Protein AF-A0A6N7ALH5-F1 (afdb_monomer)

Mean predicted aligned error: 14.41 Å

Radius of gyration: 81.54 Å; Cα contacts (8 Å, |Δi|>4): 225; chains: 1; bounding box: 169×78×232 Å

pLDDT: mean 89.37, std 6.45, range [47.28, 97.0]

Solvent-accessible surface area (backbone atoms only — not comparable to full-atom values): 19638 Å² total; per-residue (Å²): 136,71,70,43,63,66,58,52,52,52,50,50,54,50,51,52,52,52,52,51,49,53,49,50,51,53,52,51,55,54,53,53,53,49,51,50,47,52,49,52,39,51,52,37,49,44,45,53,62,52,48,49,53,51,43,56,52,33,52,51,48,42,56,49,26,54,49,48,31,51,48,28,34,48,50,28,30,74,57,38,46,43,94,94,50,64,56,29,69,58,51,25,51,49,33,52,50,51,32,56,55,40,49,57,49,38,35,54,50,25,54,78,63,65,36,58,71,53,25,54,32,48,52,50,38,61,69,48,45,60,63,48,52,55,45,38,53,51,24,23,49,27,30,50,70,72,33,59,70,65,15,52,59,39,46,57,54,44,52,53,50,50,49,53,44,52,46,43,60,57,73,49,43,56,68,60,55,48,47,54,44,38,52,52,38,48,52,52,35,51,53,44,49,56,48,47,53,55,47,48,55,52,50,52,53,51,49,52,52,48,51,50,50,51,51,51,50,52,52,51,49,51,51,50,47,42,62,73,44,52,48,54,50,52,51,54,53,53,48,52,54,41,43,74,72,68,45,81,79,68,80,77,69,62,55,89,43,79,31,65,68,12,52,52,32,47,53,52,49,53,52,52,54,50,52,53,50,51,56,50,50,54,52,53,51,54,52,51,50,53,50,51,52,52,50,52,52,50,53,52,50,54,51,50,53,52,49,52,53,51,52,51,52,52,52,50,53,52,52,51,53,51,52,52,49,50,54,51,51,52,52,52,50,52,53,52,53,52,51,52,52,52,52,52,52,51,48,53,52,51,52,52,51,51,50,49,52,50,52,50,51,52,51,52,50,50,49,53,52,49,53,54,50,54,62,57,78,75,108

Structure (mmCIF, N/CA/C/O backbone):
data_AF-A0A6N7ALH5-F1
#
_entry.id   AF-A0A6N7ALH5-F1
#
loop_
_atom_site.group_PDB
_atom_site.id
_atom_site.type_symbol
_atom_site.label_atom_id
_atom_site.label_alt_id
_atom_site.label_comp_id
_atom_site.label_asym_id
_atom_site.label_entity_id
_atom_site.label_seq_id
_atom_site.pdbx_PDB_ins_code
_atom_site.Cartn_x
_atom_site.Cartn_y
_atom_site.Cartn_z
_atom_site.occupancy
_atom_site.B_iso_or_equiv
_atom_site.auth_seq_id
_atom_site.auth_comp_id
_atom_site.auth_asym_id
_atom_site.auth_atom_id
_atom_site.pdbx_PDB_model_num
ATOM 1 N N . MET A 1 1 ? -29.499 11.383 14.199 1.00 50.06 1 MET A N 1
ATOM 2 C CA . MET A 1 1 ? -29.448 9.985 13.726 1.00 50.06 1 MET A CA 1
ATOM 3 C C . MET A 1 1 ? -28.247 9.335 14.398 1.00 50.06 1 MET A C 1
ATOM 5 O O . MET A 1 1 ? -27.124 9.699 14.079 1.00 50.06 1 MET A O 1
ATOM 9 N N . THR A 1 2 ? -28.446 8.520 15.431 1.00 69.69 2 THR A N 1
ATOM 10 C CA . THR A 1 2 ? -27.343 7.824 16.113 1.00 69.69 2 THR A CA 1
ATOM 11 C C . THR A 1 2 ? -26.943 6.617 15.275 1.00 69.69 2 THR A C 1
ATOM 13 O O . THR A 1 2 ? -27.783 5.783 14.948 1.00 69.69 2 THR A O 1
ATOM 16 N N . MET A 1 3 ? -25.678 6.560 14.867 1.00 80.06 3 MET A N 1
ATOM 17 C CA . MET A 1 3 ? -25.142 5.424 14.119 1.00 80.06 3 MET A CA 1
ATOM 18 C C . MET A 1 3 ? -25.056 4.193 15.019 1.00 80.06 3 MET A C 1
ATOM 20 O O . MET A 1 3 ? -24.694 4.311 16.188 1.00 80.06 3 MET A O 1
ATOM 24 N N . SER A 1 4 ? -25.364 3.021 14.463 1.00 89.31 4 SER A N 1
ATOM 25 C CA . SER A 1 4 ? -25.182 1.756 15.168 1.00 89.31 4 SER A CA 1
ATOM 26 C C . SER A 1 4 ? -23.695 1.461 15.377 1.00 89.31 4 SER A C 1
ATOM 28 O O . SER A 1 4 ? -22.842 1.869 14.581 1.00 89.31 4 SER A O 1
ATOM 30 N N . LEU A 1 5 ? -23.374 0.724 16.435 1.00 87.69 5 LEU A N 1
ATOM 31 C CA . LEU A 1 5 ? -22.019 0.302 16.773 1.00 87.69 5 LEU A CA 1
ATOM 32 C C . LEU A 1 5 ? -21.374 -0.461 15.612 1.00 87.69 5 LEU A C 1
ATOM 34 O O . LEU A 1 5 ? -20.218 -0.218 15.262 1.00 87.69 5 LEU A O 1
ATOM 38 N N . LYS A 1 6 ? -22.150 -1.345 14.972 1.00 87.94 6 LYS A N 1
ATOM 39 C CA . LYS A 1 6 ? -21.714 -2.086 13.782 1.00 87.94 6 LYS A CA 1
ATOM 40 C C . LYS A 1 6 ? -21.368 -1.143 12.634 1.00 87.94 6 LYS A C 1
ATOM 42 O O . LYS A 1 6 ? -20.294 -1.271 12.058 1.00 87.94 6 LYS A O 1
ATOM 47 N N . ALA A 1 7 ? -22.236 -0.172 12.339 1.00 89.50 7 ALA A N 1
ATOM 48 C CA . ALA A 1 7 ? -21.988 0.797 11.275 1.00 89.50 7 ALA A CA 1
ATOM 49 C C . ALA A 1 7 ? -20.737 1.642 11.559 1.00 89.50 7 ALA A C 1
ATOM 51 O O . ALA A 1 7 ? -19.960 1.907 10.646 1.00 89.50 7 ALA A O 1
ATOM 52 N N . LEU A 1 8 ? -20.507 2.025 12.819 1.00 88.88 8 LEU A N 1
ATOM 53 C CA . LEU A 1 8 ? -19.333 2.800 13.222 1.00 88.88 8 LEU A CA 1
ATOM 54 C C . LEU A 1 8 ? -18.030 2.018 13.017 1.00 88.88 8 LEU A C 1
ATOM 56 O O . LEU A 1 8 ? -17.085 2.552 12.441 1.00 88.88 8 LEU A O 1
ATOM 60 N N . ILE A 1 9 ? -17.992 0.750 13.433 1.00 89.44 9 ILE A N 1
ATOM 61 C CA . ILE A 1 9 ? -16.821 -0.118 13.245 1.00 89.44 9 ILE A CA 1
ATOM 62 C C . ILE A 1 9 ? -16.582 -0.383 11.755 1.00 89.44 9 ILE A C 1
ATOM 64 O O . ILE A 1 9 ? -15.457 -0.234 11.283 1.00 89.44 9 ILE A O 1
ATOM 68 N N . SER A 1 10 ? -17.625 -0.722 10.991 1.00 91.06 10 SER A N 1
ATOM 69 C CA . SER A 1 10 ? -17.504 -0.950 9.547 1.00 91.06 10 SER A CA 1
ATOM 70 C C . SER A 1 10 ? -17.005 0.292 8.807 1.00 91.06 10 SER A C 1
ATOM 72 O O . SER A 1 10 ? -16.141 0.174 7.942 1.00 91.06 10 SER A O 1
ATOM 74 N N . MET A 1 11 ? -17.487 1.484 9.171 1.00 91.38 11 MET A N 1
ATOM 75 C CA . MET A 1 11 ? -17.021 2.744 8.590 1.00 91.38 11 MET A CA 1
ATOM 76 C C . MET A 1 11 ? -15.562 3.036 8.960 1.00 91.38 11 MET A C 1
ATOM 78 O O . MET A 1 11 ? -14.790 3.434 8.094 1.00 91.38 11 MET A O 1
ATOM 82 N N . ALA A 1 12 ? -15.161 2.794 10.211 1.00 89.94 12 ALA A N 1
ATOM 83 C CA . ALA A 1 12 ? -13.780 2.963 10.660 1.00 89.94 12 ALA A CA 1
ATOM 84 C C . ALA A 1 12 ? -12.805 2.042 9.905 1.00 89.94 12 ALA A C 1
ATOM 86 O O . ALA A 1 12 ? -11.773 2.501 9.416 1.00 89.94 12 ALA A O 1
ATOM 87 N N . VAL A 1 13 ? -13.151 0.759 9.761 1.00 92.00 13 VAL A N 1
ATOM 88 C CA . VAL A 1 13 ? -12.356 -0.211 8.991 1.00 92.00 13 VAL A CA 1
ATOM 89 C C . VAL A 1 13 ? -12.322 0.168 7.511 1.00 92.00 13 VAL A C 1
ATOM 91 O O . VAL A 1 13 ? -11.250 0.180 6.911 1.00 92.00 13 VAL A O 1
ATOM 94 N N . GLY A 1 14 ? -13.467 0.533 6.926 1.00 92.75 14 GLY A N 1
ATOM 95 C CA . GLY A 1 14 ? -13.542 0.979 5.535 1.00 92.75 14 GLY A CA 1
ATOM 96 C C . GLY A 1 14 ? -12.670 2.206 5.269 1.00 92.75 14 GLY A C 1
ATOM 97 O O . GLY A 1 14 ? -11.918 2.226 4.299 1.00 92.75 14 GLY A O 1
ATOM 98 N N . PHE A 1 15 ? -12.699 3.194 6.166 1.00 90.88 15 PHE A N 1
ATOM 99 C CA . PHE A 1 15 ? -11.869 4.391 6.059 1.00 90.88 15 PHE A CA 1
ATOM 100 C C . PHE A 1 15 ? -10.373 4.065 6.138 1.00 90.88 15 PHE A C 1
ATOM 102 O O . PHE A 1 15 ? -9.598 4.562 5.324 1.00 90.88 15 PHE A O 1
ATOM 109 N N . LEU A 1 16 ? -9.969 3.182 7.060 1.00 92.12 16 LEU A N 1
ATOM 110 C CA . LEU A 1 16 ? -8.581 2.723 7.170 1.00 92.12 16 LEU A CA 1
ATOM 111 C C . LEU A 1 16 ? -8.107 1.993 5.910 1.00 92.12 16 LEU A C 1
ATOM 113 O O . LEU A 1 16 ? -6.999 2.250 5.444 1.00 92.12 16 LEU A O 1
ATOM 117 N N . LEU A 1 17 ? -8.937 1.118 5.339 1.00 93.50 17 LEU A N 1
ATOM 118 C CA . LEU A 1 17 ? -8.597 0.391 4.116 1.00 93.50 17 LEU A CA 1
ATOM 119 C C . LEU A 1 17 ? -8.472 1.325 2.911 1.00 93.50 17 LEU A C 1
ATOM 121 O O . LEU A 1 17 ? -7.516 1.201 2.150 1.00 93.50 17 LEU A O 1
ATOM 125 N N . ILE A 1 18 ? -9.393 2.280 2.754 1.00 92.75 18 ILE A N 1
ATOM 126 C CA . ILE A 1 18 ? -9.342 3.265 1.664 1.00 92.75 18 ILE A CA 1
ATOM 127 C C . ILE A 1 18 ? -8.098 4.149 1.799 1.00 92.75 18 ILE A C 1
ATOM 129 O O . ILE A 1 18 ? -7.390 4.353 0.815 1.00 92.75 18 ILE A O 1
ATOM 133 N N . ALA A 1 19 ? -7.797 4.637 3.006 1.00 89.81 19 ALA A N 1
ATOM 134 C CA . ALA A 1 19 ? -6.616 5.460 3.257 1.00 89.81 19 ALA A CA 1
ATOM 135 C C . ALA A 1 19 ? -5.312 4.690 2.993 1.00 89.81 19 ALA A C 1
ATOM 137 O O . ALA A 1 19 ? -4.417 5.205 2.319 1.00 89.81 19 ALA A O 1
ATOM 138 N N . ALA A 1 20 ? -5.224 3.439 3.461 1.00 90.06 20 ALA A N 1
ATOM 139 C CA . ALA A 1 20 ? -4.083 2.568 3.196 1.00 90.06 20 ALA A CA 1
ATOM 140 C C . ALA A 1 20 ? -3.914 2.313 1.692 1.00 90.06 20 ALA A C 1
ATOM 142 O O . ALA A 1 20 ? -2.825 2.499 1.157 1.00 90.06 20 ALA A O 1
ATOM 143 N N . PHE A 1 21 ? -4.999 1.963 0.997 1.00 93.69 21 PHE A N 1
ATOM 144 C CA . PHE A 1 21 ? -4.980 1.696 -0.438 1.00 93.69 21 PHE A CA 1
ATOM 145 C C . PHE A 1 21 ? -4.566 2.926 -1.254 1.00 93.69 21 PHE A C 1
ATOM 147 O O . PHE A 1 21 ? -3.715 2.813 -2.133 1.00 93.69 21 PHE A O 1
ATOM 154 N N . ALA A 1 22 ? -5.117 4.103 -0.945 1.00 89.69 22 ALA A N 1
ATOM 155 C CA . ALA A 1 22 ? -4.759 5.352 -1.614 1.00 89.69 22 ALA A CA 1
ATOM 156 C C . ALA A 1 22 ? -3.273 5.698 -1.416 1.00 89.69 22 ALA A C 1
ATOM 158 O O . ALA A 1 22 ? -2.594 6.050 -2.379 1.00 89.69 22 ALA A O 1
ATOM 159 N N . SER A 1 23 ? -2.756 5.528 -0.194 1.00 88.38 23 SER A N 1
ATOM 160 C CA . SER A 1 23 ? -1.335 5.721 0.123 1.00 88.38 23 SER A CA 1
ATOM 161 C C . SER A 1 23 ? -0.441 4.752 -0.659 1.00 88.38 23 SER A C 1
ATOM 163 O O . SER A 1 23 ? 0.518 5.168 -1.309 1.00 88.38 23 SER A O 1
ATOM 165 N N . THR A 1 24 ? -0.789 3.461 -0.690 1.00 90.31 24 THR A N 1
ATOM 166 C CA . THR A 1 24 ? -0.041 2.458 -1.461 1.00 90.31 24 THR A CA 1
ATOM 167 C C . THR A 1 24 ? -0.072 2.748 -2.960 1.00 90.31 24 THR A C 1
ATOM 169 O O . THR A 1 24 ? 0.976 2.709 -3.598 1.00 90.31 24 THR A O 1
ATOM 172 N N . MET A 1 25 ? -1.235 3.083 -3.527 1.00 91.31 25 MET A N 1
ATOM 173 C CA . MET A 1 25 ? -1.358 3.449 -4.944 1.00 91.31 25 MET A CA 1
ATOM 174 C C . MET A 1 25 ? -0.498 4.661 -5.297 1.00 91.31 25 MET A C 1
ATOM 176 O O . MET A 1 25 ? 0.188 4.652 -6.319 1.00 91.31 25 MET A O 1
ATOM 180 N N . PHE A 1 26 ? -0.489 5.675 -4.433 1.00 87.44 26 PHE A N 1
ATOM 181 C CA . PHE A 1 26 ? 0.342 6.858 -4.613 1.00 87.44 26 PHE A CA 1
ATOM 182 C C . PHE A 1 26 ? 1.840 6.510 -4.622 1.00 87.44 26 PHE A C 1
ATOM 184 O O . PHE A 1 26 ? 2.565 6.959 -5.510 1.00 87.44 26 PHE A O 1
ATOM 191 N N . ILE A 1 27 ? 2.308 5.670 -3.693 1.00 86.56 27 ILE A N 1
ATOM 192 C CA . ILE A 1 27 ? 3.710 5.220 -3.645 1.00 86.56 27 ILE A CA 1
ATOM 193 C C . ILE A 1 27 ? 4.064 4.400 -4.894 1.00 86.56 27 ILE A C 1
ATOM 195 O O . ILE A 1 27 ? 5.083 4.655 -5.531 1.00 86.56 27 ILE A O 1
ATOM 199 N N . VAL A 1 28 ? 3.216 3.443 -5.278 1.00 89.94 28 VAL A N 1
ATOM 200 C CA . VAL A 1 28 ? 3.460 2.569 -6.437 1.00 89.94 28 VAL A CA 1
ATOM 201 C C . VAL A 1 28 ? 3.535 3.367 -7.736 1.00 89.94 28 VAL A C 1
ATOM 203 O O . VAL A 1 28 ? 4.439 3.133 -8.534 1.00 89.94 28 VAL A O 1
ATOM 206 N N . HIS A 1 29 ? 2.626 4.322 -7.949 1.00 88.81 29 HIS A N 1
ATOM 207 C CA . HIS A 1 29 ? 2.629 5.175 -9.140 1.00 88.81 29 HIS A CA 1
ATOM 208 C C . HIS A 1 29 ? 3.959 5.926 -9.297 1.00 88.81 29 HIS A C 1
ATOM 210 O O . HIS A 1 29 ? 4.599 5.863 -10.345 1.00 88.81 29 HIS A O 1
ATOM 216 N N . ASN A 1 30 ? 4.404 6.548 -8.212 1.00 86.25 30 ASN A N 1
ATOM 217 C CA . ASN A 1 30 ? 5.647 7.299 -8.134 1.00 86.25 30 ASN A CA 1
ATOM 218 C C . ASN A 1 30 ? 6.903 6.440 -8.369 1.00 86.25 30 ASN A C 1
ATOM 220 O O . ASN A 1 30 ? 7.790 6.812 -9.136 1.00 86.25 30 ASN A O 1
ATOM 224 N N . VAL A 1 31 ? 6.973 5.265 -7.736 1.00 88.06 31 VAL A N 1
ATOM 225 C CA . VAL A 1 31 ? 8.080 4.314 -7.938 1.00 88.06 31 VAL A CA 1
ATOM 226 C C . VAL A 1 31 ? 8.121 3.828 -9.388 1.00 88.06 31 VAL A C 1
ATOM 228 O O . VAL A 1 31 ? 9.199 3.679 -9.963 1.00 88.06 31 VAL A O 1
ATOM 231 N N . ASN A 1 32 ? 6.958 3.615 -10.004 1.00 89.25 32 ASN A N 1
ATOM 232 C CA . ASN A 1 32 ? 6.871 3.170 -11.390 1.00 89.25 32 ASN A CA 1
ATOM 233 C C . ASN A 1 32 ? 7.379 4.238 -12.375 1.00 89.25 32 ASN A C 1
ATOM 235 O O . ASN A 1 32 ? 8.044 3.896 -13.350 1.00 89.25 32 ASN A O 1
ATOM 239 N N . GLU A 1 33 ? 7.116 5.525 -12.123 1.00 86.25 33 GLU A N 1
ATOM 240 C CA . GLU A 1 33 ? 7.706 6.609 -12.921 1.00 86.25 33 GLU A CA 1
ATOM 241 C C . GLU A 1 33 ? 9.232 6.644 -12.804 1.00 86.25 33 GLU A C 1
ATOM 243 O O . GLU A 1 33 ? 9.921 6.719 -13.823 1.00 86.25 33 GLU A O 1
ATOM 248 N N . GLN A 1 34 ? 9.777 6.520 -11.589 1.00 86.19 34 GLN A N 1
ATOM 249 C CA . GLN A 1 34 ? 11.228 6.477 -11.402 1.00 86.19 34 GLN A CA 1
ATOM 250 C C . GLN A 1 34 ? 11.877 5.287 -12.113 1.00 86.19 34 GLN A C 1
ATOM 252 O O . GLN A 1 34 ? 12.920 5.451 -12.746 1.00 86.19 34 GLN A O 1
ATOM 257 N N . GLN A 1 35 ? 11.260 4.102 -12.066 1.00 88.56 35 GLN A N 1
ATOM 258 C CA . GLN A 1 35 ? 11.789 2.937 -12.777 1.00 88.56 35 GLN A CA 1
ATOM 259 C C . GLN A 1 35 ? 11.850 3.147 -14.293 1.00 88.56 35 GLN A C 1
ATOM 261 O O . GLN A 1 35 ? 12.820 2.715 -14.915 1.00 88.56 35 GLN A O 1
ATOM 266 N N . ARG A 1 36 ? 10.866 3.838 -14.887 1.00 89.75 36 ARG A N 1
ATOM 267 C CA . ARG A 1 36 ? 10.897 4.177 -16.321 1.00 89.75 36 ARG A CA 1
ATOM 268 C C . ARG A 1 36 ? 12.084 5.073 -16.655 1.00 89.75 36 ARG A C 1
ATOM 270 O O . ARG A 1 36 ? 12.845 4.747 -17.554 1.00 89.75 36 ARG A O 1
ATOM 277 N N . ARG A 1 37 ? 12.318 6.124 -15.865 1.00 88.25 37 ARG A N 1
ATOM 278 C CA . ARG A 1 37 ? 13.456 7.037 -16.076 1.00 88.25 37 ARG A CA 1
ATOM 279 C C . ARG A 1 37 ? 14.805 6.340 -15.927 1.00 88.25 37 ARG A C 1
ATOM 281 O O . ARG A 1 37 ? 15.724 6.600 -16.695 1.00 88.25 37 ARG A O 1
ATOM 288 N N . ILE A 1 38 ? 14.928 5.435 -14.954 1.00 90.81 38 ILE A N 1
ATOM 289 C CA . ILE A 1 38 ? 16.136 4.617 -14.780 1.00 90.81 38 ILE A CA 1
ATOM 290 C C . ILE A 1 38 ? 16.349 3.707 -15.998 1.00 90.81 38 ILE A C 1
ATOM 292 O O . ILE A 1 38 ? 17.486 3.534 -16.441 1.00 90.81 38 ILE A O 1
ATOM 296 N N . ALA A 1 39 ? 15.278 3.137 -16.556 1.00 90.50 39 ALA A N 1
ATOM 297 C CA . ALA A 1 39 ? 15.364 2.349 -17.782 1.00 90.50 39 ALA A CA 1
ATOM 298 C C . ALA A 1 39 ? 15.836 3.206 -18.969 1.00 90.50 39 ALA A C 1
ATOM 300 O O . ALA A 1 39 ? 16.748 2.783 -19.677 1.00 90.50 39 ALA A O 1
ATOM 301 N N . ASP A 1 40 ? 15.310 4.425 -19.120 1.00 89.75 40 ASP A N 1
ATOM 302 C CA . ASP A 1 40 ? 15.727 5.363 -20.171 1.00 89.75 40 ASP A CA 1
ATOM 303 C C . ASP A 1 40 ? 17.215 5.732 -20.047 1.00 89.75 40 ASP A C 1
ATOM 305 O O . ASP A 1 40 ? 17.954 5.682 -21.031 1.00 89.75 40 ASP A O 1
ATOM 309 N N . VAL A 1 41 ? 17.693 6.018 -18.828 1.00 90.94 41 VAL A N 1
ATOM 310 C CA . VAL A 1 41 ? 19.122 6.251 -18.535 1.00 90.94 41 VAL A CA 1
ATOM 311 C C . VAL A 1 41 ? 19.971 5.040 -18.907 1.00 90.94 41 VAL A C 1
ATOM 313 O O . VAL A 1 41 ? 21.024 5.189 -19.524 1.00 90.94 41 VAL A O 1
ATOM 316 N N . LYS A 1 42 ? 19.524 3.828 -18.567 1.00 88.62 42 LYS A N 1
ATOM 317 C CA . LYS A 1 42 ? 20.250 2.596 -18.893 1.00 88.62 42 LYS A CA 1
ATOM 318 C C . LYS A 1 42 ? 20.353 2.387 -20.405 1.00 88.62 42 LYS A C 1
ATOM 320 O O . LYS A 1 42 ? 21.416 2.004 -20.890 1.00 88.62 42 LYS A O 1
ATOM 325 N N . THR A 1 43 ? 19.277 2.650 -21.144 1.00 87.62 43 THR A N 1
ATOM 326 C CA . THR A 1 43 ? 19.265 2.558 -22.608 1.00 87.62 43 THR A CA 1
ATOM 327 C C . THR A 1 43 ? 20.171 3.612 -23.241 1.00 87.62 43 THR A C 1
ATOM 329 O O . THR A 1 43 ? 21.001 3.257 -24.076 1.00 87.62 43 THR A O 1
ATOM 332 N N . ALA A 1 44 ? 20.093 4.873 -22.805 1.00 86.62 44 ALA A N 1
ATOM 333 C CA . ALA A 1 44 ? 20.974 5.940 -23.283 1.00 86.62 44 ALA A CA 1
ATOM 334 C C . ALA A 1 44 ? 22.454 5.647 -22.974 1.00 86.62 44 ALA A C 1
ATOM 336 O O . ALA A 1 44 ? 23.317 5.807 -23.833 1.00 86.62 44 ALA A O 1
ATOM 337 N N . SER A 1 45 ? 22.750 5.134 -21.778 1.00 88.75 45 SER A N 1
ATOM 338 C CA . SER A 1 45 ? 24.100 4.721 -21.381 1.00 88.75 45 SER A CA 1
ATOM 339 C C . SER A 1 45 ? 24.646 3.590 -22.262 1.00 88.75 45 SER A C 1
ATOM 341 O O . SER A 1 45 ? 25.801 3.650 -22.690 1.00 88.75 45 SER A O 1
ATOM 343 N N . HIS A 1 46 ? 23.824 2.584 -22.587 1.00 86.50 46 HIS A N 1
ATOM 344 C CA . HIS A 1 46 ? 24.221 1.506 -23.497 1.00 86.50 46 HIS A CA 1
ATOM 345 C C . HIS A 1 46 ? 24.504 2.027 -24.911 1.00 86.50 46 HIS A C 1
ATOM 347 O O . HIS A 1 46 ? 25.519 1.656 -25.510 1.00 86.50 46 HIS A O 1
ATOM 353 N N . ALA A 1 47 ? 23.642 2.922 -25.404 1.00 84.06 47 ALA A N 1
ATOM 354 C CA . ALA A 1 47 ? 23.792 3.560 -26.703 1.00 84.06 47 ALA A CA 1
ATOM 355 C C . ALA A 1 47 ? 25.123 4.330 -26.798 1.00 84.06 47 ALA A C 1
ATOM 357 O O . ALA A 1 47 ? 25.901 4.118 -27.725 1.00 84.06 47 ALA A O 1
ATOM 358 N N . VAL A 1 48 ? 25.434 5.153 -25.790 1.00 85.38 48 VAL A N 1
ATOM 359 C CA . VAL A 1 48 ? 26.673 5.946 -25.734 1.00 85.38 48 VAL A CA 1
ATOM 360 C C . VAL A 1 48 ? 27.921 5.073 -25.587 1.00 85.38 48 VAL A C 1
ATOM 362 O O . VAL A 1 48 ? 28.921 5.318 -26.257 1.00 85.38 48 VAL A O 1
ATOM 365 N N . GLY A 1 49 ? 27.892 4.073 -24.702 1.00 83.12 49 GLY A N 1
ATOM 366 C CA . GLY A 1 49 ? 29.086 3.301 -24.355 1.00 83.12 49 GLY A CA 1
ATOM 367 C C . GLY A 1 49 ? 29.403 2.169 -25.330 1.00 83.12 49 GLY A C 1
ATOM 368 O O . GLY A 1 49 ? 30.533 2.044 -25.799 1.00 83.12 49 GLY A O 1
ATOM 369 N N . SER A 1 50 ? 28.420 1.311 -25.613 1.00 88.06 50 SER A N 1
ATOM 370 C CA . SER A 1 50 ? 28.635 0.093 -26.399 1.00 88.06 50 SER A CA 1
ATOM 371 C C . SER A 1 50 ? 28.337 0.313 -27.875 1.00 88.06 50 SER A C 1
ATOM 373 O O . SER A 1 50 ? 29.168 -0.021 -28.723 1.00 88.06 50 SER A O 1
ATOM 375 N N . ASP A 1 51 ? 27.180 0.901 -28.185 1.00 89.88 51 ASP A N 1
ATOM 376 C CA . ASP A 1 51 ? 26.716 0.994 -29.567 1.00 89.88 51 ASP A CA 1
ATOM 377 C C . ASP A 1 51 ? 27.541 2.005 -30.375 1.00 89.88 51 ASP A C 1
ATOM 379 O O . ASP A 1 51 ? 27.988 1.683 -31.475 1.00 89.88 51 ASP A O 1
ATOM 383 N N . SER A 1 52 ? 27.846 3.182 -29.826 1.00 88.06 52 SER A N 1
ATOM 384 C CA . SER A 1 52 ? 28.707 4.160 -30.507 1.00 88.06 52 SER A CA 1
ATOM 385 C C . SER A 1 52 ? 30.095 3.597 -30.837 1.00 88.06 52 SER A C 1
ATOM 387 O O . SER A 1 52 ? 30.573 3.748 -31.962 1.00 88.06 52 SER A O 1
ATOM 389 N N . LEU A 1 53 ? 30.735 2.895 -29.892 1.00 88.69 53 LEU A N 1
ATOM 390 C CA . LEU A 1 53 ? 32.062 2.305 -30.103 1.00 88.69 53 LEU A CA 1
ATOM 391 C C . LEU A 1 53 ? 32.027 1.183 -31.149 1.00 88.69 53 LEU A C 1
ATOM 393 O O . LEU A 1 53 ? 32.883 1.140 -32.037 1.00 88.69 53 LEU A O 1
ATOM 397 N N . GLN A 1 54 ? 31.034 0.292 -31.066 1.00 92.62 54 GLN A N 1
ATOM 398 C CA . GLN A 1 54 ? 30.866 -0.782 -32.045 1.00 92.62 54 GLN A CA 1
ATOM 399 C C . GLN A 1 54 ? 30.586 -0.221 -33.440 1.00 92.62 54 GLN A C 1
ATOM 401 O O . GLN A 1 54 ? 31.159 -0.719 -34.403 1.00 92.62 54 GLN A O 1
ATOM 406 N N . LEU A 1 55 ? 29.800 0.853 -33.563 1.00 92.62 55 LEU A N 1
ATOM 407 C CA . LEU A 1 55 ? 29.521 1.472 -34.858 1.00 92.62 55 LEU A CA 1
ATOM 408 C C . LEU A 1 55 ? 30.788 2.026 -35.521 1.00 92.62 55 LEU A C 1
ATOM 410 O O . LEU A 1 55 ? 30.997 1.832 -36.717 1.00 92.62 55 LEU A O 1
ATOM 414 N N . VAL A 1 56 ? 31.667 2.678 -34.752 1.00 90.00 56 VAL A N 1
ATOM 415 C CA . VAL A 1 56 ? 32.957 3.168 -35.269 1.00 90.00 56 VAL A CA 1
ATOM 416 C C . VAL A 1 56 ? 33.807 2.009 -35.798 1.00 90.00 56 VAL A C 1
ATOM 418 O O . VAL A 1 56 ? 34.362 2.102 -36.895 1.00 90.00 56 VAL A O 1
ATOM 421 N N . GLN A 1 57 ? 33.879 0.903 -35.053 1.00 91.50 57 GLN A N 1
ATOM 422 C CA . GLN A 1 57 ? 34.611 -0.298 -35.469 1.00 91.50 57 GLN A CA 1
ATOM 423 C C . GLN A 1 57 ? 33.998 -0.948 -36.715 1.00 91.50 57 GLN A C 1
ATOM 425 O O . GLN A 1 57 ? 34.728 -1.339 -37.628 1.00 91.50 57 GLN A O 1
ATOM 430 N N . GLU A 1 58 ? 32.670 -1.039 -36.779 1.00 94.25 58 GLU A N 1
ATOM 431 C CA . GLU A 1 58 ? 31.932 -1.581 -37.921 1.00 94.25 58 GLU A CA 1
ATOM 432 C C . GLU A 1 58 ? 32.199 -0.746 -39.182 1.00 94.25 58 GLU A C 1
ATOM 434 O O . GLU A 1 58 ? 32.526 -1.304 -40.224 1.00 94.25 58 GLU A O 1
ATOM 439 N N . ILE A 1 59 ? 32.170 0.586 -39.091 1.00 92.00 59 ILE A N 1
ATOM 440 C CA . ILE A 1 59 ? 32.463 1.480 -40.225 1.00 92.00 59 ILE A CA 1
ATOM 441 C C . ILE A 1 59 ? 33.913 1.361 -40.677 1.00 92.00 59 ILE A C 1
ATOM 443 O O . ILE A 1 59 ? 34.178 1.328 -41.879 1.00 92.00 59 ILE A O 1
ATOM 447 N N . HIS A 1 60 ? 34.856 1.282 -39.737 1.00 91.00 60 HIS A N 1
ATOM 448 C CA . HIS A 1 60 ? 36.256 1.048 -40.075 1.00 91.00 60 HIS A CA 1
ATOM 449 C C . HIS A 1 60 ? 36.431 -0.291 -40.807 1.00 91.00 60 HIS A C 1
ATOM 451 O O . HIS A 1 60 ? 37.109 -0.354 -41.829 1.00 91.00 60 HIS A O 1
ATOM 457 N N . THR A 1 61 ? 35.769 -1.344 -40.323 1.00 94.94 61 THR A N 1
ATOM 458 C CA . THR A 1 61 ? 35.790 -2.680 -40.937 1.00 94.94 61 THR A CA 1
ATOM 459 C C . THR A 1 61 ? 35.157 -2.666 -42.327 1.00 94.94 61 THR A C 1
ATOM 461 O O . THR A 1 61 ? 35.731 -3.213 -43.256 1.00 94.94 61 THR A O 1
ATOM 464 N N . ILE A 1 62 ? 34.041 -1.958 -42.516 1.00 94.62 62 ILE A N 1
ATOM 465 C CA . ILE A 1 62 ? 33.398 -1.782 -43.827 1.00 94.62 62 ILE A CA 1
ATOM 466 C C . ILE A 1 62 ? 34.359 -1.130 -44.824 1.00 94.62 62 ILE A C 1
ATOM 468 O O . ILE A 1 62 ? 34.524 -1.627 -45.936 1.00 94.62 62 ILE A O 1
ATOM 472 N N . LYS A 1 63 ? 35.017 -0.030 -44.430 1.00 91.38 63 LYS A N 1
ATOM 473 C CA . LYS A 1 63 ? 36.000 0.652 -45.288 1.00 91.38 63 LYS A CA 1
ATOM 474 C C . LYS A 1 63 ? 37.167 -0.272 -45.635 1.00 91.38 63 LYS A C 1
ATOM 476 O O . LYS A 1 63 ? 37.585 -0.313 -46.791 1.00 91.38 63 LYS A O 1
ATOM 481 N N . TYR A 1 64 ? 37.655 -1.021 -44.648 1.00 93.75 64 TYR A N 1
ATOM 482 C CA . TYR A 1 64 ? 38.720 -1.998 -44.825 1.00 93.75 64 TYR A CA 1
ATOM 483 C C . TYR A 1 64 ? 38.314 -3.113 -45.799 1.00 93.75 64 TYR A C 1
ATOM 485 O O . TYR A 1 64 ? 39.009 -3.333 -46.785 1.00 93.75 64 TYR A O 1
ATOM 493 N N . ASP A 1 65 ? 37.164 -3.756 -45.601 1.00 95.12 65 ASP A N 1
ATOM 494 C CA . ASP A 1 65 ? 36.717 -4.871 -46.440 1.00 95.12 65 ASP A CA 1
ATOM 495 C C . ASP A 1 65 ? 36.437 -4.432 -47.885 1.00 95.12 65 ASP A C 1
ATOM 497 O O . ASP A 1 65 ? 36.780 -5.158 -48.819 1.00 95.12 65 ASP A O 1
ATOM 501 N N . VAL A 1 66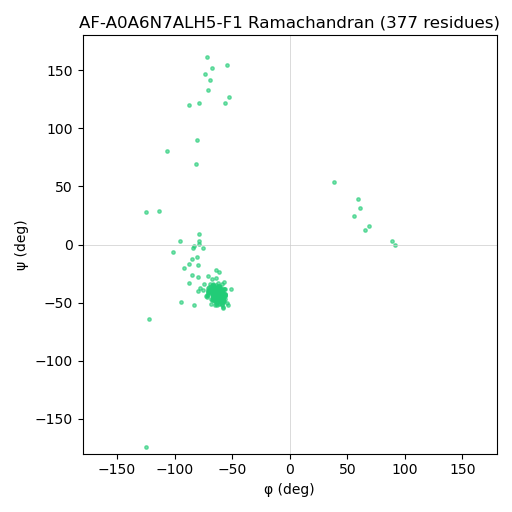 ? 35.877 -3.232 -48.103 1.00 93.81 66 VAL A N 1
ATOM 502 C CA . VAL A 1 66 ? 35.711 -2.660 -49.455 1.00 93.81 66 VAL A CA 1
ATOM 503 C C . VAL A 1 66 ? 37.066 -2.515 -50.153 1.00 93.81 66 VAL A C 1
ATOM 505 O O . VAL A 1 66 ? 37.202 -2.926 -51.309 1.00 93.81 66 VAL A O 1
ATOM 508 N N . ALA A 1 67 ? 38.072 -1.979 -49.454 1.00 92.62 67 ALA A N 1
ATOM 509 C CA . ALA A 1 67 ? 39.423 -1.828 -49.987 1.00 92.62 67 ALA A CA 1
ATOM 510 C C . ALA A 1 67 ? 40.091 -3.187 -50.254 1.00 92.62 67 ALA A C 1
ATOM 512 O O . ALA A 1 67 ? 40.682 -3.380 -51.313 1.00 92.62 67 ALA A O 1
ATOM 513 N N . GLN A 1 68 ? 39.932 -4.163 -49.354 1.00 95.50 68 GLN A N 1
ATOM 514 C CA . GLN A 1 68 ? 40.467 -5.514 -49.536 1.00 95.50 68 GLN A CA 1
ATOM 515 C C . GLN A 1 68 ? 39.827 -6.232 -50.730 1.00 95.50 68 GLN A C 1
ATOM 517 O O . GLN A 1 68 ? 40.525 -6.900 -51.491 1.00 95.50 68 GLN A O 1
ATOM 522 N N . VAL A 1 69 ? 38.513 -6.092 -50.936 1.0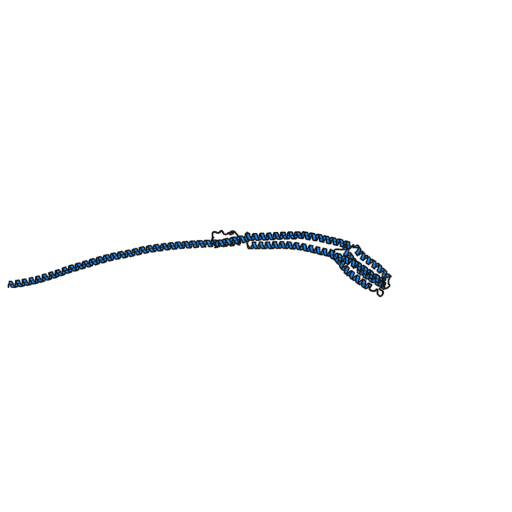0 95.12 69 VAL A N 1
ATOM 523 C CA . VAL A 1 69 ? 37.832 -6.636 -52.123 1.00 95.12 69 VAL A CA 1
ATOM 524 C C . VAL A 1 69 ? 38.374 -5.997 -53.400 1.00 95.12 69 VAL A C 1
ATOM 526 O O . VAL A 1 69 ? 38.628 -6.722 -54.363 1.00 95.12 69 VAL A O 1
ATOM 529 N N . GLN A 1 70 ? 38.573 -4.672 -53.408 1.00 94.62 70 GLN A N 1
ATOM 530 C CA . GLN A 1 70 ? 39.176 -3.971 -54.546 1.00 94.62 70 GLN A CA 1
ATOM 531 C C . GLN A 1 70 ? 40.577 -4.516 -54.830 1.00 94.62 70 GLN A C 1
ATOM 533 O O . GLN A 1 70 ? 40.852 -4.945 -55.947 1.00 94.62 70 GLN A O 1
ATOM 538 N N . GLN A 1 71 ? 41.428 -4.563 -53.804 1.00 94.38 71 GLN A N 1
ATOM 539 C CA . GLN A 1 71 ? 42.813 -5.002 -53.912 1.00 94.38 71 GLN A CA 1
ATOM 540 C C . GLN A 1 71 ? 42.913 -6.426 -54.460 1.00 94.38 71 GLN A C 1
ATOM 542 O O . GLN A 1 71 ? 43.560 -6.634 -55.478 1.00 94.38 71 GLN A O 1
ATOM 547 N N . TRP A 1 72 ? 42.225 -7.401 -53.858 1.00 94.69 72 TRP A N 1
ATOM 548 C CA . TRP A 1 72 ? 42.318 -8.796 -54.300 1.00 94.69 72 TRP A CA 1
ATOM 549 C C . TRP A 1 72 ? 41.815 -9.008 -55.733 1.00 94.69 72 TRP A C 1
ATOM 551 O O . TRP A 1 72 ? 42.393 -9.802 -56.473 1.00 94.69 72 TRP A O 1
ATOM 561 N N . LEU A 1 73 ? 40.750 -8.317 -56.154 1.00 92.88 73 LEU A N 1
ATOM 562 C CA . LEU A 1 73 ? 40.227 -8.450 -57.520 1.00 92.88 73 LEU A CA 1
ATOM 563 C C . LEU A 1 73 ? 41.117 -7.743 -58.551 1.00 92.88 73 LEU A C 1
ATOM 565 O O . LEU A 1 73 ? 41.280 -8.253 -59.663 1.00 92.88 73 LEU A O 1
ATOM 569 N N . THR A 1 74 ? 41.737 -6.621 -58.186 1.00 92.25 74 THR A N 1
ATOM 570 C CA . THR A 1 74 ? 42.727 -5.934 -59.024 1.00 92.25 74 THR A CA 1
ATOM 571 C C . THR A 1 74 ? 44.043 -6.718 -59.104 1.00 92.25 74 THR A C 1
ATOM 573 O O . THR A 1 74 ? 44.584 -6.876 -60.195 1.00 92.25 74 THR A O 1
ATOM 576 N N . ASP A 1 75 ? 44.516 -7.311 -58.006 1.00 91.75 75 ASP A N 1
ATOM 577 C CA . ASP A 1 75 ? 45.733 -8.134 -57.973 1.00 91.75 75 ASP A CA 1
ATOM 578 C C . ASP A 1 75 ? 45.576 -9.401 -58.829 1.00 91.75 75 ASP A C 1
ATOM 580 O O . ASP A 1 75 ? 46.461 -9.744 -59.616 1.00 91.75 75 ASP A O 1
ATOM 584 N N . VAL A 1 76 ? 44.418 -10.069 -58.769 1.00 89.38 76 VAL A N 1
ATOM 585 C CA . VAL A 1 76 ? 44.103 -11.200 -59.665 1.00 89.38 76 VAL A CA 1
ATOM 586 C C . VAL A 1 76 ? 44.036 -10.749 -61.123 1.00 89.38 76 VAL A C 1
ATOM 588 O O . VAL A 1 76 ? 44.482 -11.469 -62.015 1.00 89.38 76 VAL A O 1
ATOM 591 N N . SER A 1 77 ? 43.514 -9.549 -61.380 1.00 88.62 77 SER A N 1
ATOM 592 C CA . SER A 1 77 ? 43.473 -8.965 -62.725 1.00 88.62 77 SER A CA 1
ATOM 593 C C . SER A 1 77 ? 44.880 -8.695 -63.271 1.00 88.62 77 SER A C 1
ATOM 595 O O . SER A 1 77 ? 45.170 -9.010 -64.425 1.00 88.62 77 SER A O 1
ATOM 597 N N . ALA A 1 78 ? 45.782 -8.180 -62.431 1.00 88.19 78 ALA A N 1
ATOM 598 C CA . ALA A 1 78 ? 47.167 -7.896 -62.794 1.00 88.19 78 ALA A CA 1
ATOM 599 C C . ALA A 1 78 ? 47.997 -9.175 -62.995 1.00 88.19 78 ALA A C 1
ATOM 601 O O . ALA A 1 78 ? 48.776 -9.270 -63.945 1.00 88.19 78 ALA A O 1
ATOM 602 N N . THR A 1 79 ? 47.811 -10.173 -62.130 1.00 88.69 79 THR A N 1
ATOM 603 C CA . THR A 1 79 ? 48.546 -11.450 -62.168 1.00 88.69 79 THR A CA 1
ATOM 604 C C . THR A 1 79 ? 47.936 -12.477 -63.119 1.00 88.69 79 THR A C 1
ATOM 606 O O . THR A 1 79 ? 48.574 -13.485 -63.411 1.00 88.69 79 THR A O 1
ATOM 609 N N . ARG A 1 80 ? 46.714 -12.239 -63.613 1.00 83.88 80 ARG A N 1
ATOM 610 C CA . ARG A 1 80 ? 45.935 -13.147 -64.475 1.00 83.88 80 ARG A CA 1
ATOM 611 C C . ARG A 1 80 ? 45.722 -14.542 -63.877 1.00 83.88 80 ARG A C 1
ATOM 613 O O . ARG A 1 80 ? 45.510 -15.493 -64.624 1.00 83.88 80 ARG A O 1
ATOM 620 N N . GLY A 1 81 ? 45.773 -14.666 -62.549 1.00 76.31 81 GLY A N 1
ATOM 621 C CA . GLY A 1 81 ? 45.561 -15.937 -61.850 1.00 76.31 81 GLY A CA 1
ATOM 622 C C . GLY A 1 81 ? 46.552 -17.034 -62.253 1.00 76.31 81 GLY A C 1
ATOM 623 O O . GLY A 1 81 ? 46.144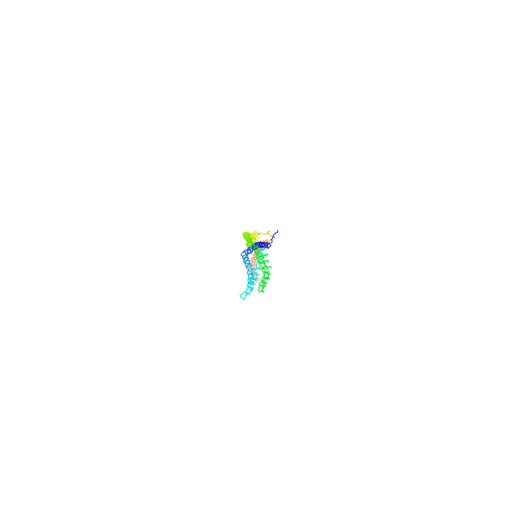 -18.179 -62.436 1.00 76.31 81 GLY A O 1
ATOM 624 N N . LEU A 1 82 ? 47.828 -16.678 -62.451 1.00 77.44 82 LEU A N 1
ATOM 625 C CA . LEU A 1 82 ? 48.908 -17.642 -62.695 1.00 77.44 82 LEU A CA 1
ATOM 626 C C . LEU A 1 82 ? 48.979 -18.704 -61.581 1.00 77.44 82 LEU A C 1
ATOM 628 O O . LEU A 1 82 ? 48.576 -18.457 -60.446 1.00 77.44 82 LEU A O 1
ATOM 632 N N . ASP A 1 83 ? 49.512 -19.881 -61.911 1.00 69.44 83 ASP A N 1
ATOM 633 C CA . ASP A 1 83 ? 49.581 -21.034 -61.006 1.00 69.44 83 ASP A CA 1
ATOM 634 C C . ASP A 1 83 ? 50.305 -20.671 -59.690 1.00 69.44 83 ASP A C 1
ATOM 636 O O . ASP A 1 83 ? 51.438 -20.182 -59.708 1.00 69.44 83 ASP A O 1
ATOM 640 N N . GLY A 1 84 ? 49.625 -20.847 -58.550 1.00 69.00 84 GLY A N 1
ATOM 641 C CA . GLY A 1 84 ? 50.078 -20.401 -57.222 1.00 69.00 84 GLY A CA 1
ATOM 642 C C . GLY A 1 84 ? 49.638 -18.991 -56.780 1.00 69.00 84 GLY A C 1
ATOM 643 O O . GLY A 1 84 ? 49.977 -18.590 -55.668 1.00 69.00 84 GLY A O 1
ATOM 644 N N . LEU A 1 85 ? 48.885 -18.250 -57.605 1.00 73.19 85 LEU A N 1
ATOM 645 C CA . LEU A 1 85 ? 48.313 -16.916 -57.323 1.00 73.19 85 LEU A CA 1
ATOM 646 C C . LEU A 1 85 ? 46.780 -16.880 -57.538 1.00 73.19 85 LEU A C 1
ATOM 648 O O . LEU A 1 85 ? 46.201 -15.851 -57.889 1.00 73.19 85 LEU A O 1
ATOM 652 N N . ASP A 1 86 ? 46.104 -18.017 -57.370 1.00 72.12 86 ASP A N 1
ATOM 653 C CA . ASP A 1 86 ? 44.678 -18.221 -57.665 1.00 72.12 86 ASP A CA 1
ATOM 654 C C . ASP A 1 86 ? 43.750 -18.045 -56.446 1.00 72.12 86 ASP A C 1
ATOM 656 O O . ASP A 1 86 ? 42.532 -18.223 -56.546 1.00 72.12 86 ASP A O 1
ATOM 660 N N . ASP A 1 87 ? 44.288 -17.672 -55.283 1.00 82.38 87 ASP A N 1
ATOM 661 C CA . ASP A 1 87 ? 43.527 -17.540 -54.040 1.00 82.38 87 ASP A CA 1
ATOM 662 C C . ASP A 1 87 ? 42.733 -16.226 -53.942 1.00 82.38 87 ASP A C 1
ATOM 664 O O . ASP A 1 87 ? 41.762 -16.141 -53.181 1.00 82.38 87 ASP A O 1
ATOM 668 N N . GLY A 1 88 ? 43.068 -15.222 -54.753 1.00 84.50 88 GLY A N 1
ATOM 669 C CA . GLY A 1 88 ? 42.446 -13.901 -54.697 1.00 84.50 88 GLY A CA 1
ATOM 670 C C . GLY A 1 88 ? 40.916 -13.880 -54.838 1.00 84.50 88 GLY A C 1
ATOM 671 O O . GLY A 1 88 ? 40.265 -13.222 -54.023 1.00 84.50 88 GLY A O 1
ATOM 672 N N . PRO A 1 89 ? 40.264 -14.645 -55.743 1.00 87.00 89 PRO A N 1
ATOM 673 C CA . PRO A 1 89 ? 38.801 -14.720 -55.790 1.00 87.00 89 PRO A CA 1
ATOM 674 C C . PRO A 1 89 ? 38.189 -15.300 -54.507 1.00 87.00 89 PRO A C 1
ATOM 676 O O . PRO A 1 89 ? 37.101 -14.893 -54.090 1.00 87.00 89 PRO A O 1
ATOM 679 N N . LYS A 1 90 ? 38.886 -16.240 -53.854 1.00 90.56 90 LYS A N 1
ATOM 680 C CA . LYS A 1 90 ? 38.459 -16.825 -52.578 1.00 90.56 90 LYS A CA 1
ATOM 681 C C . LYS A 1 90 ? 38.591 -15.807 -51.444 1.00 90.56 90 LYS A C 1
ATOM 683 O O . LYS A 1 90 ? 37.655 -15.688 -50.653 1.00 90.56 90 LYS A O 1
ATOM 688 N N . GLN A 1 91 ? 39.691 -15.056 -51.389 1.00 93.31 91 GLN A N 1
ATOM 689 C CA . GLN A 1 91 ? 39.880 -13.995 -50.395 1.00 93.31 91 GLN A CA 1
ATOM 690 C C . GLN A 1 91 ? 38.865 -12.867 -50.583 1.00 93.31 91 GLN A C 1
ATOM 692 O O . GLN A 1 91 ? 38.147 -12.532 -49.643 1.00 93.31 91 GLN A O 1
ATOM 697 N N . ALA A 1 92 ? 38.692 -12.375 -51.813 1.00 93.38 92 ALA A N 1
ATOM 698 C CA . ALA A 1 92 ? 37.683 -11.371 -52.143 1.00 93.38 92 ALA A CA 1
ATOM 699 C C . ALA A 1 92 ? 36.267 -11.826 -51.748 1.00 93.38 92 ALA A C 1
ATOM 701 O O . ALA A 1 92 ? 35.478 -11.036 -51.241 1.00 93.38 92 ALA A O 1
ATOM 702 N N . LYS A 1 93 ? 35.936 -13.115 -51.917 1.00 94.75 93 LYS A N 1
ATOM 703 C CA . LYS A 1 93 ? 34.651 -13.681 -51.471 1.00 94.75 93 LYS A CA 1
ATOM 704 C C . LYS A 1 93 ? 34.489 -13.696 -49.948 1.00 94.75 93 LYS A C 1
ATOM 706 O O . LYS A 1 93 ? 33.365 -13.552 -49.465 1.00 94.75 93 LYS A O 1
ATOM 711 N N . ASN A 1 94 ? 35.562 -13.920 -49.192 1.00 95.25 94 ASN A N 1
ATOM 712 C CA . ASN A 1 94 ? 35.511 -13.887 -47.731 1.00 95.25 94 ASN A CA 1
ATOM 713 C C . ASN A 1 94 ? 35.262 -12.459 -47.238 1.00 95.25 94 ASN A C 1
ATOM 715 O O . ASN A 1 94 ? 34.273 -12.244 -46.541 1.00 95.25 94 ASN A O 1
ATOM 719 N N . PHE A 1 95 ? 36.050 -11.489 -47.713 1.00 96.19 95 PHE A N 1
ATOM 720 C CA . PHE A 1 95 ? 35.851 -10.073 -47.390 1.00 96.19 95 PHE A CA 1
ATOM 721 C C . PHE A 1 95 ? 34.468 -9.569 -47.818 1.00 96.19 95 PHE A C 1
ATOM 723 O O . PHE A 1 95 ? 33.789 -8.916 -47.039 1.00 96.19 95 PHE A O 1
ATOM 730 N N . ALA A 1 96 ? 33.972 -9.953 -49.000 1.00 95.25 96 ALA A N 1
ATOM 731 C CA . ALA A 1 96 ? 32.622 -9.590 -49.439 1.00 95.25 96 ALA A CA 1
ATOM 732 C C . ALA A 1 96 ? 31.516 -10.144 -48.517 1.00 95.25 96 ALA A C 1
ATOM 734 O O . ALA A 1 96 ? 30.488 -9.499 -48.302 1.00 95.25 96 ALA A O 1
ATOM 735 N N . ARG A 1 97 ? 31.704 -11.347 -47.960 1.00 95.56 97 ARG A N 1
ATOM 736 C CA . ARG A 1 97 ? 30.754 -11.944 -47.010 1.00 95.56 97 ARG A CA 1
ATOM 737 C C . ARG A 1 97 ? 30.788 -11.234 -45.663 1.00 95.56 97 ARG A C 1
ATOM 739 O O . ARG A 1 97 ? 29.725 -10.971 -45.100 1.00 95.56 97 ARG A O 1
ATOM 746 N N . ASP A 1 98 ? 31.984 -10.962 -45.153 1.00 95.44 98 ASP A N 1
ATOM 747 C CA . ASP A 1 98 ? 32.160 -10.253 -43.889 1.00 95.44 98 ASP A CA 1
ATOM 748 C C . ASP A 1 98 ? 31.621 -8.829 -43.976 1.00 95.44 98 ASP A C 1
ATOM 750 O O . ASP A 1 98 ? 30.816 -8.447 -43.125 1.00 95.44 98 ASP A O 1
ATOM 754 N N . LEU A 1 99 ? 31.900 -8.129 -45.075 1.00 95.75 99 LEU A N 1
ATOM 755 C CA . LEU A 1 99 ? 31.341 -6.817 -45.363 1.00 95.75 99 LEU A CA 1
ATOM 756 C C . LEU A 1 99 ? 29.815 -6.818 -45.291 1.00 95.75 99 LEU A C 1
ATOM 758 O O . LEU A 1 99 ? 29.251 -6.027 -44.547 1.00 95.75 99 LEU A O 1
ATOM 762 N N . ASN A 1 100 ? 29.127 -7.728 -45.990 1.00 94.69 100 ASN A N 1
ATOM 763 C CA . ASN A 1 100 ? 27.660 -7.797 -45.946 1.00 94.69 100 ASN A CA 1
ATOM 764 C C . ASN A 1 100 ? 27.123 -8.018 -44.519 1.00 94.69 100 ASN A C 1
ATOM 766 O O . ASN A 1 100 ? 26.115 -7.430 -44.124 1.00 94.69 100 ASN A O 1
ATOM 770 N N . ARG A 1 101 ? 27.805 -8.848 -43.719 1.00 95.88 101 ARG A N 1
ATOM 771 C CA . ARG A 1 101 ? 27.433 -9.100 -42.320 1.00 95.88 101 ARG A CA 1
ATOM 772 C C . ARG A 1 101 ? 27.611 -7.852 -41.453 1.00 95.88 101 ARG A C 1
ATOM 774 O O . ARG A 1 101 ? 26.706 -7.519 -40.685 1.00 95.88 101 ARG A O 1
ATOM 781 N N . VAL A 1 102 ? 28.760 -7.187 -41.560 1.00 97.00 102 VAL A N 1
ATOM 782 C CA . VAL A 1 102 ? 29.088 -5.981 -40.786 1.00 97.00 102 VAL A CA 1
ATOM 783 C C . VAL A 1 102 ? 28.203 -4.813 -41.213 1.00 97.00 102 VAL A C 1
ATOM 785 O O . VAL A 1 102 ? 27.692 -4.095 -40.362 1.00 97.00 102 VAL A O 1
ATOM 788 N N . LEU A 1 103 ? 27.928 -4.671 -42.508 1.00 95.81 103 LEU A N 1
ATOM 789 C CA . LEU A 1 103 ? 27.069 -3.630 -43.061 1.00 95.81 103 LEU A CA 1
ATOM 790 C C . LEU A 1 103 ? 25.637 -3.733 -42.530 1.00 95.81 103 LEU A C 1
ATOM 792 O O . LEU A 1 103 ? 25.084 -2.743 -42.054 1.00 95.81 103 LEU A O 1
ATOM 796 N N . ALA A 1 104 ? 25.072 -4.942 -42.492 1.00 96.19 104 ALA A N 1
ATOM 797 C CA . ALA A 1 104 ? 23.764 -5.168 -41.888 1.00 96.19 104 ALA A CA 1
ATOM 798 C C . ALA A 1 104 ? 23.744 -4.822 -40.384 1.00 96.19 104 ALA A C 1
ATOM 800 O O . ALA A 1 104 ? 22.730 -4.333 -39.880 1.00 96.19 104 ALA A O 1
ATOM 801 N N . ALA A 1 105 ? 24.836 -5.076 -39.651 1.00 96.31 105 ALA A N 1
ATOM 802 C CA . ALA A 1 105 ? 24.959 -4.683 -38.245 1.00 96.31 105 ALA A CA 1
ATOM 803 C C . ALA A 1 105 ? 25.045 -3.155 -38.083 1.00 96.31 105 ALA A C 1
ATOM 805 O O . ALA A 1 105 ? 24.261 -2.589 -37.318 1.00 96.31 105 ALA A O 1
ATOM 806 N N . ALA A 1 106 ? 25.887 -2.497 -38.881 1.00 95.50 106 ALA A N 1
ATOM 807 C CA . ALA A 1 106 ? 26.078 -1.050 -38.874 1.00 95.50 106 ALA A CA 1
ATOM 808 C C . ALA A 1 106 ? 24.794 -0.288 -39.221 1.00 95.50 106 ALA A C 1
ATOM 810 O O . ALA A 1 106 ? 24.471 0.703 -38.567 1.00 95.50 106 ALA A O 1
ATOM 811 N N . ILE A 1 107 ? 24.019 -0.760 -40.205 1.00 95.69 107 ILE A N 1
ATOM 812 C CA . ILE A 1 107 ? 22.727 -0.161 -40.581 1.00 95.69 107 ILE A CA 1
ATOM 813 C C . ILE A 1 107 ? 21.747 -0.221 -39.406 1.00 95.69 107 ILE A C 1
ATOM 815 O O . ILE A 1 107 ? 21.129 0.791 -39.073 1.00 95.69 107 ILE A O 1
ATOM 819 N N . ARG A 1 108 ? 21.623 -1.382 -38.744 1.00 95.12 108 ARG A N 1
ATOM 820 C CA . ARG A 1 108 ? 20.745 -1.528 -37.569 1.00 95.12 108 ARG A CA 1
ATOM 821 C C . ARG A 1 108 ? 21.189 -0.627 -36.422 1.00 95.12 108 ARG A C 1
ATOM 823 O O . ARG A 1 108 ? 20.356 0.002 -35.786 1.00 95.12 108 ARG A O 1
ATOM 830 N N . ARG A 1 109 ? 22.493 -0.540 -36.166 1.00 93.88 109 ARG A N 1
ATOM 831 C CA . ARG A 1 109 ? 23.028 0.258 -35.060 1.00 93.88 109 ARG A CA 1
ATOM 832 C C . ARG A 1 109 ? 22.916 1.758 -35.304 1.00 93.88 109 ARG A C 1
ATOM 834 O O . ARG A 1 109 ? 22.580 2.501 -34.388 1.00 93.88 109 ARG A O 1
ATOM 841 N N . SER A 1 110 ? 23.115 2.185 -36.549 1.00 92.88 110 SER A N 1
ATOM 842 C CA . SER A 1 110 ? 22.861 3.563 -36.980 1.00 92.88 110 SER A CA 1
ATOM 843 C C . SER A 1 110 ? 21.394 3.945 -36.780 1.00 92.88 110 SER A C 1
ATOM 845 O O . SER A 1 110 ? 21.110 5.072 -36.392 1.00 92.88 110 SER A O 1
ATOM 847 N N . ASP A 1 111 ? 20.466 3.006 -36.991 1.00 91.94 111 ASP A N 1
ATOM 848 C CA . ASP A 1 111 ? 19.038 3.202 -36.720 1.00 91.94 111 ASP A CA 1
ATOM 849 C C . ASP A 1 111 ? 18.747 3.349 -35.219 1.00 91.94 111 ASP A C 1
ATOM 851 O O . ASP A 1 111 ? 18.099 4.313 -34.817 1.00 91.94 111 ASP A O 1
ATOM 855 N N . THR A 1 112 ? 19.298 2.459 -34.383 1.00 89.38 112 THR A N 1
ATOM 856 C CA . THR A 1 112 ? 19.180 2.533 -32.914 1.00 89.38 112 THR A CA 1
ATOM 857 C C . THR A 1 112 ? 19.708 3.855 -32.355 1.00 89.38 112 THR A C 1
ATOM 859 O O . THR A 1 112 ? 19.118 4.415 -31.436 1.00 89.38 112 THR A O 1
ATOM 862 N N . LEU A 1 113 ? 20.801 4.372 -32.923 1.00 89.81 113 LEU A N 1
ATOM 863 C CA . LEU A 1 113 ? 21.407 5.648 -32.533 1.00 89.81 113 LEU A CA 1
ATOM 864 C C . LEU A 1 113 ? 20.730 6.869 -33.185 1.00 89.81 113 LEU A C 1
ATOM 866 O O . LEU A 1 113 ? 21.146 8.000 -32.948 1.00 89.81 113 LEU A O 1
ATOM 870 N N . GLY A 1 114 ? 19.709 6.672 -34.026 1.00 89.81 114 GLY A N 1
ATOM 871 C CA . GLY A 1 114 ? 19.007 7.757 -34.717 1.00 89.81 114 GLY A CA 1
ATOM 872 C C . GLY A 1 114 ? 19.839 8.478 -35.790 1.00 89.81 114 GLY A C 1
ATOM 873 O O . GLY A 1 114 ? 19.461 9.562 -36.243 1.00 89.81 114 GLY A O 1
ATOM 874 N N . LEU A 1 115 ? 20.950 7.885 -36.234 1.00 91.56 115 LEU A N 1
ATOM 875 C CA . LEU A 1 115 ? 21.907 8.445 -37.191 1.00 91.56 115 LEU A CA 1
ATOM 876 C C . LEU A 1 115 ? 21.427 8.261 -38.639 1.00 91.56 115 LEU A C 1
ATOM 878 O O . LEU A 1 115 ? 22.001 7.495 -39.415 1.00 91.56 115 LEU A O 1
ATOM 882 N N . ARG A 1 116 ? 20.360 8.976 -39.015 1.00 91.44 116 ARG A N 1
ATOM 883 C CA . ARG A 1 116 ? 19.684 8.832 -40.321 1.00 91.44 116 ARG A CA 1
ATOM 884 C C . ARG A 1 116 ? 20.622 8.977 -41.523 1.00 91.44 116 ARG A C 1
ATOM 886 O O . ARG A 1 116 ? 20.668 8.079 -42.352 1.00 91.44 116 ARG A O 1
ATOM 893 N N . SER A 1 117 ? 21.429 10.036 -41.576 1.00 90.69 117 SER A N 1
ATOM 894 C CA . SER A 1 117 ? 22.344 10.270 -42.705 1.00 90.69 117 SER A CA 1
ATOM 895 C C . SER A 1 117 ? 23.378 9.151 -42.874 1.00 90.69 117 SER A C 1
ATOM 897 O O . SER A 1 117 ? 23.702 8.759 -43.991 1.00 90.69 117 SER A O 1
ATOM 899 N N . LEU A 1 118 ? 23.871 8.600 -41.761 1.00 92.50 118 LEU A N 1
ATOM 900 C CA . LEU A 1 118 ? 24.810 7.480 -41.768 1.00 92.50 118 LEU A CA 1
ATOM 901 C C . LEU A 1 118 ? 24.144 6.177 -42.193 1.00 92.50 118 LEU A C 1
ATOM 903 O O . LEU A 1 118 ? 24.714 5.434 -42.989 1.00 92.50 118 LEU A O 1
ATOM 907 N N . LYS A 1 119 ? 22.928 5.921 -41.708 1.00 94.62 119 LYS A N 1
ATOM 908 C CA . LYS A 1 119 ? 22.116 4.792 -42.158 1.00 94.62 119 LYS A CA 1
ATOM 909 C C . LYS A 1 119 ? 21.909 4.843 -43.674 1.00 94.62 119 LYS A C 1
ATOM 911 O O . LYS A 1 119 ? 22.136 3.835 -44.339 1.00 94.62 119 LYS A O 1
ATOM 916 N N . ASP A 1 120 ? 21.553 6.004 -44.216 1.00 93.06 120 ASP A N 1
ATOM 917 C CA . ASP A 1 120 ? 21.330 6.191 -45.653 1.00 93.06 120 ASP A CA 1
ATOM 918 C C . ASP A 1 120 ? 22.616 5.953 -46.464 1.00 93.06 120 ASP A C 1
ATOM 920 O O . ASP A 1 120 ? 22.583 5.275 -47.495 1.00 93.06 120 ASP A O 1
ATOM 924 N N . ALA A 1 121 ? 23.765 6.433 -45.973 1.00 92.75 121 ALA A N 1
ATOM 925 C CA . ALA A 1 121 ? 25.069 6.177 -46.585 1.00 92.75 121 ALA A CA 1
ATOM 926 C C . ALA A 1 121 ? 25.431 4.681 -46.574 1.00 92.75 121 ALA A C 1
ATOM 928 O O . ALA A 1 121 ? 25.822 4.125 -47.599 1.00 92.75 121 ALA A O 1
ATOM 929 N N . LEU A 1 122 ? 25.235 3.990 -45.448 1.00 94.81 122 LEU A N 1
ATOM 930 C CA . LEU A 1 122 ? 25.478 2.547 -45.339 1.00 94.81 122 LEU A CA 1
ATOM 931 C C . LEU A 1 122 ? 24.545 1.738 -46.254 1.00 94.81 122 LEU A C 1
ATOM 933 O O . LEU A 1 122 ? 24.987 0.801 -46.914 1.00 94.81 122 LEU A O 1
ATOM 937 N N . GLN A 1 123 ? 23.274 2.127 -46.368 1.00 95.19 123 GLN A N 1
ATOM 938 C CA . GLN A 1 123 ? 22.326 1.518 -47.309 1.00 95.19 123 GLN A CA 1
ATOM 939 C C . GLN A 1 123 ? 22.685 1.799 -48.773 1.00 95.19 123 GLN A C 1
ATOM 941 O O . GLN A 1 123 ? 22.377 1.003 -49.664 1.00 95.19 123 GLN A O 1
ATOM 946 N N . GLN A 1 124 ? 23.317 2.937 -49.064 1.00 92.69 124 GLN A N 1
ATOM 947 C CA . GLN A 1 124 ? 23.848 3.211 -50.396 1.00 92.69 124 GLN A CA 1
ATOM 948 C C . GLN A 1 124 ? 25.015 2.274 -50.728 1.00 92.69 124 GLN A C 1
ATOM 950 O O . GLN A 1 124 ? 25.049 1.726 -51.834 1.00 92.69 124 GLN A O 1
ATOM 955 N N . VAL A 1 125 ? 25.920 2.037 -49.772 1.00 94.25 125 VAL A N 1
ATOM 956 C CA . VAL A 1 125 ? 26.986 1.033 -49.906 1.00 94.25 125 VAL A CA 1
ATOM 957 C C . VAL A 1 125 ? 26.381 -0.356 -50.114 1.00 94.25 125 VAL A C 1
ATOM 959 O O . VAL A 1 125 ? 26.758 -1.034 -51.061 1.00 94.25 125 VAL A O 1
ATOM 962 N N . GLU A 1 126 ? 25.377 -0.749 -49.326 1.00 95.19 126 GLU A N 1
ATOM 963 C CA . GLU A 1 126 ? 24.724 -2.068 -49.420 1.00 95.19 126 GLU A CA 1
ATOM 964 C C . GLU A 1 126 ? 24.134 -2.323 -50.811 1.00 95.19 126 GLU A C 1
ATOM 966 O O . GLU A 1 126 ? 24.390 -3.359 -51.429 1.00 95.19 126 GLU A O 1
ATOM 971 N N . ARG A 1 127 ? 23.403 -1.338 -51.345 1.00 94.62 127 ARG A N 1
ATOM 972 C CA . ARG A 1 127 ? 22.800 -1.411 -52.684 1.00 94.62 127 ARG A CA 1
ATOM 973 C C . ARG A 1 127 ? 23.838 -1.442 -53.804 1.00 94.62 127 ARG A C 1
ATOM 975 O O . ARG A 1 127 ? 23.610 -2.093 -54.822 1.00 94.62 127 ARG A O 1
ATOM 982 N N . SER A 1 128 ? 24.958 -0.744 -53.628 1.00 94.31 128 SER A N 1
ATOM 983 C CA . SER A 1 128 ? 26.005 -0.625 -54.653 1.00 94.31 128 SER A CA 1
ATOM 984 C C . SER A 1 128 ? 26.989 -1.796 -54.628 1.00 94.31 128 SER A C 1
ATOM 986 O O . SER A 1 128 ? 27.573 -2.127 -55.659 1.00 94.31 128 SER A O 1
ATOM 988 N N . PHE A 1 129 ? 27.155 -2.451 -53.476 1.00 95.56 129 PHE A N 1
ATOM 989 C CA . PHE A 1 129 ? 28.220 -3.423 -53.260 1.00 95.56 129 PHE A CA 1
ATOM 990 C C . PHE A 1 129 ? 28.046 -4.718 -54.062 1.00 95.56 129 PHE A C 1
ATOM 992 O O . PHE A 1 129 ? 29.021 -5.230 -54.606 1.00 95.56 129 PHE A O 1
ATOM 999 N N . THR A 1 130 ? 26.824 -5.247 -54.187 1.00 93.31 130 THR A N 1
ATOM 1000 C CA . THR A 1 130 ? 26.605 -6.489 -54.958 1.00 93.31 130 THR A CA 1
ATOM 1001 C C . THR A 1 130 ? 26.926 -6.298 -56.451 1.00 93.31 130 THR A C 1
ATOM 1003 O O . THR A 1 130 ? 27.769 -7.037 -56.963 1.00 93.31 130 THR A O 1
ATOM 1006 N N . PRO A 1 131 ? 26.377 -5.277 -57.149 1.00 95.19 131 PRO A N 1
ATOM 1007 C CA . PRO A 1 131 ? 26.778 -4.972 -58.526 1.00 95.19 131 PRO A CA 1
ATOM 1008 C C . PRO A 1 131 ? 28.279 -4.697 -58.680 1.00 95.19 131 PRO A C 1
ATOM 1010 O O . PRO A 1 131 ? 28.891 -5.118 -59.662 1.00 95.19 131 PRO A O 1
ATOM 1013 N N . TYR A 1 132 ? 28.876 -4.007 -57.706 1.00 95.56 132 TYR A N 1
ATOM 1014 C CA . TYR A 1 132 ? 30.310 -3.739 -57.658 1.00 95.56 132 TYR A CA 1
ATOM 1015 C C . TYR A 1 132 ? 31.143 -5.027 -57.599 1.00 95.56 132 TYR A C 1
ATOM 1017 O O . TYR A 1 132 ? 32.072 -5.203 -58.389 1.00 95.56 132 TYR A O 1
ATOM 1025 N N . TYR A 1 133 ? 30.792 -5.952 -56.705 1.00 96.19 133 TYR A N 1
ATOM 1026 C CA . TYR A 1 133 ? 31.496 -7.218 -56.542 1.00 96.19 133 TYR A CA 1
ATOM 1027 C C . TYR A 1 133 ? 31.406 -8.083 -57.807 1.00 96.19 133 TYR A C 1
ATOM 1029 O O . TYR A 1 133 ? 32.424 -8.592 -58.282 1.00 96.19 133 TYR A O 1
ATOM 1037 N N . ASP A 1 134 ? 30.218 -8.179 -58.409 1.00 95.31 134 ASP A N 1
ATOM 1038 C CA . ASP A 1 134 ? 30.010 -8.901 -59.669 1.00 95.31 134 ASP A CA 1
ATOM 1039 C C . ASP A 1 134 ? 30.816 -8.283 -60.822 1.00 95.31 134 ASP A C 1
ATOM 1041 O O . ASP A 1 134 ? 31.398 -8.997 -61.647 1.00 95.31 134 ASP A O 1
ATOM 1045 N N . MET A 1 135 ? 30.892 -6.950 -60.875 1.00 95.25 135 MET A N 1
ATOM 1046 C CA . MET A 1 135 ? 31.713 -6.229 -61.846 1.00 95.25 135 MET A CA 1
ATOM 1047 C C . MET A 1 135 ? 33.202 -6.537 -61.667 1.00 95.25 135 MET A C 1
ATOM 1049 O O . MET A 1 135 ? 33.869 -6.849 -62.653 1.00 95.25 135 MET A O 1
ATOM 1053 N N . GLY A 1 136 ? 33.708 -6.539 -60.433 1.00 94.69 136 GLY A N 1
ATOM 1054 C CA . GLY A 1 136 ? 35.095 -6.903 -60.144 1.00 94.69 136 GLY A CA 1
ATOM 1055 C C . GLY A 1 136 ? 35.420 -8.359 -60.498 1.00 94.69 136 GLY A C 1
ATOM 1056 O O . GLY A 1 136 ? 36.476 -8.645 -61.060 1.00 94.69 136 GLY A O 1
ATOM 1057 N N . GLN A 1 137 ? 34.489 -9.295 -60.276 1.00 94.56 137 GLN A N 1
ATOM 1058 C CA . GLN A 1 137 ? 34.655 -10.680 -60.732 1.00 94.56 137 GLN A CA 1
ATOM 1059 C C . GLN A 1 137 ? 34.707 -10.791 -62.263 1.00 94.56 137 GLN A C 1
ATOM 1061 O O . GLN A 1 137 ? 35.496 -11.570 -62.802 1.00 94.56 137 GLN A O 1
ATOM 1066 N N . ARG A 1 138 ? 33.860 -10.041 -62.981 1.00 94.00 138 ARG A N 1
ATOM 1067 C CA . ARG A 1 138 ? 33.873 -9.994 -64.454 1.00 94.00 138 ARG A CA 1
ATOM 1068 C C . ARG A 1 138 ? 35.155 -9.361 -64.988 1.00 94.00 138 ARG A C 1
ATOM 1070 O O . ARG A 1 138 ? 35.694 -9.866 -65.967 1.00 94.00 138 ARG A O 1
ATOM 1077 N N . MET A 1 139 ? 35.642 -8.310 -64.331 1.00 94.31 139 MET A N 1
ATOM 1078 C CA . MET A 1 139 ? 36.916 -7.659 -64.632 1.00 94.31 139 MET A CA 1
ATOM 1079 C C . MET A 1 139 ? 38.071 -8.656 -64.522 1.00 94.31 139 MET A C 1
ATOM 1081 O O . MET A 1 139 ? 38.768 -8.885 -65.508 1.00 94.31 139 MET A O 1
ATOM 1085 N N . ALA A 1 140 ? 38.206 -9.329 -63.375 1.00 91.25 140 ALA A N 1
ATOM 1086 C CA . ALA A 1 140 ? 39.240 -10.340 -63.164 1.00 91.25 140 ALA A CA 1
ATOM 1087 C C . ALA A 1 140 ? 39.180 -11.457 -64.218 1.00 91.25 140 ALA A C 1
ATOM 1089 O O . ALA A 1 140 ? 40.199 -11.822 -64.802 1.00 91.25 140 ALA A O 1
ATOM 1090 N N . LYS A 1 141 ? 37.976 -11.951 -64.541 1.00 91.25 141 LYS A N 1
ATOM 1091 C CA . LYS A 1 141 ? 37.779 -12.956 -65.600 1.00 91.25 141 LYS A CA 1
ATOM 1092 C C . LYS A 1 141 ? 38.204 -12.464 -66.987 1.00 91.25 141 LYS A C 1
ATOM 1094 O O . LYS A 1 141 ? 38.778 -13.253 -67.730 1.00 91.25 141 LYS A O 1
ATOM 1099 N N . ALA A 1 142 ? 37.947 -11.202 -67.340 1.00 91.25 142 ALA A N 1
ATOM 1100 C CA . ALA A 1 142 ? 38.351 -10.636 -68.631 1.00 91.25 142 ALA A CA 1
ATOM 1101 C C . ALA A 1 142 ? 39.882 -10.606 -68.781 1.00 91.25 142 ALA A C 1
ATOM 1103 O O . ALA A 1 142 ? 40.412 -11.034 -69.806 1.00 91.25 142 ALA A O 1
ATOM 1104 N N . TYR A 1 143 ? 40.604 -10.208 -67.729 1.00 89.75 143 TYR A N 1
ATOM 1105 C CA . TYR A 1 143 ? 42.070 -10.229 -67.739 1.00 89.75 143 TYR A CA 1
ATOM 1106 C C . TYR A 1 143 ? 42.655 -11.646 -67.786 1.00 89.75 143 TYR A C 1
ATOM 1108 O O . TYR A 1 143 ? 43.617 -11.876 -68.522 1.00 89.75 143 TYR A O 1
ATOM 1116 N N . ILE A 1 144 ? 42.061 -12.605 -67.066 1.00 88.50 144 ILE A N 1
ATOM 1117 C CA . ILE A 1 144 ? 42.437 -14.029 -67.144 1.00 88.50 144 ILE A CA 1
ATOM 1118 C C . ILE A 1 144 ? 42.218 -14.573 -68.568 1.00 88.50 144 ILE A C 1
ATOM 1120 O O . ILE A 1 144 ? 43.039 -15.331 -69.077 1.00 88.50 144 ILE A O 1
ATOM 1124 N N . ALA A 1 145 ? 41.145 -14.151 -69.243 1.00 89.56 145 ALA A N 1
ATOM 1125 C CA . 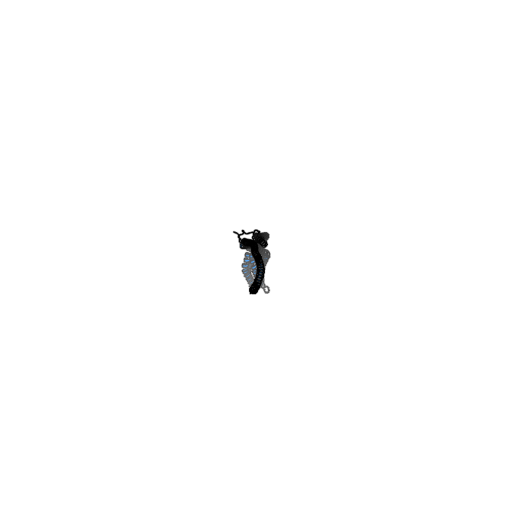ALA A 1 145 ? 40.816 -14.551 -70.612 1.00 89.56 145 ALA A CA 1
ATOM 1126 C C . ALA A 1 145 ? 41.617 -13.811 -71.705 1.00 89.56 145 ALA A C 1
ATOM 1128 O O . ALA A 1 145 ? 41.308 -13.966 -72.885 1.00 89.56 145 ALA A O 1
ATOM 1129 N N . PHE A 1 146 ? 42.645 -13.033 -71.338 1.00 86.06 146 PHE A N 1
ATOM 1130 C CA . PHE A 1 146 ? 43.461 -12.227 -72.256 1.00 86.06 146 PHE A CA 1
ATOM 1131 C C . PHE A 1 146 ? 42.673 -11.154 -73.039 1.00 86.06 146 PHE A C 1
ATOM 1133 O O . PHE A 1 146 ? 43.068 -10.790 -74.146 1.00 86.06 146 PHE A O 1
ATOM 1140 N N . ASP A 1 147 ? 41.610 -10.593 -72.449 1.00 89.12 147 ASP A N 1
ATOM 1141 C CA . ASP A 1 147 ? 40.861 -9.438 -72.974 1.00 89.12 147 ASP A CA 1
ATOM 1142 C C . ASP A 1 147 ? 41.162 -8.154 -72.165 1.00 89.12 147 ASP A C 1
ATOM 1144 O O . ASP A 1 147 ? 40.399 -7.765 -71.272 1.00 89.12 147 ASP A O 1
ATOM 1148 N N . PRO A 1 148 ? 42.291 -7.470 -72.435 1.00 86.00 148 PRO A N 1
ATOM 1149 C CA . PRO A 1 148 ? 42.671 -6.271 -71.696 1.00 86.00 148 PRO A CA 1
ATOM 1150 C C . PRO A 1 148 ? 41.780 -5.063 -72.012 1.00 86.00 148 PRO A C 1
ATOM 1152 O O . PRO A 1 148 ? 41.641 -4.185 -71.165 1.00 86.00 148 PRO A O 1
ATOM 1155 N N . GLU A 1 149 ? 41.168 -4.984 -73.199 1.00 88.81 149 GLU A N 1
ATOM 1156 C CA . GLU A 1 149 ? 40.312 -3.845 -73.550 1.00 88.81 149 GLU A CA 1
ATOM 1157 C C . GLU A 1 149 ? 38.982 -3.903 -72.784 1.00 88.81 149 GLU A C 1
ATOM 1159 O O . GLU A 1 149 ? 38.549 -2.895 -72.215 1.00 88.81 149 GLU A O 1
ATOM 1164 N N . GLY A 1 150 ? 38.362 -5.088 -72.710 1.00 86.88 150 GLY A N 1
ATOM 1165 C CA . GLY A 1 150 ? 37.192 -5.328 -71.867 1.00 86.88 150 GLY A CA 1
ATOM 1166 C C . GLY A 1 150 ? 37.504 -5.158 -70.379 1.00 86.88 150 GLY A C 1
ATOM 1167 O O . GLY A 1 150 ? 36.748 -4.492 -69.666 1.00 86.88 150 GLY A O 1
ATOM 1168 N N . GLY A 1 151 ? 38.651 -5.677 -69.925 1.00 89.19 151 GLY A N 1
ATOM 1169 C CA . GLY A 1 151 ? 39.146 -5.508 -68.557 1.00 89.19 151 GLY A CA 1
ATOM 1170 C C . GLY A 1 151 ? 39.328 -4.040 -68.157 1.00 89.19 151 GLY A C 1
ATOM 1171 O O . GLY A 1 151 ? 38.779 -3.619 -67.143 1.00 89.19 151 GLY A O 1
ATOM 1172 N N . ASN A 1 152 ? 40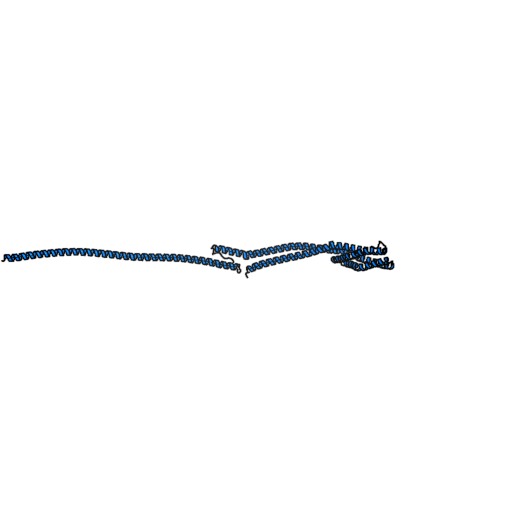.002 -3.230 -68.984 1.00 90.50 152 ASN A N 1
ATOM 1173 C CA . ASN A 1 152 ? 40.274 -1.814 -68.695 1.00 90.50 152 ASN A CA 1
ATOM 1174 C C . ASN A 1 152 ? 38.989 -0.976 -68.567 1.00 90.50 152 ASN A C 1
ATOM 1176 O O . ASN A 1 152 ? 38.905 -0.099 -67.707 1.00 90.50 152 ASN A O 1
ATOM 1180 N N . LYS A 1 153 ? 37.970 -1.247 -69.399 1.00 90.19 153 LYS A N 1
ATOM 1181 C CA . LYS A 1 153 ? 36.660 -0.574 -69.301 1.00 90.19 153 LYS A CA 1
ATOM 1182 C C . LYS A 1 153 ? 35.969 -0.897 -67.974 1.00 90.19 153 LYS A C 1
ATOM 1184 O O . LYS A 1 153 ? 35.399 -0.003 -67.351 1.00 90.19 153 LYS A O 1
ATOM 1189 N N . LEU A 1 154 ? 36.034 -2.158 -67.539 1.00 92.94 154 LEU A N 1
ATOM 1190 C CA . LEU A 1 154 ? 35.485 -2.580 -66.250 1.00 92.94 154 LEU A CA 1
ATOM 1191 C C . LEU A 1 154 ? 36.300 -2.032 -65.076 1.00 92.94 154 LEU A C 1
ATOM 1193 O O . LEU A 1 154 ? 35.694 -1.634 -64.092 1.00 92.94 154 LEU A O 1
ATOM 1197 N N . MET A 1 155 ? 37.627 -1.941 -65.193 1.00 92.00 155 MET A N 1
ATOM 1198 C CA . MET A 1 155 ? 38.506 -1.390 -64.158 1.00 92.00 155 MET A CA 1
ATOM 1199 C C . MET A 1 155 ? 38.197 0.078 -63.860 1.00 92.00 155 MET A C 1
ATOM 1201 O O . MET A 1 155 ? 37.999 0.430 -62.704 1.00 92.00 155 MET A O 1
ATOM 1205 N N . ALA A 1 156 ? 38.017 0.911 -64.889 1.00 91.88 156 ALA A N 1
ATOM 1206 C CA . ALA A 1 156 ? 37.621 2.306 -64.688 1.00 91.88 156 ALA A CA 1
ATOM 1207 C C . ALA A 1 156 ? 36.261 2.437 -63.970 1.00 91.88 156 ALA A C 1
ATOM 1209 O O . ALA A 1 156 ? 36.105 3.251 -63.060 1.00 91.88 156 ALA A O 1
ATOM 1210 N N . ALA A 1 157 ? 35.271 1.619 -64.351 1.00 92.19 157 ALA A N 1
ATOM 1211 C CA . ALA A 1 157 ? 33.962 1.603 -63.696 1.00 92.19 157 ALA A CA 1
ATOM 1212 C C . ALA A 1 157 ? 34.029 1.046 -62.260 1.00 92.19 157 ALA A C 1
ATOM 1214 O O . ALA A 1 157 ? 33.319 1.527 -61.372 1.00 92.19 157 ALA A O 1
ATOM 1215 N N . PHE A 1 158 ? 34.889 0.055 -62.028 1.00 94.44 158 PHE A N 1
ATOM 1216 C CA . PHE A 1 158 ? 35.152 -0.552 -60.729 1.00 94.44 158 PHE A CA 1
ATOM 1217 C C . PHE A 1 158 ? 35.776 0.457 -59.766 1.00 94.44 158 PHE A C 1
ATOM 1219 O O . PHE A 1 158 ? 35.204 0.692 -58.703 1.00 94.44 158 PHE A O 1
ATOM 1226 N N . ASP A 1 159 ? 36.837 1.150 -60.182 1.00 92.88 159 ASP A N 1
ATOM 1227 C CA . ASP A 1 159 ? 37.488 2.195 -59.387 1.00 92.88 159 ASP A CA 1
ATOM 1228 C C . ASP A 1 159 ? 36.529 3.348 -59.065 1.00 92.88 159 ASP A C 1
ATOM 1230 O O . ASP A 1 159 ? 36.420 3.763 -57.910 1.00 92.88 159 ASP A O 1
ATOM 1234 N N . GLN A 1 160 ? 35.750 3.811 -60.050 1.00 92.94 160 GLN A N 1
ATOM 1235 C CA . GLN A 1 160 ? 34.752 4.864 -59.837 1.00 92.94 160 GLN A CA 1
ATOM 1236 C C . GLN A 1 160 ? 33.669 4.450 -58.826 1.00 92.94 160 GLN A C 1
ATOM 1238 O O . GLN A 1 160 ? 33.222 5.263 -58.009 1.00 92.94 160 GLN A O 1
ATOM 1243 N N . THR A 1 161 ? 33.230 3.190 -58.871 1.00 93.19 161 THR A N 1
ATOM 1244 C CA . THR A 1 161 ? 32.212 2.668 -57.948 1.00 93.19 161 THR A CA 1
ATOM 1245 C C . THR A 1 161 ? 32.773 2.538 -56.535 1.00 93.19 161 THR A C 1
ATOM 1247 O O . THR A 1 161 ? 32.098 2.927 -55.579 1.00 93.19 161 THR A O 1
ATOM 1250 N N . THR A 1 162 ? 34.019 2.075 -56.389 1.00 92.00 162 THR A N 1
ATOM 1251 C CA . THR A 1 162 ? 34.706 2.056 -55.091 1.00 92.00 162 THR A CA 1
ATOM 1252 C C . THR A 1 162 ? 34.840 3.457 -54.517 1.00 92.00 162 THR A C 1
ATOM 1254 O O . THR A 1 162 ? 34.475 3.667 -53.361 1.00 92.00 162 THR A O 1
ATOM 1257 N N . GLN A 1 163 ? 35.288 4.423 -55.325 1.00 90.44 163 GLN A N 1
ATOM 1258 C CA . GLN A 1 163 ? 35.429 5.815 -54.904 1.00 90.44 163 GLN A CA 1
ATOM 1259 C C . GLN A 1 163 ? 34.088 6.376 -54.422 1.00 90.44 163 GLN A C 1
ATOM 1261 O O . GLN A 1 163 ? 34.011 6.933 -53.335 1.00 90.44 163 GLN A O 1
ATOM 1266 N N . THR A 1 164 ? 33.002 6.129 -55.162 1.00 89.88 164 THR A N 1
ATOM 1267 C CA . THR A 1 164 ? 31.650 6.577 -54.783 1.00 89.88 164 THR A CA 1
ATOM 1268 C C . THR A 1 164 ? 31.206 5.991 -53.436 1.00 89.88 164 THR A C 1
ATOM 1270 O O . THR A 1 164 ? 30.651 6.703 -52.596 1.00 89.88 164 THR A O 1
ATOM 1273 N N . MET A 1 165 ? 31.464 4.700 -53.192 1.00 89.75 165 MET A N 1
ATOM 1274 C CA . MET A 1 165 ? 31.162 4.071 -51.901 1.00 89.75 165 MET A CA 1
ATOM 1275 C C . MET A 1 165 ? 32.018 4.659 -50.771 1.00 89.75 165 MET A C 1
ATOM 1277 O O . MET A 1 165 ? 31.482 4.967 -49.705 1.00 89.75 165 MET A O 1
ATOM 1281 N N . GLN A 1 166 ? 33.318 4.872 -50.993 1.00 85.94 166 GLN A N 1
ATOM 1282 C CA . GLN A 1 166 ? 34.203 5.490 -50.001 1.00 85.94 166 GLN A CA 1
ATOM 1283 C C . GLN A 1 166 ? 33.789 6.933 -49.685 1.00 85.94 166 GLN A C 1
ATOM 1285 O O . GLN A 1 166 ? 33.695 7.302 -48.512 1.00 85.94 166 GLN A O 1
ATOM 1290 N N . ASP A 1 167 ? 33.465 7.722 -50.708 1.00 87.50 167 ASP A N 1
ATOM 1291 C CA . ASP A 1 167 ? 33.016 9.106 -50.575 1.00 87.50 167 ASP A CA 1
ATOM 1292 C C . ASP A 1 167 ? 31.704 9.189 -49.793 1.00 87.50 167 ASP A C 1
ATOM 1294 O O . ASP A 1 167 ? 31.579 10.037 -48.913 1.00 87.50 167 ASP A O 1
ATOM 1298 N N . SER A 1 168 ? 30.761 8.266 -50.018 1.00 85.25 168 SER A N 1
ATOM 1299 C CA . SER A 1 168 ? 29.504 8.223 -49.256 1.00 85.25 168 SER A CA 1
ATOM 1300 C C . SER A 1 168 ? 29.735 8.047 -47.746 1.00 85.25 168 SER A C 1
ATOM 1302 O O . SER A 1 168 ? 29.094 8.709 -46.929 1.00 85.25 168 SER A O 1
ATOM 1304 N N . LEU A 1 169 ? 30.719 7.230 -47.355 1.00 82.12 169 LEU A N 1
ATOM 1305 C CA . LEU A 1 169 ? 31.073 7.014 -45.950 1.00 82.12 169 LEU A CA 1
ATOM 1306 C C . LEU A 1 169 ? 31.940 8.139 -45.370 1.00 82.12 169 LEU A C 1
ATOM 1308 O O . LEU A 1 169 ? 31.904 8.372 -44.163 1.00 82.12 169 LEU A O 1
ATOM 1312 N N . ASN A 1 170 ? 32.735 8.826 -46.193 1.00 82.56 170 ASN A N 1
ATOM 1313 C CA . ASN A 1 170 ? 33.580 9.941 -45.760 1.00 82.56 170 ASN A CA 1
ATOM 1314 C C . ASN A 1 170 ? 32.787 11.246 -45.623 1.00 82.56 170 ASN A C 1
ATOM 1316 O O . ASN A 1 170 ? 32.974 11.972 -44.650 1.00 82.56 170 ASN A O 1
ATOM 1320 N N . HIS A 1 171 ? 31.860 11.517 -46.544 1.00 72.50 171 HIS A N 1
ATOM 1321 C CA . HIS A 1 171 ? 31.034 12.727 -46.547 1.00 72.50 171 HIS A CA 1
ATOM 1322 C C . HIS A 1 171 ? 30.107 12.818 -45.332 1.00 72.50 171 HIS A C 1
ATOM 1324 O O . HIS A 1 171 ? 29.692 13.899 -44.924 1.00 72.50 171 HIS A O 1
ATOM 1330 N N . THR A 1 172 ? 29.817 11.676 -44.715 1.00 69.62 172 THR A N 1
ATOM 1331 C CA . THR A 1 172 ? 28.906 11.600 -43.580 1.00 69.62 172 THR A CA 1
ATOM 1332 C C . THR A 1 172 ? 29.532 12.120 -42.273 1.00 69.62 172 THR A C 1
ATOM 1334 O O . THR A 1 172 ? 28.827 12.185 -41.272 1.00 69.62 172 THR A O 1
ATOM 1337 N N . ASN A 1 173 ? 30.821 12.519 -42.261 1.00 78.31 173 ASN A N 1
ATOM 1338 C CA . ASN A 1 173 ? 31.555 12.991 -41.073 1.00 78.31 173 ASN A CA 1
ATOM 1339 C C . ASN A 1 173 ? 31.165 12.185 -39.828 1.00 78.31 173 ASN A C 1
ATOM 1341 O O . ASN A 1 173 ? 30.709 12.733 -38.826 1.00 78.31 173 ASN A O 1
ATOM 1345 N N . THR A 1 174 ? 31.273 10.857 -39.923 1.00 76.19 174 THR A N 1
ATOM 1346 C CA . THR A 1 174 ? 30.663 9.931 -38.962 1.00 76.19 174 THR A CA 1
ATOM 1347 C C . THR A 1 174 ? 31.004 10.271 -37.515 1.00 76.19 174 THR A C 1
ATOM 1349 O O . THR A 1 174 ? 30.142 10.171 -36.651 1.00 76.19 174 THR A O 1
ATOM 1352 N N . LEU A 1 175 ? 32.240 10.710 -37.258 1.00 79.62 175 LEU A N 1
ATOM 1353 C CA . LEU A 1 175 ? 32.681 11.131 -35.930 1.00 79.62 175 LEU A CA 1
ATOM 1354 C C . LEU A 1 175 ? 31.881 12.325 -35.404 1.00 79.62 175 LEU A C 1
ATOM 1356 O O . LEU A 1 175 ? 31.456 12.276 -34.262 1.00 79.62 175 LEU A O 1
ATOM 1360 N N . THR A 1 176 ? 31.601 13.334 -36.230 1.00 85.94 176 THR A N 1
ATOM 1361 C CA . THR A 1 176 ? 30.772 14.489 -35.853 1.00 85.94 176 THR A CA 1
ATOM 1362 C C . THR A 1 176 ? 29.325 14.081 -35.593 1.00 85.94 176 THR A C 1
ATOM 1364 O O . THR A 1 176 ? 28.730 14.516 -34.614 1.00 85.94 176 THR A O 1
ATOM 1367 N N . LEU A 1 177 ? 28.749 13.212 -36.431 1.00 85.50 177 LEU A N 1
ATOM 1368 C CA . LEU A 1 177 ? 27.389 12.710 -36.198 1.00 85.50 177 LEU A CA 1
ATOM 1369 C C . LEU A 1 177 ? 27.291 11.892 -34.906 1.00 85.50 177 LEU A C 1
ATOM 1371 O O . LEU A 1 177 ? 26.318 12.023 -34.166 1.00 85.50 177 LEU A O 1
ATOM 1375 N N . LEU A 1 178 ? 28.300 11.063 -34.636 1.00 85.44 178 LEU A N 1
ATOM 1376 C CA . LEU A 1 178 ? 28.417 10.310 -33.392 1.00 85.44 178 LEU A CA 1
ATOM 1377 C C . LEU A 1 178 ? 28.623 11.231 -32.194 1.00 85.44 178 LEU A C 1
ATOM 1379 O O . LEU A 1 178 ? 27.976 11.016 -31.181 1.00 85.44 178 LEU A O 1
ATOM 1383 N N . GLU A 1 179 ? 29.471 12.249 -32.306 1.00 86.50 179 GLU A N 1
ATOM 1384 C CA . GLU A 1 179 ? 29.709 13.247 -31.262 1.00 86.50 179 GLU A CA 1
ATOM 1385 C C . GLU A 1 179 ? 28.408 13.964 -30.899 1.00 86.50 179 GLU A C 1
ATOM 1387 O O . GLU A 1 179 ? 28.001 13.919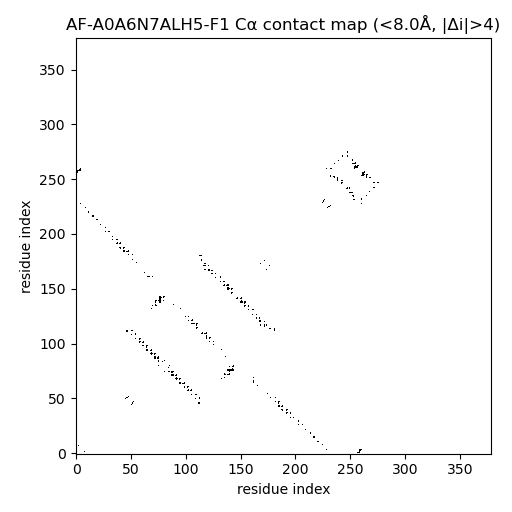 -29.745 1.00 86.50 179 GLU A O 1
ATOM 1392 N N . THR A 1 180 ? 27.667 14.483 -31.884 1.00 88.25 180 THR A N 1
ATOM 1393 C CA . THR A 1 180 ? 26.359 15.119 -31.647 1.00 88.25 180 THR A CA 1
ATOM 1394 C C . THR A 1 180 ? 25.341 14.153 -31.028 1.00 88.25 180 THR A C 1
ATOM 1396 O O . THR A 1 180 ? 24.585 14.532 -30.133 1.00 88.25 180 THR A O 1
ATOM 1399 N N . ALA A 1 181 ? 25.299 12.895 -31.481 1.00 87.06 181 ALA A N 1
ATOM 1400 C CA . ALA A 1 181 ? 24.390 11.897 -30.916 1.00 87.06 181 ALA A CA 1
ATOM 1401 C C . ALA A 1 181 ? 24.768 11.508 -29.479 1.00 87.06 181 ALA A C 1
ATOM 1403 O O . ALA A 1 181 ? 23.888 11.355 -28.632 1.00 87.06 181 ALA A O 1
ATOM 1404 N N . VAL A 1 182 ? 26.065 11.378 -29.192 1.00 88.75 182 VAL A N 1
ATOM 1405 C CA . VAL A 1 182 ? 26.591 11.091 -27.854 1.00 88.75 182 VAL A CA 1
ATOM 1406 C C . VAL A 1 182 ? 26.337 12.265 -26.918 1.00 88.75 182 VAL A C 1
ATOM 1408 O O . VAL A 1 182 ? 25.822 12.041 -25.829 1.00 88.75 182 VAL A O 1
ATOM 1411 N N . GLU A 1 183 ? 26.617 13.500 -27.332 1.00 89.44 183 GLU A N 1
ATOM 1412 C CA . GLU A 1 183 ? 26.318 14.707 -26.554 1.00 89.44 183 GLU A CA 1
ATOM 1413 C C . GLU A 1 183 ? 24.825 14.809 -26.230 1.00 89.44 183 GLU A C 1
ATOM 1415 O O . GLU A 1 183 ? 24.460 15.014 -25.073 1.00 89.44 183 GLU A O 1
ATOM 1420 N N . GLY A 1 184 ? 23.951 14.590 -27.218 1.00 87.62 184 GLY A N 1
ATOM 1421 C CA . GLY A 1 184 ? 22.504 14.578 -27.004 1.00 87.62 184 GLY A CA 1
ATOM 1422 C C . GLY A 1 184 ? 22.058 13.486 -26.027 1.00 87.62 184 GLY A C 1
ATOM 1423 O O . GLY A 1 184 ? 21.258 13.743 -25.127 1.00 87.62 184 GLY A O 1
ATOM 1424 N N . ALA A 1 185 ? 22.602 12.273 -26.156 1.00 87.81 185 ALA A N 1
ATOM 1425 C CA . ALA A 1 185 ? 22.291 11.162 -25.260 1.00 87.81 185 ALA A CA 1
ATOM 1426 C C . ALA A 1 185 ? 22.824 11.383 -23.832 1.00 87.81 185 ALA A C 1
ATOM 1428 O O . ALA A 1 185 ? 22.133 11.054 -22.867 1.00 87.81 185 ALA A O 1
ATOM 1429 N N . VAL A 1 186 ? 24.017 11.970 -23.682 1.00 89.44 186 VAL A N 1
ATOM 1430 C CA . VAL A 1 186 ? 24.588 12.357 -22.383 1.00 89.44 186 VAL A CA 1
ATOM 1431 C C . VAL A 1 186 ? 23.757 13.466 -21.744 1.00 89.44 186 VAL A C 1
ATOM 1433 O O . VAL A 1 186 ? 23.392 13.331 -20.580 1.00 89.44 186 VAL A O 1
ATOM 1436 N N . GLY A 1 187 ? 23.365 14.497 -22.498 1.00 89.25 187 GLY A N 1
ATOM 1437 C CA . GLY A 1 187 ? 22.482 15.555 -22.004 1.00 89.25 187 GLY A CA 1
ATOM 1438 C C . GLY A 1 187 ? 21.135 15.007 -21.526 1.00 89.25 187 GLY A C 1
ATOM 1439 O O . GLY A 1 187 ? 20.695 15.310 -20.418 1.00 89.25 187 GLY A O 1
ATOM 1440 N N . GLN A 1 188 ? 20.517 14.104 -22.295 1.00 87.69 188 GLN A N 1
ATOM 1441 C CA . GLN A 1 188 ? 19.277 13.440 -21.882 1.00 87.69 188 GLN A CA 1
ATOM 1442 C C . GLN A 1 188 ? 19.467 12.586 -20.620 1.00 87.69 188 GLN A C 1
ATOM 1444 O O . GLN A 1 188 ? 18.570 12.506 -19.775 1.00 87.69 188 GLN A O 1
ATOM 1449 N N . MET A 1 189 ? 20.625 11.937 -20.482 1.00 89.06 189 MET A N 1
ATOM 1450 C CA . MET A 1 189 ? 20.976 11.162 -19.298 1.00 89.06 189 MET A CA 1
ATOM 1451 C C . MET A 1 189 ? 21.151 12.062 -18.071 1.00 89.06 189 MET A C 1
ATOM 1453 O O . MET A 1 189 ? 20.602 11.740 -17.020 1.00 89.06 189 MET A O 1
ATOM 1457 N N . GLU A 1 190 ? 21.842 13.196 -18.193 1.00 91.12 190 GLU A N 1
ATOM 1458 C CA . GLU A 1 190 ? 21.979 14.190 -17.122 1.00 91.12 190 GLU A CA 1
ATOM 1459 C C . GLU A 1 190 ? 20.619 14.759 -16.699 1.00 91.12 190 GLU A C 1
ATOM 1461 O O . GLU A 1 190 ? 20.302 14.799 -15.506 1.00 91.12 190 GLU A O 1
ATOM 1466 N N . GLU A 1 191 ? 19.763 15.121 -17.658 1.00 91.12 191 GLU A N 1
ATOM 1467 C CA . GLU A 1 191 ? 18.393 15.554 -17.377 1.00 91.12 191 GLU A CA 1
ATOM 1468 C C . GLU A 1 191 ? 17.603 14.475 -16.630 1.00 91.12 191 GLU A C 1
ATOM 1470 O O . GLU A 1 191 ? 16.986 14.754 -15.600 1.00 91.12 191 GLU A O 1
ATOM 1475 N N . ASN A 1 192 ? 17.650 13.225 -17.092 1.00 90.88 192 ASN A N 1
ATOM 1476 C CA . ASN A 1 192 ? 16.956 12.130 -16.423 1.00 90.88 192 ASN A CA 1
ATOM 1477 C C . ASN A 1 192 ? 17.514 11.865 -15.019 1.00 90.88 192 ASN A C 1
ATOM 1479 O O . ASN A 1 192 ? 16.728 11.644 -14.100 1.00 90.88 192 ASN A O 1
ATOM 1483 N N . LEU A 1 193 ? 18.833 11.927 -14.816 1.00 90.44 193 LEU A N 1
ATOM 1484 C CA . LEU A 1 193 ? 19.469 11.751 -13.508 1.00 90.44 193 LEU A CA 1
ATOM 1485 C C . LEU A 1 193 ? 19.100 12.873 -12.532 1.00 90.44 193 LEU A C 1
ATOM 1487 O O . LEU A 1 193 ? 18.734 12.591 -11.393 1.00 90.44 193 LEU A O 1
ATOM 1491 N N . THR A 1 194 ? 19.117 14.133 -12.975 1.00 92.00 194 THR A N 1
ATOM 1492 C CA . THR A 1 194 ? 18.683 15.267 -12.140 1.00 92.00 194 THR A CA 1
ATOM 1493 C C . THR A 1 194 ? 17.197 15.176 -11.784 1.00 92.00 194 THR A C 1
ATOM 1495 O O . THR A 1 194 ? 16.798 15.530 -10.672 1.00 92.00 194 THR A O 1
ATOM 1498 N N . GLN A 1 195 ? 16.362 14.664 -12.694 1.00 88.50 195 GLN A N 1
ATOM 1499 C CA . GLN A 1 195 ? 14.955 14.397 -12.409 1.00 88.50 195 GLN A CA 1
ATOM 1500 C C . GLN A 1 195 ? 14.771 13.215 -11.454 1.00 88.50 195 GLN A C 1
ATOM 1502 O O . GLN A 1 195 ? 13.929 13.309 -10.565 1.00 88.50 195 GLN A O 1
ATOM 1507 N N . ILE A 1 196 ? 15.554 12.140 -11.584 1.00 90.00 196 ILE A N 1
ATOM 1508 C CA . ILE A 1 196 ? 15.557 11.011 -10.640 1.00 90.00 196 ILE A CA 1
ATOM 1509 C C . ILE A 1 196 ? 15.925 11.494 -9.234 1.00 90.00 196 ILE A C 1
ATOM 1511 O O . ILE A 1 196 ? 15.227 11.139 -8.287 1.00 90.00 196 ILE A O 1
ATOM 1515 N N . ASP A 1 197 ? 16.953 12.335 -9.101 1.00 88.31 197 ASP A N 1
ATOM 1516 C CA . ASP A 1 197 ? 17.401 12.882 -7.816 1.00 88.31 197 ASP A CA 1
ATOM 1517 C C . ASP A 1 197 ? 16.319 13.761 -7.162 1.00 88.31 197 ASP A C 1
ATOM 1519 O O . ASP A 1 197 ? 15.865 13.486 -6.048 1.00 88.31 197 ASP A O 1
ATOM 1523 N N . ARG A 1 198 ? 15.779 14.736 -7.911 1.00 88.19 198 ARG A N 1
ATOM 1524 C CA . ARG A 1 198 ? 14.670 15.589 -7.441 1.00 88.19 198 ARG A CA 1
ATOM 1525 C C . ARG A 1 198 ? 13.424 14.785 -7.086 1.00 88.19 198 ARG A C 1
ATOM 1527 O O . ARG A 1 198 ? 12.798 15.034 -6.056 1.00 88.19 198 ARG A O 1
ATOM 1534 N N . GLN A 1 199 ? 13.038 13.831 -7.935 1.00 84.94 199 GLN A N 1
ATOM 1535 C CA . GLN A 1 199 ? 11.898 12.966 -7.650 1.00 84.94 199 GLN A CA 1
ATOM 1536 C C . GLN A 1 199 ? 12.180 12.099 -6.426 1.00 84.94 199 GLN A C 1
ATOM 1538 O O . GLN A 1 199 ? 11.271 11.920 -5.633 1.00 84.94 199 GLN A O 1
ATOM 1543 N N . GLY A 1 200 ? 13.412 11.629 -6.215 1.00 84.88 200 GLY A N 1
ATOM 1544 C CA . GLY A 1 200 ? 13.794 10.823 -5.055 1.00 84.88 200 GLY A CA 1
ATOM 1545 C C . GLY A 1 200 ? 13.537 11.551 -3.739 1.00 84.88 200 GLY A C 1
ATOM 1546 O O . GLY A 1 200 ? 12.916 10.989 -2.834 1.00 84.88 200 GLY A O 1
ATOM 1547 N N . GLU A 1 201 ? 13.911 12.829 -3.659 1.00 86.75 201 GLU A N 1
ATOM 1548 C CA . GLU A 1 201 ? 13.611 13.657 -2.487 1.00 86.75 201 GLU A CA 1
ATOM 1549 C C . GLU A 1 201 ? 12.095 13.842 -2.295 1.00 86.75 201 GLU A C 1
ATOM 1551 O O . GLU A 1 201 ? 11.570 13.691 -1.185 1.00 86.75 201 GLU A O 1
ATOM 1556 N N . VAL A 1 202 ? 11.361 14.108 -3.381 1.00 86.44 202 VAL A N 1
ATOM 1557 C CA . VAL A 1 202 ? 9.895 14.223 -3.349 1.00 86.44 202 VAL A CA 1
ATOM 1558 C C . VAL A 1 202 ? 9.242 12.900 -2.937 1.00 86.44 202 VAL A C 1
ATOM 1560 O O . VAL A 1 202 ? 8.305 12.915 -2.140 1.00 86.44 202 VAL A O 1
ATOM 1563 N N . LEU A 1 203 ? 9.739 11.751 -3.401 1.00 87.50 203 LEU A N 1
ATOM 1564 C CA . LEU A 1 203 ? 9.247 10.420 -3.038 1.00 87.50 203 LEU A CA 1
ATOM 1565 C C . LEU A 1 203 ? 9.458 10.145 -1.558 1.00 87.50 203 LEU A C 1
ATOM 1567 O O . LEU A 1 203 ? 8.539 9.689 -0.878 1.00 87.50 203 LEU A O 1
ATOM 1571 N N . PHE A 1 204 ? 10.637 10.471 -1.038 1.00 86.69 204 PHE A N 1
ATOM 1572 C CA . PHE A 1 204 ? 10.940 10.298 0.373 1.00 86.69 204 PHE A CA 1
ATOM 1573 C C . PHE A 1 204 ? 10.030 11.171 1.251 1.00 86.69 204 PHE A C 1
ATOM 1575 O O . PHE A 1 204 ? 9.369 10.671 2.165 1.00 86.69 204 PHE A O 1
ATOM 1582 N N . ARG A 1 205 ? 9.914 12.468 0.937 1.00 88.56 205 ARG A N 1
ATOM 1583 C CA . ARG A 1 205 ? 9.064 13.411 1.688 1.00 88.56 205 ARG A CA 1
ATOM 1584 C C . ARG A 1 205 ? 7.577 13.073 1.578 1.00 88.56 205 ARG A C 1
ATOM 1586 O O . ARG A 1 205 ? 6.849 13.151 2.570 1.00 88.56 205 ARG A O 1
ATOM 1593 N N . SER A 1 206 ? 7.111 12.683 0.396 1.00 85.56 206 SER A N 1
ATOM 1594 C CA . SER A 1 206 ? 5.717 12.284 0.175 1.00 85.56 206 SER A CA 1
ATOM 1595 C C . SER A 1 206 ? 5.376 10.951 0.857 1.00 85.56 206 SER A C 1
ATOM 1597 O O . SER A 1 206 ? 4.287 10.810 1.413 1.00 85.56 206 SER A O 1
ATOM 1599 N N . SER A 1 207 ? 6.324 10.012 0.935 1.00 86.50 207 SER A N 1
ATOM 1600 C CA . SER A 1 207 ? 6.176 8.773 1.713 1.00 86.50 207 SER A CA 1
ATOM 1601 C C . SER A 1 207 ? 6.102 9.055 3.216 1.00 86.50 207 SER A C 1
ATOM 1603 O O . SER A 1 207 ? 5.229 8.521 3.900 1.00 86.50 207 SER A O 1
ATOM 1605 N N . LEU A 1 208 ? 6.961 9.944 3.733 1.00 91.31 208 LEU A N 1
ATOM 1606 C CA . LEU A 1 208 ? 6.957 10.328 5.148 1.00 91.31 208 LEU A CA 1
ATOM 1607 C C . LEU A 1 208 ? 5.649 11.030 5.542 1.00 91.31 208 LEU A C 1
ATOM 1609 O O . LEU A 1 208 ? 5.040 10.693 6.555 1.00 91.31 208 LEU A O 1
ATOM 1613 N N . THR A 1 209 ? 5.188 11.976 4.721 1.00 89.31 209 THR A N 1
ATOM 1614 C CA . THR A 1 209 ? 3.916 12.686 4.942 1.00 89.31 209 THR A CA 1
ATOM 1615 C C . THR A 1 209 ? 2.706 11.760 4.827 1.00 89.31 209 THR A C 1
ATOM 1617 O O . THR A 1 209 ? 1.822 11.825 5.680 1.00 89.31 209 THR A O 1
ATOM 1620 N N . SER A 1 210 ? 2.684 10.844 3.854 1.00 88.31 210 SER A N 1
ATOM 1621 C CA . SER A 1 210 ? 1.625 9.830 3.727 1.00 88.31 210 SER A CA 1
ATOM 1622 C C . SER A 1 210 ? 1.596 8.886 4.934 1.00 88.31 210 SER A C 1
ATOM 1624 O O . SER A 1 210 ? 0.525 8.593 5.468 1.00 88.31 210 SER A O 1
ATOM 1626 N N . GLY A 1 211 ? 2.766 8.461 5.423 1.00 89.06 211 GLY A N 1
ATOM 1627 C CA . GLY A 1 211 ? 2.894 7.655 6.640 1.00 89.06 211 GLY A CA 1
ATOM 1628 C C . GLY A 1 211 ? 2.431 8.395 7.900 1.00 89.06 211 GLY A C 1
ATOM 1629 O O . GLY A 1 211 ? 1.706 7.828 8.722 1.00 89.06 211 GLY A O 1
ATOM 1630 N N . ALA A 1 212 ? 2.779 9.678 8.035 1.00 92.25 212 ALA A N 1
ATOM 1631 C CA . ALA A 1 212 ? 2.325 10.525 9.135 1.00 92.25 212 ALA A CA 1
ATOM 1632 C C . ALA A 1 212 ? 0.800 10.727 9.112 1.00 92.25 212 ALA A C 1
ATOM 1634 O O . ALA A 1 212 ? 0.148 10.588 10.148 1.00 92.25 212 ALA A O 1
ATOM 1635 N N . LEU A 1 213 ? 0.215 10.978 7.936 1.00 90.88 213 LEU A N 1
ATOM 1636 C CA . LEU A 1 213 ? -1.236 11.075 7.760 1.00 90.88 213 LEU A CA 1
ATOM 1637 C C . LEU A 1 213 ? -1.934 9.764 8.124 1.00 90.88 213 LEU A C 1
ATOM 1639 O O . LEU A 1 213 ? -2.897 9.785 8.887 1.00 90.88 213 LEU A O 1
ATOM 1643 N N . MET A 1 214 ? -1.426 8.623 7.648 1.00 89.94 214 MET A N 1
ATOM 1644 C CA . MET A 1 214 ? -1.987 7.312 7.982 1.00 89.94 214 MET A CA 1
ATOM 1645 C C . MET A 1 214 ? -1.925 7.038 9.489 1.00 89.94 214 MET A C 1
ATOM 1647 O O . MET A 1 214 ? -2.903 6.585 10.082 1.00 89.94 214 MET A O 1
ATOM 1651 N N . THR A 1 215 ? -0.811 7.384 10.136 1.00 92.62 215 THR A N 1
ATOM 1652 C CA . THR A 1 215 ? -0.668 7.288 11.596 1.00 92.62 215 THR A CA 1
ATOM 1653 C C . THR A 1 215 ? -1.687 8.180 12.309 1.00 92.62 215 THR A C 1
ATOM 1655 O O . THR A 1 215 ? -2.357 7.731 13.238 1.00 92.62 215 THR A O 1
ATOM 1658 N N . GLY A 1 216 ? -1.876 9.416 11.837 1.00 92.62 216 GLY A N 1
ATOM 1659 C CA . GLY A 1 216 ? -2.899 10.331 12.343 1.00 92.62 216 GLY A CA 1
ATOM 1660 C C . GLY A 1 216 ? -4.318 9.775 12.201 1.00 92.62 216 GLY A C 1
ATOM 1661 O O . GLY A 1 216 ? -5.100 9.853 13.147 1.00 92.62 216 GLY A O 1
ATOM 1662 N N . VAL A 1 217 ? -4.639 9.146 11.066 1.00 91.44 217 VAL A N 1
ATOM 1663 C CA . VAL A 1 217 ? -5.928 8.475 10.840 1.00 91.44 217 VAL A CA 1
ATOM 1664 C C . VAL A 1 217 ? -6.123 7.313 11.812 1.00 91.44 217 VAL A C 1
ATOM 1666 O O . VAL A 1 217 ? -7.179 7.218 12.435 1.00 91.44 217 VAL A O 1
ATOM 1669 N N . VAL A 1 218 ? -5.115 6.454 11.992 1.00 93.06 218 VAL A N 1
ATOM 1670 C CA . VAL A 1 218 ? -5.173 5.337 12.949 1.00 93.06 218 VAL A CA 1
ATOM 1671 C C . VAL A 1 218 ? -5.406 5.850 14.370 1.00 93.06 218 VAL A C 1
ATOM 1673 O O . VAL A 1 218 ? -6.287 5.340 15.062 1.00 93.06 218 VAL A O 1
ATOM 1676 N N . ILE A 1 219 ? -4.679 6.889 14.793 1.00 95.94 219 ILE A N 1
ATOM 1677 C CA . ILE A 1 219 ? -4.852 7.515 16.112 1.00 95.94 219 ILE A CA 1
ATOM 1678 C C . ILE A 1 219 ? -6.259 8.105 16.255 1.00 95.94 219 ILE A C 1
ATOM 1680 O O . ILE A 1 219 ? -6.907 7.888 17.278 1.00 95.94 219 ILE A O 1
ATOM 1684 N N . ALA A 1 220 ? -6.764 8.810 15.240 1.00 92.38 220 ALA A N 1
ATOM 1685 C CA . ALA A 1 220 ? -8.102 9.397 15.262 1.00 92.38 220 ALA A CA 1
ATOM 1686 C C . ALA A 1 220 ? -9.194 8.321 15.364 1.00 92.38 220 ALA A C 1
ATOM 1688 O O . ALA A 1 220 ? -10.092 8.431 16.200 1.00 92.38 220 ALA A O 1
ATOM 1689 N N . VAL A 1 221 ? -9.092 7.249 14.574 1.00 92.44 221 VAL A N 1
ATOM 1690 C CA . VAL A 1 221 ? -10.009 6.104 14.641 1.00 92.44 221 VAL A CA 1
ATOM 1691 C C . VAL A 1 221 ? -9.940 5.436 16.015 1.00 92.44 221 VAL A C 1
ATOM 1693 O O . VAL A 1 221 ? -10.980 5.220 16.637 1.00 92.44 221 VAL A O 1
ATOM 1696 N N . ALA A 1 222 ? -8.739 5.167 16.535 1.00 93.06 222 ALA A N 1
ATOM 1697 C CA . ALA A 1 222 ? -8.556 4.586 17.863 1.00 93.06 222 ALA A CA 1
ATOM 1698 C C . ALA A 1 222 ? -9.171 5.467 18.961 1.00 93.06 222 ALA A C 1
ATOM 1700 O O . ALA A 1 222 ? -9.881 4.965 19.831 1.00 93.06 222 ALA A O 1
ATOM 1701 N N . PHE A 1 223 ? -8.970 6.784 18.891 1.00 95.19 223 PHE A N 1
ATOM 1702 C CA . PHE A 1 223 ? -9.559 7.746 19.820 1.00 95.19 223 PHE A CA 1
ATOM 1703 C C . PHE A 1 223 ? -11.094 7.735 19.773 1.00 95.19 223 PHE A C 1
ATOM 1705 O O . PHE A 1 223 ? -11.749 7.721 20.818 1.00 95.19 223 PHE A O 1
ATOM 1712 N N . VAL A 1 224 ? -11.683 7.688 18.573 1.00 91.31 224 VAL A N 1
ATOM 1713 C CA . VAL A 1 224 ? -13.137 7.589 18.385 1.00 91.31 224 VAL A CA 1
ATOM 1714 C C . VAL A 1 224 ? -13.679 6.287 18.982 1.00 91.31 224 VAL A C 1
ATOM 1716 O O . VAL A 1 224 ? -14.646 6.334 19.743 1.00 91.31 224 VAL A O 1
ATOM 1719 N N . LEU A 1 225 ? -13.045 5.140 18.718 1.00 91.44 225 LEU A N 1
ATOM 1720 C CA . LEU A 1 225 ? -13.456 3.845 19.279 1.00 91.44 225 LEU A CA 1
ATOM 1721 C C . LEU A 1 225 ? -13.324 3.820 20.812 1.00 91.44 225 LEU A C 1
ATOM 1723 O O . LEU A 1 225 ? -14.242 3.377 21.507 1.00 91.44 225 LEU A O 1
ATOM 1727 N N . LEU A 1 226 ? -12.224 4.356 21.354 1.00 94.06 226 LEU A N 1
ATOM 1728 C CA . LEU A 1 226 ? -12.008 4.479 22.797 1.00 94.06 226 LEU A CA 1
ATOM 1729 C C . LEU A 1 226 ? -13.120 5.289 23.467 1.00 94.06 226 LEU A C 1
ATOM 1731 O O . LEU A 1 226 ? -13.690 4.864 24.474 1.00 94.06 226 LEU A O 1
ATOM 1735 N N . ARG A 1 227 ? -13.466 6.443 22.891 1.00 92.69 227 ARG A N 1
ATOM 1736 C CA . ARG A 1 227 ? -14.433 7.372 23.481 1.00 92.69 227 ARG A CA 1
ATOM 1737 C C . ARG A 1 227 ? -15.886 6.941 23.285 1.00 92.69 227 ARG A C 1
ATOM 1739 O O . ARG A 1 227 ? -16.700 7.156 24.183 1.00 92.69 227 ARG A O 1
ATOM 1746 N N . LEU A 1 228 ? -16.228 6.369 22.130 1.00 90.88 228 LEU A N 1
ATOM 1747 C CA . LEU A 1 228 ? -17.613 6.041 21.778 1.00 90.88 228 LEU A CA 1
ATOM 1748 C C . LEU A 1 228 ? -18.042 4.628 22.172 1.00 90.88 228 LEU A C 1
ATOM 1750 O O . LEU A 1 228 ? -19.248 4.403 22.280 1.00 90.88 228 LEU A O 1
ATOM 1754 N N . ILE A 1 229 ? -17.092 3.712 22.393 1.00 91.81 229 ILE A N 1
ATOM 1755 C CA . ILE A 1 229 ? -17.366 2.294 22.663 1.00 91.81 229 ILE A CA 1
ATOM 1756 C C . ILE A 1 229 ? -16.770 1.868 24.005 1.00 91.81 229 ILE A C 1
ATOM 1758 O O . ILE A 1 229 ? -17.510 1.533 24.929 1.00 91.81 229 ILE A O 1
ATOM 1762 N N . LEU A 1 230 ? -15.439 1.907 24.131 1.00 93.06 230 LEU A N 1
ATOM 1763 C CA . LEU A 1 230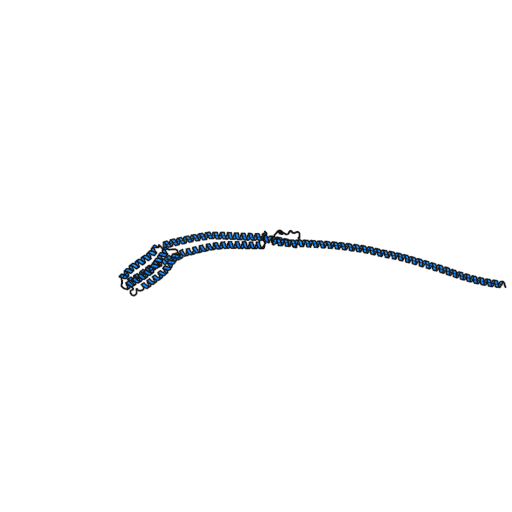 ? -14.730 1.324 25.278 1.00 93.06 230 LEU A CA 1
ATOM 1764 C C . LEU A 1 230 ? -15.041 2.060 26.588 1.00 93.06 230 LEU A C 1
ATOM 1766 O O . LEU A 1 230 ? -15.322 1.415 27.596 1.00 93.06 230 LEU A O 1
ATOM 1770 N N . ALA A 1 231 ? -15.060 3.396 26.583 1.00 93.88 231 ALA A N 1
ATOM 1771 C CA . ALA A 1 231 ? -15.373 4.174 27.781 1.00 93.88 231 ALA A CA 1
ATOM 1772 C C . ALA A 1 231 ? -16.824 3.967 28.283 1.00 93.88 231 ALA A C 1
ATOM 1774 O O . ALA A 1 231 ? -16.991 3.696 29.473 1.00 93.88 231 ALA A O 1
ATOM 1775 N N . PRO A 1 232 ? -17.880 4.046 27.443 1.00 93.25 232 PRO A N 1
ATOM 1776 C CA . PRO A 1 232 ? -19.241 3.691 27.857 1.00 93.25 232 PRO A CA 1
ATOM 1777 C C . PRO A 1 232 ? -19.387 2.249 28.354 1.00 93.25 232 PRO A C 1
ATOM 1779 O O . PRO A 1 232 ? -20.030 2.030 29.378 1.00 93.25 232 PRO A O 1
ATOM 1782 N N . LEU A 1 233 ? -18.757 1.275 27.685 1.00 93.81 233 LEU A N 1
ATOM 1783 C CA . LEU A 1 233 ? -18.763 -0.118 28.145 1.00 93.81 233 LEU A CA 1
ATOM 1784 C C . LEU A 1 233 ? -18.139 -0.248 29.537 1.00 93.81 233 LEU A C 1
ATOM 1786 O O . LEU A 1 233 ? -18.729 -0.873 30.413 1.00 93.81 233 LEU A O 1
ATOM 1790 N N . GLY A 1 234 ? -16.994 0.398 29.773 1.00 94.44 234 GLY A N 1
ATOM 1791 C CA . GLY A 1 234 ? -16.359 0.429 31.090 1.00 94.44 234 GLY A CA 1
ATOM 1792 C C . GLY A 1 234 ? -17.265 1.030 32.169 1.00 94.44 234 GLY A C 1
ATOM 1793 O O . GLY A 1 234 ? -17.365 0.478 33.264 1.00 94.44 234 GLY A O 1
ATOM 1794 N N . ARG A 1 235 ? -17.985 2.116 31.852 1.00 93.75 235 ARG A N 1
ATOM 1795 C CA . ARG A 1 235 ? -18.950 2.738 32.773 1.00 93.75 235 ARG A CA 1
ATOM 1796 C C . ARG A 1 235 ? -20.129 1.820 33.102 1.00 93.75 235 ARG A C 1
ATOM 1798 O O . ARG A 1 235 ? -20.449 1.673 34.278 1.00 93.75 235 ARG A O 1
ATOM 1805 N N . ILE A 1 236 ? -20.749 1.190 32.100 1.00 94.12 236 ILE A N 1
ATOM 1806 C CA . ILE A 1 236 ? -21.867 0.253 32.312 1.00 94.12 236 ILE A CA 1
ATOM 1807 C C . ILE A 1 236 ? -21.410 -0.938 33.163 1.00 94.12 236 ILE A C 1
ATOM 1809 O O . ILE A 1 236 ? -22.086 -1.291 34.130 1.00 94.12 236 ILE A O 1
ATOM 1813 N N . THR A 1 237 ? -20.241 -1.512 32.864 1.00 94.19 237 THR A N 1
ATOM 1814 C CA . THR A 1 237 ? -19.655 -2.612 33.646 1.00 94.19 237 THR A CA 1
ATOM 1815 C C . THR A 1 237 ? -19.402 -2.205 35.098 1.00 94.19 237 THR A C 1
ATOM 1817 O O . THR A 1 237 ? -19.763 -2.942 36.016 1.00 94.19 237 THR A O 1
ATOM 1820 N N . ALA A 1 238 ? -18.848 -1.012 35.335 1.00 94.12 238 ALA A N 1
ATOM 1821 C CA . ALA A 1 238 ? -18.624 -0.504 36.687 1.00 94.12 238 ALA A CA 1
ATOM 1822 C C . ALA A 1 238 ? -19.940 -0.314 37.463 1.00 94.12 238 ALA A C 1
ATOM 1824 O O . ALA A 1 238 ? -20.024 -0.683 38.637 1.00 94.12 238 ALA A O 1
ATOM 1825 N N . THR A 1 239 ? -20.987 0.213 36.819 1.00 93.44 239 THR A N 1
ATOM 1826 C CA . THR A 1 239 ? -22.307 0.342 37.451 1.00 93.44 239 THR A CA 1
ATOM 1827 C C . THR A 1 239 ? -22.924 -1.020 37.764 1.00 93.44 239 THR A C 1
ATOM 1829 O O . THR A 1 239 ? -23.482 -1.191 38.846 1.00 93.44 239 THR A O 1
ATOM 1832 N N . MET A 1 240 ? -22.780 -2.004 36.874 1.00 92.94 240 MET A N 1
ATOM 1833 C CA . MET A 1 240 ? -23.259 -3.364 37.123 1.00 92.94 240 MET A CA 1
ATOM 1834 C C . MET A 1 240 ? -22.568 -3.996 38.340 1.00 92.94 240 MET A C 1
ATOM 1836 O O . MET A 1 240 ? -23.234 -4.611 39.170 1.00 92.94 240 MET A O 1
ATOM 1840 N N . HIS A 1 241 ? -21.256 -3.790 38.502 1.00 93.75 241 HIS A N 1
ATOM 1841 C CA . HIS A 1 241 ? -20.536 -4.261 39.689 1.00 93.75 241 HIS A CA 1
ATOM 1842 C C . HIS A 1 241 ? -21.038 -3.617 40.985 1.00 93.75 241 HIS A C 1
ATOM 1844 O O . HIS A 1 241 ? -21.223 -4.318 41.977 1.00 93.75 241 HIS A O 1
ATOM 1850 N N . ARG A 1 242 ? -21.311 -2.307 40.981 1.00 92.94 242 ARG A N 1
ATOM 1851 C CA . ARG A 1 242 ? -21.886 -1.613 42.147 1.00 92.94 242 ARG A CA 1
ATOM 1852 C C . ARG A 1 242 ? -23.271 -2.137 42.502 1.00 92.94 242 ARG A C 1
ATOM 1854 O O . ARG A 1 242 ? -23.548 -2.393 43.670 1.00 92.94 242 ARG A O 1
ATOM 1861 N N . LEU A 1 243 ? -24.109 -2.347 41.491 1.00 91.50 243 LEU A N 1
ATOM 1862 C CA . LEU A 1 243 ? -25.456 -2.870 41.679 1.00 91.50 243 LEU A CA 1
ATOM 1863 C C . LEU A 1 243 ? -25.437 -4.300 42.237 1.00 91.50 243 LEU A C 1
ATOM 1865 O O . LEU A 1 243 ? -26.206 -4.614 43.141 1.00 91.50 243 LEU A O 1
ATOM 1869 N N . ALA A 1 244 ? -24.517 -5.142 41.754 1.00 90.06 244 ALA A N 1
ATOM 1870 C CA . ALA A 1 244 ? -24.281 -6.475 42.308 1.00 90.06 244 ALA A CA 1
ATOM 1871 C C . ALA A 1 244 ? -23.762 -6.434 43.760 1.00 90.06 244 ALA A C 1
ATOM 1873 O O . ALA A 1 244 ? -24.036 -7.347 44.531 1.00 90.06 244 ALA A O 1
ATOM 1874 N N . GLY A 1 245 ? -23.056 -5.366 44.144 1.00 90.81 245 GLY A N 1
ATOM 1875 C CA . GLY A 1 245 ? -22.627 -5.098 45.520 1.00 90.81 245 GLY A CA 1
ATOM 1876 C C . GLY A 1 245 ? -23.716 -4.531 46.442 1.00 90.81 245 GLY A C 1
ATOM 1877 O O . GLY A 1 245 ? -23.412 -4.210 47.587 1.00 90.81 245 GLY A O 1
ATOM 1878 N N . GLY A 1 246 ? -24.962 -4.385 45.971 1.00 88.12 246 GLY A N 1
ATOM 1879 C CA . GLY A 1 246 ? -26.095 -3.883 46.761 1.00 88.12 246 GLY A CA 1
ATOM 1880 C C . GLY A 1 246 ? -26.287 -2.361 46.734 1.00 88.12 246 GLY A C 1
ATOM 1881 O O . GLY A 1 246 ? -27.200 -1.844 47.377 1.00 88.12 246 GLY A O 1
ATOM 1882 N N . ASP A 1 247 ? -25.474 -1.619 45.976 1.00 92.00 247 ASP A N 1
ATOM 1883 C CA . ASP A 1 247 ? -25.682 -0.183 45.780 1.00 92.00 247 ASP A CA 1
ATOM 1884 C C . ASP A 1 247 ? -26.763 0.059 44.718 1.00 92.00 247 ASP A C 1
ATOM 1886 O O . ASP A 1 247 ? -26.496 0.183 43.520 1.00 92.00 247 ASP A O 1
ATOM 1890 N N . HIS A 1 248 ? -28.012 0.136 45.173 1.00 88.62 248 HIS A N 1
ATOM 1891 C CA . HIS A 1 248 ? -29.169 0.418 44.326 1.00 88.62 248 HIS A CA 1
ATOM 1892 C C . HIS A 1 248 ? -29.400 1.919 44.074 1.00 88.62 248 HIS A C 1
ATOM 1894 O O . HIS A 1 248 ? -30.293 2.284 43.308 1.00 88.62 248 HIS A O 1
ATOM 1900 N N . ALA A 1 249 ? -28.608 2.810 44.677 1.00 89.50 249 ALA A N 1
ATOM 1901 C CA . ALA A 1 249 ? -28.738 4.254 44.481 1.00 89.50 249 ALA A CA 1
ATOM 1902 C C . ALA A 1 249 ? -27.932 4.758 43.271 1.00 89.50 249 ALA A C 1
ATOM 1904 O O . ALA A 1 249 ? -28.212 5.842 42.758 1.00 89.50 249 ALA A O 1
ATOM 1905 N N . VAL A 1 250 ? -26.971 3.969 42.771 1.00 89.94 250 VAL A N 1
ATOM 1906 C CA . VAL A 1 250 ? -26.105 4.347 41.644 1.00 89.94 250 VAL A CA 1
ATOM 1907 C C . VAL A 1 250 ? -26.897 4.813 40.414 1.00 89.94 250 VAL A C 1
ATOM 1909 O O . VAL A 1 250 ? -27.798 4.129 39.921 1.00 89.94 250 VAL A O 1
ATOM 1912 N N . ALA A 1 251 ? -26.561 5.996 39.895 1.00 89.12 251 ALA A N 1
ATOM 1913 C CA . ALA A 1 251 ? -27.114 6.493 38.640 1.00 89.12 251 ALA A CA 1
ATOM 1914 C C . ALA A 1 251 ? -26.541 5.691 37.466 1.00 89.12 251 ALA A C 1
ATOM 1916 O O . ALA A 1 251 ? -25.330 5.465 37.388 1.00 89.12 251 ALA A O 1
ATOM 1917 N N . LEU A 1 252 ? -27.408 5.259 36.551 1.00 90.62 252 LEU A N 1
ATOM 1918 C CA . LEU A 1 252 ? -26.980 4.487 35.397 1.00 90.62 252 LEU A CA 1
ATOM 1919 C C . LEU A 1 252 ? -26.580 5.441 34.253 1.00 90.62 252 LEU A C 1
ATOM 1921 O O . LEU A 1 252 ? -27.401 6.253 33.816 1.00 90.62 252 LEU A O 1
ATOM 1925 N N . PRO A 1 253 ? -25.321 5.396 33.783 1.00 90.06 253 PRO A N 1
ATOM 1926 C CA . PRO A 1 253 ? -24.857 6.262 32.709 1.00 90.06 253 PRO A CA 1
ATOM 1927 C C . PRO A 1 253 ? -25.467 5.843 31.363 1.00 90.06 253 PRO A C 1
ATOM 1929 O O . PRO A 1 253 ? -25.927 4.717 31.191 1.00 90.06 253 PRO A O 1
ATOM 1932 N N . ASP A 1 254 ? -25.443 6.754 30.386 1.00 89.62 254 ASP A N 1
ATOM 1933 C CA . ASP A 1 254 ? -25.709 6.453 28.970 1.00 89.62 254 ASP A CA 1
ATOM 1934 C C . ASP A 1 254 ? -27.147 5.980 28.604 1.00 89.62 254 ASP A C 1
ATOM 1936 O O . ASP A 1 254 ? -27.395 5.596 27.462 1.00 89.62 254 ASP A O 1
ATOM 1940 N N . LEU A 1 255 ? -28.133 6.101 29.506 1.00 89.06 255 LEU A N 1
ATOM 1941 C CA . LEU A 1 255 ? -29.549 5.725 29.279 1.00 89.06 255 LEU A CA 1
ATOM 1942 C C . LEU A 1 255 ? -30.231 6.428 28.091 1.00 89.06 255 LEU A C 1
ATOM 1944 O O . LEU A 1 255 ? -31.111 5.857 27.447 1.00 89.06 255 LEU A O 1
ATOM 1948 N N . GLY A 1 256 ? -29.832 7.671 27.806 1.00 88.50 256 GLY A N 1
ATOM 1949 C CA . GLY A 1 256 ? -30.367 8.480 26.704 1.00 88.50 256 GLY A CA 1
ATOM 1950 C C . GLY A 1 256 ? -29.799 8.128 25.325 1.00 88.50 256 GLY A C 1
ATOM 1951 O O . GLY A 1 256 ? -30.151 8.769 24.333 1.00 88.50 256 GLY A O 1
ATOM 1952 N N . ARG A 1 257 ? -28.895 7.146 25.232 1.00 90.44 257 ARG A N 1
ATOM 1953 C CA . ARG A 1 257 ? -28.331 6.717 23.950 1.00 90.44 257 ARG A CA 1
ATOM 1954 C C . ARG A 1 257 ? -29.353 5.924 23.136 1.00 90.44 257 ARG A C 1
ATOM 1956 O O . ARG A 1 257 ? -30.179 5.185 23.668 1.00 90.44 257 ARG A O 1
ATOM 1963 N N . HIS A 1 258 ? -29.259 6.072 21.819 1.00 91.31 258 HIS A N 1
ATOM 1964 C CA . HIS A 1 258 ? -30.164 5.460 20.841 1.00 91.31 258 HIS A CA 1
ATOM 1965 C C . HIS A 1 258 ? -29.434 4.418 19.968 1.00 91.31 258 HIS A C 1
ATOM 1967 O O . HIS A 1 258 ? -29.774 4.220 18.806 1.00 91.31 258 HIS A O 1
ATOM 1973 N N . ASP A 1 259 ? -28.398 3.788 20.519 1.00 92.19 259 ASP A N 1
ATOM 1974 C CA . ASP A 1 259 ? -27.586 2.744 19.887 1.00 92.19 259 ASP A CA 1
ATOM 1975 C C . ASP A 1 259 ? -27.549 1.474 20.756 1.00 92.19 259 ASP A C 1
ATOM 1977 O O . ASP A 1 259 ? -28.239 1.379 21.775 1.00 92.19 259 ASP A O 1
ATOM 1981 N N . GLU A 1 260 ? -26.749 0.484 20.362 1.00 93.19 260 GLU A N 1
ATOM 1982 C CA . GLU A 1 260 ? -26.605 -0.789 21.073 1.00 93.19 260 GLU A CA 1
ATOM 1983 C C . GLU A 1 260 ? -26.125 -0.605 22.520 1.00 93.19 260 GLU A C 1
ATOM 1985 O O . GLU A 1 260 ? -26.572 -1.326 23.410 1.00 93.19 260 GLU A O 1
ATOM 1990 N N . ILE A 1 261 ? -25.282 0.399 22.786 1.00 93.56 261 ILE A N 1
ATOM 1991 C CA . ILE A 1 261 ? -24.836 0.734 24.146 1.00 93.56 261 ILE A CA 1
ATOM 1992 C C . ILE A 1 261 ? -26.007 1.282 24.972 1.00 93.56 261 ILE A C 1
ATOM 1994 O O . ILE A 1 261 ? -26.187 0.893 26.125 1.00 93.56 261 ILE A O 1
ATOM 1998 N N . GLY A 1 262 ? -26.848 2.135 24.383 1.00 92.69 262 GLY A N 1
ATOM 1999 C CA . GLY A 1 262 ? -28.087 2.596 25.014 1.00 92.69 262 GLY A CA 1
ATOM 2000 C C . GLY A 1 262 ? -29.087 1.472 25.282 1.00 92.69 262 GLY A C 1
ATOM 2001 O O . GLY A 1 262 ? -29.729 1.454 26.332 1.00 92.69 262 GLY A O 1
ATOM 2002 N N . ALA A 1 263 ? -29.196 0.499 24.375 1.00 92.94 263 ALA A N 1
ATOM 2003 C CA . ALA A 1 263 ? -30.018 -0.690 24.590 1.00 92.94 263 ALA A CA 1
ATOM 2004 C C . ALA A 1 263 ? -29.510 -1.523 25.783 1.00 92.94 263 ALA A C 1
ATOM 2006 O O . ALA A 1 263 ? -30.311 -1.945 26.618 1.00 92.94 263 ALA A O 1
ATOM 2007 N N . MET A 1 264 ? -28.188 -1.686 25.920 1.00 93.19 264 MET A N 1
ATOM 2008 C CA . MET A 1 264 ? -27.578 -2.324 27.092 1.00 93.19 264 MET A CA 1
ATOM 2009 C C . MET A 1 264 ? -27.843 -1.538 28.381 1.00 93.19 264 MET A C 1
ATOM 2011 O O . MET A 1 264 ? -28.239 -2.134 29.380 1.00 93.19 264 MET A O 1
ATOM 2015 N N . ALA A 1 265 ? -27.693 -0.209 28.365 1.00 94.12 265 ALA A N 1
ATOM 2016 C CA . ALA A 1 265 ? -28.016 0.629 29.519 1.00 94.12 265 ALA A CA 1
ATOM 2017 C C . ALA A 1 265 ? -29.490 0.461 29.932 1.00 94.12 265 ALA A C 1
ATOM 2019 O O . ALA A 1 265 ? -29.786 0.218 31.096 1.00 94.12 265 ALA A O 1
ATOM 2020 N N . LYS A 1 266 ? -30.438 0.472 28.990 1.00 94.06 266 LYS A N 1
ATOM 2021 C CA . LYS A 1 266 ? -31.858 0.216 29.299 1.00 94.06 266 LYS A CA 1
ATOM 2022 C C . LYS A 1 266 ? -32.088 -1.162 29.925 1.00 94.06 266 LYS A C 1
ATOM 2024 O O . LYS A 1 266 ? -32.867 -1.272 30.868 1.00 94.06 266 LYS A O 1
ATOM 2029 N N . ALA A 1 267 ? -31.396 -2.199 29.455 1.00 93.25 267 ALA A N 1
ATOM 2030 C CA . ALA A 1 267 ? -31.490 -3.530 30.053 1.00 93.25 267 ALA A CA 1
ATOM 2031 C C . ALA A 1 267 ? -30.977 -3.550 31.507 1.00 93.25 267 ALA A C 1
ATOM 2033 O O . ALA A 1 267 ? -31.629 -4.120 32.383 1.00 93.25 267 ALA A O 1
ATOM 2034 N N . VAL A 1 268 ? -29.857 -2.874 31.792 1.00 93.62 268 VAL A N 1
ATOM 2035 C CA . VAL A 1 268 ? -29.333 -2.746 33.164 1.00 93.62 268 VAL A CA 1
ATOM 2036 C C . VAL A 1 268 ? -30.273 -1.918 34.051 1.00 93.62 268 VAL A C 1
ATOM 2038 O O . VAL A 1 268 ? -30.431 -2.238 35.228 1.00 93.62 268 VAL A O 1
ATOM 2041 N N . GLN A 1 269 ? -30.963 -0.912 33.503 1.00 94.00 269 GLN A N 1
ATOM 2042 C CA . GLN A 1 269 ? -31.985 -0.153 34.234 1.00 94.00 269 GLN A CA 1
ATOM 2043 C C . GLN A 1 269 ? -33.147 -1.051 34.678 1.00 94.00 269 GLN A C 1
ATOM 2045 O O . GLN A 1 269 ? -33.513 -1.035 35.849 1.00 94.00 269 GLN A O 1
ATOM 2050 N N . VAL A 1 270 ? -33.668 -1.897 33.784 1.00 92.56 270 VAL A N 1
ATOM 2051 C CA . VAL A 1 270 ? -34.717 -2.873 34.134 1.00 92.56 270 VAL A CA 1
ATOM 2052 C C . VAL A 1 270 ? -34.239 -3.825 35.234 1.00 92.56 270 VAL A C 1
ATOM 2054 O O . VAL A 1 270 ? -34.987 -4.134 36.162 1.00 92.56 270 VAL A O 1
ATOM 2057 N N . PHE A 1 271 ? -32.982 -4.270 35.169 1.00 90.44 271 PHE A N 1
ATOM 2058 C CA . PHE A 1 271 ? -32.400 -5.118 36.207 1.00 90.44 271 PHE A CA 1
ATOM 2059 C C . PHE A 1 271 ? -32.323 -4.402 37.567 1.00 90.44 271 PHE A C 1
ATOM 2061 O O . PHE A 1 271 ? -32.717 -4.989 38.577 1.00 90.44 271 PHE A O 1
ATOM 2068 N N . LYS A 1 272 ? -31.895 -3.130 37.591 1.00 92.56 272 LYS A N 1
ATOM 2069 C CA . LYS A 1 272 ? -31.884 -2.269 38.786 1.00 92.56 272 LYS A CA 1
ATOM 2070 C C . LYS A 1 272 ? -33.277 -2.112 39.393 1.00 92.56 272 LYS A C 1
ATOM 2072 O O . LYS A 1 272 ? -33.451 -2.304 40.595 1.00 92.56 272 LYS A O 1
ATOM 2077 N N . ASP A 1 273 ? -34.268 -1.789 38.569 1.00 93.31 273 ASP A N 1
ATOM 2078 C CA . ASP A 1 273 ? -35.639 -1.566 39.033 1.00 93.31 273 ASP A CA 1
ATOM 2079 C C . ASP A 1 273 ? -36.238 -2.847 39.626 1.00 93.31 273 ASP A C 1
ATOM 2081 O O . ASP A 1 273 ? -36.876 -2.814 40.681 1.00 93.31 273 ASP A O 1
ATOM 2085 N N . ASN A 1 274 ? -35.954 -3.999 39.011 1.00 91.75 274 ASN A N 1
ATOM 2086 C CA . ASN A 1 274 ? -36.345 -5.297 39.552 1.00 91.75 274 ASN A CA 1
ATOM 2087 C C . ASN A 1 274 ? -35.654 -5.611 40.883 1.00 91.75 274 ASN A C 1
ATOM 2089 O O . ASN A 1 274 ? -36.316 -6.108 41.792 1.00 91.75 274 ASN A O 1
ATOM 2093 N N . THR A 1 275 ? -34.362 -5.304 41.039 1.00 89.62 275 THR A N 1
ATOM 2094 C CA . THR A 1 275 ? -33.662 -5.538 42.316 1.00 89.62 275 THR A CA 1
ATOM 2095 C C . THR A 1 275 ? -34.237 -4.673 43.436 1.00 89.62 275 THR A C 1
ATOM 2097 O O . THR A 1 275 ? -34.500 -5.186 44.523 1.00 89.62 275 THR A O 1
ATOM 2100 N N . ILE A 1 276 ? -34.526 -3.396 43.162 1.00 91.88 276 ILE A N 1
ATOM 2101 C CA . ILE A 1 276 ? -35.183 -2.493 44.120 1.00 91.88 276 ILE A CA 1
ATOM 2102 C C . ILE A 1 276 ? -36.575 -3.011 44.489 1.00 91.88 276 ILE A C 1
ATOM 2104 O O . ILE A 1 276 ? -36.932 -3.051 45.666 1.00 91.88 276 ILE A O 1
ATOM 2108 N N . LYS A 1 277 ? -37.364 -3.436 43.496 1.00 92.62 277 LYS A N 1
ATOM 2109 C CA . LYS A 1 277 ? -38.707 -3.977 43.723 1.00 92.62 277 LYS A CA 1
ATOM 2110 C C . LYS A 1 277 ? -38.671 -5.227 44.600 1.00 92.62 277 LYS A C 1
ATOM 2112 O O . LYS A 1 277 ? -39.463 -5.322 45.531 1.00 92.62 277 LYS A O 1
ATOM 2117 N N . VAL A 1 278 ? -37.755 -6.159 44.330 1.00 90.69 278 VAL A N 1
ATOM 2118 C CA . VAL A 1 278 ? -37.579 -7.368 45.146 1.00 90.69 278 VAL A CA 1
ATOM 2119 C C . VAL A 1 278 ? -37.185 -6.997 46.574 1.00 90.69 278 VAL A C 1
ATOM 2121 O O . VAL A 1 278 ? -37.827 -7.471 47.503 1.00 90.69 278 VAL A O 1
ATOM 2124 N N . ALA A 1 279 ? -36.214 -6.099 46.765 1.00 88.31 279 ALA A N 1
ATOM 2125 C CA . ALA A 1 279 ? -35.816 -5.646 48.099 1.00 88.31 279 ALA A CA 1
ATOM 2126 C C . ALA A 1 279 ? -36.989 -5.020 48.878 1.00 88.31 279 ALA A C 1
ATOM 2128 O O . ALA A 1 279 ? -37.177 -5.318 50.058 1.00 88.31 279 ALA A O 1
ATOM 2129 N N . ARG A 1 280 ? -37.819 -4.207 48.209 1.00 90.81 280 ARG A N 1
ATOM 2130 C CA . ARG A 1 280 ? -39.015 -3.597 48.807 1.00 90.81 280 ARG A CA 1
ATOM 2131 C C . ARG A 1 280 ? -40.048 -4.644 49.224 1.00 90.81 280 ARG A C 1
ATOM 2133 O O . ARG A 1 280 ? -40.533 -4.593 50.346 1.00 90.81 280 ARG A O 1
ATOM 2140 N N . LEU A 1 281 ? -40.355 -5.598 48.344 1.00 91.88 281 LEU A N 1
ATOM 2141 C CA . LEU A 1 281 ? -41.307 -6.674 48.634 1.00 91.88 281 LEU A CA 1
ATOM 2142 C C . LEU A 1 281 ? -40.825 -7.557 49.789 1.00 91.88 281 LEU A C 1
ATOM 2144 O O . LEU A 1 281 ? -41.617 -7.907 50.655 1.00 91.88 281 LEU A O 1
ATOM 2148 N N . THR A 1 282 ? -39.530 -7.873 49.848 1.00 90.69 282 THR A N 1
ATOM 2149 C CA . THR A 1 282 ? -38.954 -8.626 50.970 1.00 90.69 282 THR A CA 1
ATOM 2150 C C . THR A 1 282 ? -39.104 -7.865 52.289 1.00 90.69 282 THR A C 1
ATOM 2152 O O . THR A 1 282 ? -39.473 -8.464 53.295 1.00 90.69 282 THR A O 1
ATOM 2155 N N . ALA A 1 283 ? -38.879 -6.546 52.291 1.00 91.00 283 ALA A N 1
ATOM 2156 C CA . ALA A 1 283 ? -39.082 -5.715 53.478 1.00 91.00 283 ALA A CA 1
ATOM 2157 C C . ALA A 1 283 ? -40.563 -5.646 53.902 1.00 91.00 283 ALA A C 1
ATOM 2159 O O . ALA A 1 283 ? -40.859 -5.742 55.091 1.00 91.00 283 ALA A O 1
ATOM 2160 N N . GLU A 1 284 ? -41.492 -5.527 52.946 1.00 91.69 284 GLU A N 1
ATOM 2161 C CA . GLU A 1 284 ? -42.940 -5.555 53.207 1.00 91.69 284 GLU A CA 1
ATOM 2162 C C . GLU A 1 284 ? -43.387 -6.904 53.800 1.00 91.69 284 GLU A C 1
ATOM 2164 O O . GLU A 1 284 ? -44.145 -6.923 54.769 1.00 91.69 284 GLU A O 1
ATOM 2169 N N . ILE A 1 285 ? -42.891 -8.028 53.268 1.00 92.38 285 ILE A N 1
ATOM 2170 C CA . ILE A 1 285 ? -43.183 -9.376 53.785 1.00 92.38 285 ILE A CA 1
ATOM 2171 C C . ILE A 1 285 ? -42.665 -9.537 55.218 1.00 92.38 285 ILE A C 1
ATOM 2173 O O . ILE A 1 285 ? -43.379 -10.063 56.071 1.00 92.38 285 ILE A O 1
ATOM 2177 N N . GLU A 1 286 ? -41.442 -9.083 55.500 1.00 92.19 286 GLU A N 1
ATOM 2178 C CA . GLU A 1 286 ? -40.852 -9.202 56.836 1.00 92.19 286 GLU A CA 1
ATOM 2179 C C . GLU A 1 286 ? -41.617 -8.360 57.870 1.00 92.19 286 GLU A C 1
ATOM 2181 O O . GLU A 1 286 ? -41.853 -8.809 58.993 1.00 92.19 286 GLU A O 1
ATOM 2186 N N . GLU A 1 287 ? -42.072 -7.166 57.484 1.00 92.38 287 GLU A N 1
ATOM 2187 C CA . GLU A 1 287 ? -42.914 -6.321 58.333 1.00 92.38 287 GLU A CA 1
ATOM 2188 C C . GLU A 1 287 ? -44.293 -6.951 58.577 1.00 92.38 287 GLU A C 1
ATOM 2190 O O . GLU A 1 287 ? -44.739 -7.033 59.722 1.00 92.38 287 GLU A O 1
ATOM 2195 N N . GLN A 1 288 ? -44.944 -7.486 57.538 1.00 91.06 288 GLN A N 1
ATOM 2196 C CA . GLN A 1 288 ? -46.208 -8.216 57.692 1.00 91.06 288 GLN A CA 1
ATOM 2197 C C . GLN A 1 288 ? -46.057 -9.431 58.609 1.00 91.06 288 GLN A C 1
ATOM 2199 O O . GLN A 1 288 ? -46.922 -9.686 59.446 1.00 91.06 288 GLN A O 1
ATOM 2204 N N . LYS A 1 289 ? -44.946 -10.165 58.497 1.00 91.75 289 LYS A N 1
ATOM 2205 C CA . LYS A 1 289 ? -44.656 -11.305 59.368 1.00 91.75 289 LYS A CA 1
ATOM 2206 C C . LYS A 1 289 ? -44.508 -10.871 60.826 1.00 91.75 289 LYS A C 1
ATOM 2208 O O . LYS A 1 289 ? -45.111 -11.494 61.698 1.00 91.75 289 LYS A O 1
ATOM 2213 N N . LYS A 1 290 ? -43.779 -9.782 61.097 1.00 91.50 290 LYS A N 1
ATOM 2214 C CA . LYS A 1 290 ? -43.666 -9.210 62.451 1.00 91.50 290 LYS A CA 1
ATOM 2215 C C . LYS A 1 290 ? -45.020 -8.788 63.014 1.00 91.50 290 LYS A C 1
ATOM 2217 O O . LYS A 1 290 ? -45.311 -9.079 64.173 1.00 91.50 290 LYS A O 1
ATOM 2222 N N . GLN A 1 291 ? -45.854 -8.134 62.206 1.00 91.44 291 GLN A N 1
ATOM 2223 C CA . GLN A 1 291 ? -47.198 -7.725 62.615 1.00 91.44 291 GLN A CA 1
ATOM 2224 C C . GLN A 1 291 ? -48.085 -8.938 62.918 1.00 91.44 291 GLN A C 1
ATOM 2226 O O . GLN A 1 291 ? -48.705 -8.984 63.979 1.00 91.44 291 GLN A O 1
ATOM 2231 N N . ALA A 1 292 ? -48.071 -9.959 62.059 1.00 90.75 292 ALA A N 1
ATOM 2232 C CA . ALA A 1 292 ? -48.817 -11.197 62.269 1.00 90.75 292 ALA A CA 1
ATOM 2233 C C . ALA A 1 292 ? -48.353 -11.959 63.525 1.00 90.75 292 ALA A C 1
ATOM 2235 O O . ALA A 1 292 ? -49.176 -12.492 64.269 1.00 90.75 292 ALA A O 1
ATOM 2236 N N . GLU A 1 293 ? -47.046 -12.001 63.805 1.00 91.94 293 GLU A N 1
ATOM 2237 C CA . GLU A 1 293 ? -46.511 -12.592 65.038 1.00 91.94 293 GLU A CA 1
ATOM 2238 C C . GLU A 1 293 ? -46.942 -11.809 66.287 1.00 91.94 293 GLU A C 1
ATOM 2240 O O . GLU A 1 293 ? -47.334 -12.415 67.290 1.00 91.94 293 GLU A O 1
ATOM 2245 N N . ALA A 1 294 ? -46.918 -10.474 66.229 1.00 91.50 294 ALA A N 1
ATOM 2246 C CA . ALA A 1 294 ? -47.383 -9.617 67.316 1.00 91.50 294 ALA A CA 1
ATOM 2247 C C . ALA A 1 294 ? -48.888 -9.795 67.580 1.00 91.50 294 ALA A C 1
ATOM 2249 O O . ALA A 1 294 ? -49.302 -9.925 68.735 1.00 91.50 294 ALA A O 1
ATOM 2250 N N . GLU A 1 295 ? -49.698 -9.864 66.523 1.00 92.12 295 GLU A N 1
ATOM 2251 C CA . GLU A 1 295 ? -51.140 -10.089 66.613 1.00 92.12 295 GLU A CA 1
ATOM 2252 C C . GLU A 1 295 ? -51.454 -11.483 67.166 1.00 92.12 295 GLU A C 1
ATOM 2254 O O . GLU A 1 295 ? -52.200 -11.602 68.137 1.00 92.12 295 GLU A O 1
ATOM 2259 N N . LYS A 1 296 ? -50.783 -12.532 66.670 1.00 91.44 296 LYS A N 1
ATOM 2260 C CA . LYS A 1 296 ? -50.898 -13.895 67.212 1.00 91.44 296 LYS A CA 1
ATOM 2261 C C . LYS A 1 296 ? -50.565 -13.945 68.703 1.00 91.44 296 LYS A C 1
ATOM 2263 O O . LYS A 1 296 ? -51.275 -14.593 69.473 1.00 91.44 296 LYS A O 1
ATOM 2268 N N . LYS A 1 297 ? -49.491 -13.269 69.126 1.00 91.06 297 LYS A N 1
ATOM 2269 C CA . LYS A 1 297 ? -49.099 -13.190 70.541 1.00 91.06 297 LYS A CA 1
ATOM 2270 C C . LYS A 1 297 ? -50.175 -12.496 71.378 1.00 91.06 297 LYS A C 1
ATOM 2272 O O . LYS A 1 297 ? -50.486 -12.972 72.467 1.00 91.06 297 LYS A O 1
ATOM 2277 N N . LYS A 1 298 ? -50.768 -11.414 70.866 1.00 92.75 298 LYS A N 1
ATOM 2278 C CA . LYS A 1 298 ? -51.886 -10.722 71.517 1.00 92.75 298 LYS A CA 1
ATOM 2279 C C . LYS A 1 298 ? -53.097 -11.648 71.673 1.00 92.75 298 LYS A C 1
ATOM 2281 O O . LYS A 1 298 ? -53.573 -11.816 72.789 1.00 92.75 298 LYS A O 1
ATOM 2286 N N . THR A 1 299 ? -53.526 -12.320 70.604 1.00 91.75 299 THR A N 1
ATOM 2287 C CA . THR A 1 299 ? -54.662 -13.256 70.646 1.00 91.75 299 THR A CA 1
ATOM 2288 C C . THR A 1 299 ? -54.438 -14.401 71.637 1.00 91.75 299 THR A C 1
ATOM 2290 O O . THR A 1 299 ? -55.349 -14.752 72.380 1.00 91.75 299 THR A O 1
ATOM 2293 N N . LEU A 1 300 ? -53.229 -14.974 71.691 1.00 92.00 300 LEU A N 1
ATOM 2294 C CA . LEU A 1 300 ? -52.897 -16.027 72.660 1.00 92.00 300 LEU A CA 1
ATOM 2295 C C . LEU A 1 300 ? -52.967 -15.534 74.113 1.00 92.00 300 LEU A C 1
ATOM 2297 O O . LEU A 1 300 ? -53.454 -16.264 74.978 1.00 92.00 300 LEU A O 1
ATOM 2301 N N . ASN A 1 301 ? -52.519 -14.306 74.383 1.00 92.06 301 ASN A N 1
ATOM 2302 C CA . ASN A 1 301 ? -52.628 -13.705 75.712 1.00 92.06 301 ASN A CA 1
ATOM 2303 C C . ASN A 1 301 ? -54.095 -13.469 76.099 1.00 92.06 301 ASN A C 1
ATOM 2305 O O . ASN A 1 301 ? -54.496 -13.829 77.203 1.00 92.06 301 ASN A O 1
ATOM 2309 N N . ASP A 1 302 ? -54.908 -12.933 75.186 1.00 92.06 302 ASP A N 1
ATOM 2310 C CA . ASP A 1 302 ? -56.335 -12.683 75.428 1.00 92.06 302 ASP A CA 1
ATOM 2311 C C . ASP A 1 302 ? -57.100 -13.994 75.685 1.00 92.06 302 ASP A C 1
ATOM 2313 O O . ASP A 1 302 ? -57.920 -14.079 76.606 1.00 92.06 302 ASP A O 1
ATOM 2317 N N . LEU A 1 303 ? -56.780 -15.051 74.928 1.00 92.38 303 LEU A N 1
ATOM 2318 C CA . LEU A 1 303 ? -57.326 -16.390 75.148 1.00 92.38 303 LEU A CA 1
ATOM 2319 C C . LEU A 1 303 ? -56.914 -16.951 76.516 1.00 92.38 303 LEU A C 1
ATOM 2321 O O . LEU A 1 303 ? -57.756 -17.498 77.226 1.00 92.38 303 LEU A O 1
ATOM 2325 N N . SER A 1 304 ? -55.648 -16.780 76.906 1.00 92.50 304 SER A N 1
ATOM 2326 C CA . SER A 1 304 ? -55.138 -17.234 78.207 1.00 92.50 304 SER A CA 1
ATOM 2327 C C . SER A 1 304 ? -55.829 -16.516 79.370 1.00 92.50 304 SER A C 1
ATOM 2329 O O . SER A 1 304 ? -56.268 -17.170 80.312 1.00 92.50 304 SER A O 1
ATOM 2331 N N . ASN A 1 305 ? -56.014 -15.195 79.276 1.00 92.31 305 ASN A N 1
ATOM 2332 C CA . ASN A 1 305 ? -56.732 -14.406 80.282 1.00 92.31 305 ASN A CA 1
ATOM 2333 C C . ASN A 1 305 ? -58.199 -14.842 80.406 1.00 92.31 305 ASN A C 1
ATOM 2335 O O . ASN A 1 305 ? -58.725 -14.992 81.509 1.00 92.31 305 ASN A O 1
ATOM 2339 N N . THR A 1 306 ? -58.862 -15.073 79.269 1.00 92.62 306 THR A N 1
ATOM 2340 C CA . THR A 1 306 ? -60.254 -15.547 79.240 1.00 92.62 306 THR A CA 1
ATOM 2341 C C . THR A 1 306 ? -60.379 -16.939 79.860 1.00 92.62 306 THR A C 1
ATOM 2343 O O . THR A 1 306 ? -61.287 -17.186 80.656 1.00 92.62 306 THR A O 1
ATOM 2346 N N . PHE A 1 307 ? -59.447 -17.839 79.537 1.00 91.69 307 PHE A N 1
ATOM 2347 C CA . PHE A 1 307 ? -59.373 -19.171 80.130 1.00 91.69 307 PHE A CA 1
ATOM 2348 C C . PHE A 1 307 ? -59.167 -19.097 81.648 1.00 91.69 307 PHE A C 1
ATOM 2350 O O . PHE A 1 307 ? -59.917 -19.729 82.389 1.00 91.69 307 PHE A O 1
ATOM 2357 N N . GLU A 1 308 ? -58.225 -18.277 82.126 1.00 91.62 308 GLU A N 1
ATOM 2358 C CA . GLU A 1 308 ? -57.983 -18.085 83.560 1.00 91.62 308 GLU A CA 1
ATOM 2359 C C . GLU A 1 308 ? -59.235 -17.572 84.288 1.00 91.62 308 GLU A C 1
ATOM 2361 O O . GLU A 1 308 ? -59.608 -18.104 85.337 1.00 91.62 308 GLU A O 1
ATOM 2366 N N . ALA A 1 309 ? -59.922 -16.575 83.720 1.00 91.56 309 ALA A N 1
ATOM 2367 C CA . ALA A 1 309 ? -61.155 -16.032 84.283 1.00 91.56 309 ALA A CA 1
ATOM 2368 C C . ALA A 1 309 ? -62.273 -17.087 84.352 1.00 91.56 309 ALA A C 1
ATOM 2370 O O . ALA A 1 309 ? -62.955 -17.201 85.373 1.00 91.56 309 ALA A O 1
ATOM 2371 N N . SER A 1 310 ? -62.435 -17.890 83.295 1.00 91.50 310 SER A N 1
ATOM 2372 C CA . SER A 1 310 ? -63.424 -18.971 83.249 1.00 91.50 310 SER A CA 1
ATOM 2373 C C . SER A 1 310 ? -63.126 -20.058 84.287 1.00 91.50 310 SER A C 1
ATOM 2375 O O . SER A 1 310 ? -64.015 -20.426 85.056 1.00 91.50 310 SER A O 1
ATOM 2377 N N . VAL A 1 311 ? -61.869 -20.509 84.388 1.00 93.00 311 VAL A N 1
ATOM 2378 C CA . VAL A 1 311 ? -61.442 -21.504 85.384 1.00 93.00 311 VAL A CA 1
ATOM 2379 C C . VAL A 1 311 ? -61.647 -20.982 86.807 1.00 93.00 311 VAL A C 1
ATOM 2381 O O . VAL A 1 311 ? -62.207 -21.701 87.631 1.00 93.00 311 VAL A O 1
ATOM 2384 N N . LYS A 1 312 ? -61.284 -19.723 87.099 1.00 91.75 312 LYS A N 1
ATOM 2385 C CA . LYS A 1 312 ? -61.583 -19.083 88.395 1.00 91.75 312 LYS A CA 1
ATOM 2386 C C . LYS A 1 312 ? -63.081 -19.094 88.703 1.00 91.75 312 LYS A C 1
ATOM 2388 O O . LYS A 1 312 ? -63.461 -19.416 89.824 1.00 91.75 312 LYS A O 1
ATOM 2393 N N . GLY A 1 313 ? -63.927 -18.781 87.720 1.00 90.94 313 GLY A N 1
ATOM 2394 C CA . GLY A 1 313 ? -65.383 -18.836 87.865 1.00 90.94 313 GLY A CA 1
ATOM 2395 C C . GLY A 1 313 ? -65.890 -20.232 88.237 1.00 90.94 313 GLY A C 1
ATOM 2396 O O . GLY A 1 313 ? -66.654 -20.372 89.191 1.00 90.94 313 GLY A O 1
ATOM 2397 N N . VAL A 1 314 ? -65.417 -21.270 87.538 1.00 91.62 314 VAL A N 1
ATOM 2398 C CA . VAL A 1 314 ? -65.778 -22.671 87.822 1.00 91.62 314 VAL A CA 1
ATOM 2399 C C . VAL A 1 314 ? -65.305 -23.097 89.213 1.00 91.62 314 VAL A C 1
ATOM 2401 O O . VAL A 1 314 ? -66.089 -23.655 89.976 1.00 91.62 314 VAL A O 1
ATOM 2404 N N . VAL A 1 315 ? -64.051 -22.806 89.573 1.00 92.75 315 VAL A N 1
ATOM 2405 C CA . VAL A 1 315 ? -63.484 -23.148 90.889 1.00 92.75 315 VAL A CA 1
ATOM 2406 C C . VAL A 1 315 ? -64.258 -22.466 92.018 1.00 92.75 315 VAL A C 1
ATOM 2408 O O . VAL A 1 315 ? -64.590 -23.122 93.003 1.00 92.75 315 VAL A O 1
ATOM 2411 N N . ASN A 1 316 ? -64.609 -21.187 91.861 1.00 91.25 316 ASN A N 1
ATOM 2412 C CA . ASN A 1 316 ? -65.441 -20.473 92.831 1.00 91.25 316 ASN A CA 1
ATOM 2413 C C . ASN A 1 316 ? -66.829 -21.115 92.965 1.00 91.25 316 ASN A C 1
ATOM 2415 O O . ASN A 1 316 ? -67.299 -21.308 94.083 1.00 91.25 316 ASN A O 1
ATOM 2419 N N . GLY A 1 317 ? -67.456 -21.505 91.848 1.00 90.12 317 GLY A N 1
ATOM 2420 C CA . GLY A 1 317 ? -68.736 -22.218 91.861 1.00 90.12 317 GLY A CA 1
ATOM 2421 C C . GLY A 1 317 ? -68.668 -23.547 92.622 1.00 90.12 317 GLY A C 1
ATOM 2422 O O . GLY A 1 317 ? -69.530 -23.828 93.454 1.00 90.12 317 GLY A O 1
ATOM 2423 N N . VAL A 1 318 ? -67.612 -24.337 92.401 1.00 91.88 318 VAL A N 1
ATOM 2424 C CA . VAL A 1 318 ? -67.378 -25.598 93.128 1.00 91.88 318 VAL A CA 1
ATOM 2425 C C . VAL A 1 318 ? -67.133 -25.348 94.619 1.00 91.88 318 VAL A C 1
ATOM 2427 O O . VAL A 1 318 ? -67.686 -26.063 95.452 1.00 91.88 318 VAL A O 1
ATOM 2430 N N . ALA A 1 319 ? -66.347 -24.329 94.976 1.00 90.31 319 ALA A N 1
ATOM 2431 C CA . ALA A 1 319 ? -66.075 -23.982 96.371 1.00 90.31 319 ALA A CA 1
ATOM 2432 C C . ALA A 1 319 ? -67.351 -23.565 97.126 1.00 90.31 319 ALA A C 1
ATOM 2434 O O . ALA A 1 319 ? -67.578 -24.010 98.256 1.00 90.31 319 ALA A O 1
ATOM 2435 N N . SER A 1 320 ? -68.214 -22.762 96.496 1.00 90.75 320 SER A N 1
ATOM 2436 C CA . SER A 1 320 ? -69.526 -22.405 97.046 1.00 90.75 320 SER A CA 1
ATOM 2437 C C . SER A 1 320 ? -70.414 -23.634 97.249 1.00 90.75 320 SER A C 1
ATOM 2439 O O . SER A 1 320 ? -70.930 -23.823 98.349 1.00 90.75 320 SER A O 1
ATOM 2441 N N . ALA A 1 321 ? -70.525 -24.511 96.245 1.00 90.56 321 ALA A N 1
ATOM 2442 C CA . ALA A 1 321 ? -71.314 -25.740 96.350 1.00 90.56 321 ALA A CA 1
ATOM 2443 C C . ALA A 1 321 ? -70.797 -26.682 97.457 1.00 90.56 321 ALA A C 1
ATOM 2445 O O . ALA A 1 321 ? -71.585 -27.269 98.197 1.00 90.56 321 ALA A O 1
ATOM 2446 N N . ALA A 1 322 ? -69.475 -26.800 97.620 1.00 91.94 322 ALA A N 1
ATOM 2447 C CA . ALA A 1 322 ? -68.870 -27.580 98.700 1.00 91.94 322 ALA A CA 1
ATOM 2448 C C . ALA A 1 322 ? -69.181 -26.994 100.092 1.00 91.94 322 ALA A C 1
ATOM 2450 O O . ALA A 1 322 ? -69.457 -27.743 101.029 1.00 91.94 322 ALA A O 1
ATOM 2451 N N . THR A 1 323 ? -69.187 -25.663 100.221 1.00 91.19 323 THR A N 1
ATOM 2452 C CA . THR A 1 323 ? -69.525 -24.961 101.474 1.00 91.19 323 THR A CA 1
ATOM 2453 C C . THR A 1 323 ? -70.996 -25.177 101.847 1.00 91.19 323 THR A C 1
ATOM 2455 O O . THR A 1 323 ? -71.324 -25.450 103.002 1.00 91.19 323 THR A O 1
ATOM 2458 N N . GLU A 1 324 ? -71.892 -25.114 100.863 1.00 91.44 324 GLU A N 1
ATOM 2459 C CA . GLU A 1 324 ? -73.323 -25.375 101.046 1.00 91.44 324 GLU A CA 1
ATOM 2460 C C . GLU A 1 324 ? -73.594 -26.843 101.426 1.00 91.44 324 GLU A C 1
ATOM 2462 O O . GLU A 1 324 ? -74.370 -27.126 102.345 1.00 91.44 324 GLU A O 1
ATOM 2467 N N . MET A 1 325 ? -72.876 -27.783 100.803 1.00 91.44 325 MET A N 1
ATOM 2468 C CA . MET A 1 325 ? -72.909 -29.203 101.165 1.00 91.44 325 MET A CA 1
ATOM 2469 C C . MET A 1 325 ? -72.426 -29.441 102.603 1.00 91.44 325 MET A C 1
ATOM 2471 O O . MET A 1 325 ? -73.062 -30.193 103.341 1.00 91.44 325 MET A O 1
ATOM 2475 N N . GLN A 1 326 ? -71.348 -28.776 103.032 1.00 90.62 326 GLN A N 1
ATOM 2476 C CA . GLN A 1 326 ? -70.852 -28.851 104.410 1.00 90.62 326 GLN A CA 1
ATOM 2477 C C . GLN A 1 326 ? -71.894 -28.345 105.418 1.00 90.62 326 GLN A C 1
ATOM 2479 O O . GLN A 1 326 ? -72.146 -29.012 106.422 1.00 90.62 326 GLN A O 1
ATOM 2484 N N . SER A 1 327 ? -72.527 -27.201 105.142 1.00 92.19 327 SER A N 1
ATOM 2485 C CA . SER A 1 327 ? -73.595 -26.640 105.984 1.00 92.19 327 SER A CA 1
ATOM 2486 C C . SER A 1 327 ? -74.796 -27.589 106.096 1.00 92.19 327 SER A C 1
ATOM 2488 O O . SER A 1 327 ? -75.318 -27.846 107.187 1.00 92.19 327 SER A O 1
ATOM 2490 N N . THR A 1 328 ? -75.194 -28.188 104.971 1.00 90.25 328 THR A N 1
ATOM 2491 C CA . THR A 1 328 ? -76.275 -29.182 104.923 1.00 90.25 328 THR A CA 1
ATOM 2492 C C . THR A 1 328 ? -75.926 -30.421 105.751 1.00 90.25 328 THR A C 1
ATOM 2494 O O . THR A 1 328 ? -76.742 -30.883 106.548 1.00 90.25 328 THR A O 1
ATOM 2497 N N . ALA A 1 329 ? -74.697 -30.932 105.627 1.00 91.06 329 ALA A N 1
ATOM 2498 C CA . ALA A 1 329 ? -74.222 -32.073 106.405 1.00 91.06 329 ALA A CA 1
ATOM 2499 C C . ALA A 1 329 ? -74.184 -31.781 107.918 1.00 91.06 329 ALA A C 1
ATOM 2501 O O . ALA A 1 329 ? -74.599 -32.624 108.712 1.00 91.06 329 ALA A O 1
ATOM 2502 N N . GLN A 1 330 ? -73.757 -30.580 108.329 1.00 91.31 330 GLN A N 1
ATOM 2503 C CA . GLN A 1 330 ? -73.783 -30.147 109.734 1.00 91.31 330 GLN A CA 1
ATOM 2504 C C . GLN A 1 330 ? -75.212 -30.061 110.281 1.00 91.31 330 GLN A C 1
ATOM 2506 O O . GLN A 1 330 ? -75.482 -30.554 111.376 1.00 91.31 330 GLN A O 1
ATOM 2511 N N . SER A 1 331 ? -76.137 -29.498 109.501 1.00 91.12 331 SER A N 1
ATOM 2512 C CA . SER A 1 331 ? -77.556 -29.422 109.870 1.00 91.12 331 SER A CA 1
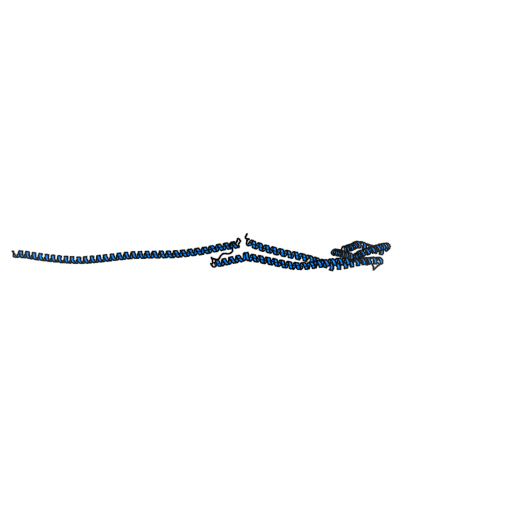ATOM 2513 C C . SER A 1 331 ? -78.166 -30.816 110.041 1.00 91.12 331 SER A C 1
ATOM 2515 O O . SER A 1 331 ? -78.856 -31.080 111.023 1.00 91.12 331 SER A O 1
ATOM 2517 N N . MET A 1 332 ? -77.859 -31.740 109.128 1.00 91.38 332 MET A N 1
ATOM 2518 C CA . MET A 1 332 ? -78.296 -33.135 109.212 1.00 91.38 332 MET A CA 1
ATOM 2519 C C . MET A 1 332 ? -77.728 -33.849 110.450 1.00 91.38 332 MET A C 1
ATOM 2521 O O . MET A 1 332 ? -78.451 -34.602 111.105 1.00 91.38 332 MET A O 1
ATOM 2525 N N . SER A 1 333 ? -76.468 -33.583 110.808 1.00 90.38 333 SER A N 1
ATOM 2526 C CA . SER A 1 333 ? -75.853 -34.107 112.035 1.00 90.38 333 SER A CA 1
ATOM 2527 C C . SER A 1 333 ? -76.574 -33.601 113.288 1.00 90.38 333 SER A C 1
ATOM 2529 O O . SER A 1 333 ? -76.939 -34.402 114.145 1.00 90.38 333 SER A O 1
ATOM 2531 N N . ALA A 1 334 ? -76.853 -32.297 113.365 1.00 90.81 334 ALA A N 1
ATOM 2532 C CA . ALA A 1 334 ? -77.559 -31.695 114.497 1.00 90.81 334 ALA A CA 1
ATOM 2533 C C . ALA A 1 334 ? -78.993 -32.236 114.652 1.00 90.81 334 ALA A C 1
ATOM 2535 O O . ALA A 1 334 ? -79.422 -32.563 115.758 1.00 90.81 334 ALA A O 1
ATOM 2536 N N . ILE A 1 335 ? -79.729 -32.395 113.544 1.00 91.88 335 ILE A N 1
ATOM 2537 C CA . ILE A 1 335 ? -81.071 -33.004 113.549 1.00 91.88 335 ILE A CA 1
ATOM 2538 C C . ILE A 1 335 ? -81.009 -34.458 114.036 1.00 91.88 335 ILE A C 1
ATOM 2540 O O . ILE A 1 335 ? -81.882 -34.898 114.787 1.00 91.88 335 ILE A O 1
ATOM 2544 N N . SER A 1 336 ? -79.979 -35.204 113.631 1.00 92.56 336 SER A N 1
ATOM 2545 C CA . SER A 1 336 ? -79.787 -36.596 114.054 1.00 92.56 336 SER A CA 1
ATOM 2546 C C . SER A 1 336 ? -79.505 -36.703 115.559 1.00 92.56 336 SER A C 1
ATOM 2548 O O . SER A 1 336 ? -80.090 -37.557 116.226 1.00 92.56 336 SER A O 1
ATOM 2550 N N . GLU A 1 337 ? -78.679 -35.814 116.122 1.00 91.62 337 GLU A N 1
ATOM 2551 C CA . GLU A 1 337 ? -78.428 -35.738 117.572 1.00 91.62 337 GLU A CA 1
ATOM 2552 C C . GLU A 1 337 ? -79.687 -35.371 118.366 1.00 91.62 337 GLU A C 1
ATOM 2554 O O . GLU A 1 337 ? -79.996 -36.021 119.368 1.00 91.62 337 GLU A O 1
ATOM 2559 N N . GLU A 1 338 ? -80.457 -34.381 117.906 1.00 91.62 338 GLU A N 1
ATOM 2560 C CA . GLU A 1 338 ? -81.717 -33.997 118.554 1.00 91.62 338 GLU A CA 1
ATOM 2561 C C . GLU A 1 338 ? -82.726 -35.152 118.526 1.00 91.62 338 GLU A C 1
ATOM 2563 O O . GLU A 1 338 ? -83.340 -35.466 119.547 1.00 91.62 338 GLU A O 1
ATOM 2568 N N . THR A 1 339 ? -82.839 -35.840 117.386 1.00 92.31 339 THR A N 1
ATOM 2569 C CA . THR A 1 339 ? -83.688 -37.032 117.239 1.00 92.31 339 THR A CA 1
ATOM 2570 C C . THR A 1 339 ? -83.261 -38.129 118.216 1.00 92.31 339 THR A C 1
ATOM 2572 O O . THR A 1 339 ? -84.106 -38.725 118.884 1.00 92.31 339 THR A O 1
ATOM 2575 N N . SER A 1 340 ? -81.952 -38.365 118.368 1.00 92.19 340 SER A N 1
ATOM 2576 C CA . SER A 1 340 ? -81.428 -39.323 119.347 1.00 92.19 340 SER A CA 1
ATOM 2577 C C . SER A 1 340 ? -81.784 -38.926 120.780 1.00 92.19 340 SER A C 1
ATOM 2579 O O .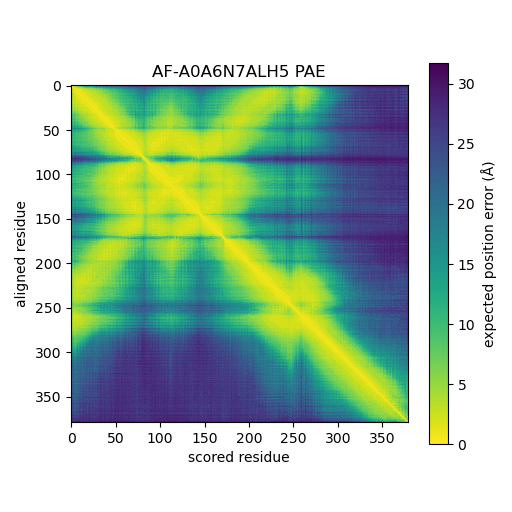 SER A 1 340 ? -82.156 -39.783 121.579 1.00 92.19 340 SER A O 1
ATOM 2581 N N . ARG A 1 341 ? -81.691 -37.637 121.123 1.00 91.62 341 ARG A N 1
ATOM 2582 C CA . ARG A 1 341 ? -82.015 -37.141 122.465 1.00 91.62 341 ARG A CA 1
ATOM 2583 C C . ARG A 1 341 ? -83.502 -37.301 122.781 1.00 91.62 341 ARG A C 1
ATOM 2585 O O . ARG A 1 341 ? -83.846 -37.773 123.863 1.00 91.62 341 ARG A O 1
ATOM 2592 N N . GLN A 1 342 ? -84.373 -36.968 121.829 1.00 91.81 342 GLN A N 1
ATOM 2593 C CA . GLN A 1 342 ? -85.817 -37.172 121.952 1.00 91.81 342 GLN A CA 1
ATOM 2594 C C . GLN A 1 342 ? -86.169 -38.651 122.115 1.00 91.81 342 GLN A C 1
ATOM 2596 O O . GLN A 1 342 ? -86.978 -38.982 122.979 1.00 91.81 342 GLN A O 1
ATOM 2601 N N . ALA A 1 343 ? -85.527 -39.542 121.353 1.00 91.62 343 ALA A N 1
ATOM 2602 C CA . ALA A 1 343 ? -85.708 -40.984 121.504 1.00 91.62 343 ALA A CA 1
ATOM 2603 C C . ALA A 1 343 ? -85.367 -41.455 122.931 1.00 91.62 343 ALA A C 1
ATOM 2605 O O . ALA A 1 343 ? -86.132 -42.219 123.518 1.00 91.62 343 ALA A O 1
ATOM 2606 N N . THR A 1 344 ? -84.290 -40.938 123.534 1.00 91.25 344 THR A N 1
ATOM 2607 C CA . THR A 1 344 ? -83.932 -41.223 124.935 1.00 91.25 344 THR A CA 1
ATOM 2608 C C . THR A 1 344 ? -84.974 -40.693 125.925 1.00 91.25 344 THR A C 1
ATOM 2610 O O . THR A 1 344 ? -85.342 -41.397 126.864 1.00 91.25 344 THR A O 1
ATOM 2613 N N . THR A 1 345 ? -85.493 -39.475 125.731 1.00 90.56 345 THR A N 1
ATOM 2614 C CA . THR A 1 345 ? -86.563 -38.926 126.584 1.00 90.56 345 THR A CA 1
ATOM 2615 C C . THR A 1 345 ? -87.847 -39.749 126.487 1.00 90.56 345 THR A C 1
ATOM 2617 O O . THR A 1 345 ? -88.477 -40.027 127.506 1.00 90.56 345 THR A O 1
ATOM 2620 N N . VAL A 1 346 ? -88.224 -40.172 125.278 1.00 92.81 346 VAL A N 1
ATOM 2621 C CA . VAL A 1 346 ? -89.383 -41.045 125.051 1.00 92.81 346 VAL A CA 1
ATOM 2622 C C . VAL A 1 346 ? -89.179 -42.402 125.722 1.00 92.81 346 VAL A C 1
ATOM 2624 O O . VAL A 1 346 ? -90.103 -42.886 126.371 1.00 92.81 346 VAL A O 1
ATOM 2627 N N . ALA A 1 347 ? -87.982 -42.989 125.633 1.00 90.62 347 ALA A N 1
ATOM 2628 C CA . ALA A 1 347 ? -87.658 -44.235 126.324 1.00 90.62 347 ALA A CA 1
ATOM 2629 C C . ALA A 1 347 ? -87.813 -44.098 127.849 1.00 90.62 347 ALA A C 1
ATOM 2631 O O . ALA A 1 347 ? -88.505 -44.905 128.462 1.00 90.62 347 ALA A O 1
ATOM 2632 N N . ALA A 1 348 ? -87.277 -43.030 128.447 1.00 88.38 348 ALA A N 1
ATOM 2633 C CA . ALA A 1 348 ? -87.426 -42.767 129.880 1.00 88.38 348 ALA A CA 1
ATOM 2634 C C . ALA A 1 348 ? -88.897 -42.560 130.296 1.00 88.38 348 ALA A C 1
ATOM 2636 O O . ALA A 1 348 ? -89.343 -43.076 131.321 1.00 88.38 348 ALA A O 1
ATOM 2637 N N . ALA A 1 349 ? -89.682 -41.838 129.490 1.00 90.12 349 ALA A N 1
ATOM 2638 C CA . ALA A 1 349 ? -91.114 -41.667 129.733 1.00 90.12 349 ALA A CA 1
ATOM 2639 C C . ALA A 1 349 ? -91.877 -43.000 129.634 1.00 90.12 349 ALA A C 1
ATOM 2641 O O . ALA A 1 349 ? -92.777 -43.253 130.436 1.00 90.12 349 ALA A O 1
ATOM 2642 N N . ALA A 1 350 ? -91.503 -43.863 128.683 1.00 90.75 350 ALA A N 1
ATOM 2643 C CA . ALA A 1 350 ? -92.066 -45.200 128.537 1.00 90.75 350 ALA A CA 1
ATOM 2644 C C . ALA A 1 350 ? -91.710 -46.109 129.730 1.00 90.75 350 ALA A C 1
ATOM 2646 O O . ALA A 1 350 ? -92.591 -46.799 130.241 1.00 90.75 350 ALA A O 1
ATOM 2647 N N . GLU A 1 351 ? -90.470 -46.064 130.230 1.00 89.69 351 GLU A N 1
ATOM 2648 C CA . GLU A 1 351 ? -90.055 -46.775 131.450 1.00 89.69 351 GLU A CA 1
ATOM 2649 C C . GLU A 1 351 ? -90.847 -46.305 132.677 1.00 89.69 351 GLU A C 1
ATOM 2651 O O . GLU A 1 351 ? -91.381 -47.125 133.425 1.00 89.69 351 GLU A O 1
ATOM 2656 N N . GLN A 1 352 ? -91.007 -44.989 132.854 1.00 88.62 352 GLN A N 1
ATOM 2657 C CA . GLN A 1 352 ? -91.795 -44.425 133.952 1.00 88.62 352 GLN A CA 1
ATOM 2658 C C . GLN A 1 352 ? -93.279 -44.811 133.854 1.00 88.62 352 GLN A C 1
ATOM 2660 O O . GLN A 1 352 ? -93.905 -45.143 134.861 1.00 88.62 352 GLN A O 1
ATOM 2665 N N . ALA A 1 353 ? -93.855 -44.793 132.649 1.00 87.50 353 ALA A N 1
ATOM 2666 C CA . ALA A 1 353 ? -95.219 -45.261 132.424 1.00 87.50 353 ALA A CA 1
ATOM 2667 C C . ALA A 1 353 ? -95.361 -46.750 132.777 1.00 87.50 353 ALA A C 1
ATOM 2669 O O . ALA A 1 353 ? -96.318 -47.120 133.454 1.00 87.50 353 ALA A O 1
ATOM 2670 N N . SER A 1 354 ? -94.389 -47.586 132.398 1.00 87.75 354 SER A N 1
ATOM 2671 C CA . SER A 1 354 ? -94.361 -49.009 132.753 1.00 87.75 354 SER A CA 1
ATOM 2672 C C . SER A 1 354 ? -94.285 -49.225 134.269 1.00 87.75 354 SER A C 1
ATOM 2674 O O . SER A 1 354 ? -95.021 -50.052 134.806 1.00 87.75 354 SER A O 1
ATOM 2676 N N . ALA A 1 355 ? -93.455 -48.453 134.976 1.00 87.38 355 ALA A N 1
ATOM 2677 C CA . ALA A 1 355 ? -93.362 -48.500 136.434 1.00 87.38 355 ALA A CA 1
ATOM 2678 C C . ALA A 1 355 ? -94.676 -48.069 137.109 1.00 87.38 355 ALA A C 1
ATOM 2680 O O . ALA A 1 355 ? -95.145 -48.725 138.035 1.00 87.38 355 ALA A O 1
ATOM 2681 N N . ASN A 1 356 ? -95.328 -47.013 136.614 1.00 86.12 356 ASN A N 1
ATOM 2682 C CA . ASN A 1 356 ? -96.641 -46.596 137.110 1.00 86.12 356 ASN A CA 1
ATOM 2683 C C . ASN A 1 356 ? -97.711 -47.668 136.873 1.00 86.12 356 ASN A C 1
ATOM 2685 O O . ASN A 1 356 ? -98.524 -47.911 137.760 1.00 86.12 356 ASN A O 1
ATOM 2689 N N . VAL A 1 357 ? -97.700 -48.339 135.716 1.00 87.69 357 VAL A N 1
ATOM 2690 C CA . VAL A 1 357 ? -98.598 -49.471 135.437 1.00 87.69 357 VAL A CA 1
ATOM 2691 C C . VAL A 1 357 ? -98.349 -50.622 136.418 1.00 87.69 357 VAL A C 1
ATOM 2693 O O . VAL A 1 357 ? -99.313 -51.187 136.928 1.00 87.69 357 VAL A O 1
ATOM 2696 N N . GLN A 1 358 ? -97.092 -50.929 136.758 1.00 85.06 358 GLN A N 1
ATOM 2697 C CA . GLN A 1 358 ? -96.762 -51.912 137.801 1.00 85.06 358 GLN A CA 1
ATOM 2698 C C . GLN A 1 358 ? -97.256 -51.486 139.189 1.00 85.06 358 GLN A C 1
ATOM 2700 O O . GLN A 1 358 ? -97.854 -52.299 139.887 1.00 85.06 358 GLN A O 1
ATOM 2705 N N . THR A 1 359 ? -97.077 -50.220 139.576 1.00 84.06 359 THR A N 1
ATOM 2706 C CA . THR A 1 359 ? -97.584 -49.685 140.852 1.00 84.06 359 THR A CA 1
ATOM 2707 C C . THR A 1 359 ? -99.108 -49.743 140.922 1.00 84.06 359 THR A C 1
ATOM 2709 O O . THR A 1 359 ? -99.662 -50.143 141.941 1.00 84.06 359 THR A O 1
ATOM 2712 N N . VAL A 1 360 ? -99.805 -49.389 139.837 1.00 85.38 360 VAL A N 1
ATOM 2713 C CA . VAL A 1 360 ? -101.268 -49.512 139.746 1.00 85.38 360 VAL A CA 1
ATOM 2714 C C . VAL A 1 360 ? -101.693 -50.976 139.832 1.00 85.38 360 VAL A C 1
ATOM 2716 O O . VAL A 1 360 ? -102.665 -51.274 140.519 1.00 85.38 360 VAL A O 1
ATOM 2719 N N . SER A 1 361 ? -100.957 -51.895 139.198 1.00 82.50 361 SER A N 1
ATOM 2720 C CA . SER A 1 361 ? -101.207 -53.335 139.317 1.00 82.50 361 SER A CA 1
ATOM 2721 C C . SER A 1 361 ? -101.045 -53.819 140.763 1.00 82.50 361 SER A C 1
ATOM 2723 O O . SER A 1 361 ? -101.922 -54.513 141.265 1.00 82.50 361 SER A O 1
ATOM 2725 N N . ALA A 1 362 ? -99.987 -53.394 141.462 1.00 79.56 362 ALA A N 1
ATOM 2726 C CA . ALA A 1 362 ? -99.760 -53.726 142.869 1.00 79.56 362 ALA A CA 1
ATOM 2727 C C . ALA A 1 362 ? -100.838 -53.128 143.796 1.00 79.56 362 ALA A C 1
ATOM 2729 O O . ALA A 1 362 ? -101.335 -53.808 144.688 1.00 79.56 362 ALA A O 1
ATOM 2730 N N . ALA A 1 363 ? -101.264 -51.883 143.559 1.00 80.88 363 ALA A N 1
ATOM 2731 C CA . ALA A 1 363 ? -102.358 -51.254 144.302 1.00 80.88 363 ALA A CA 1
ATOM 2732 C C . ALA A 1 363 ? -103.715 -51.928 144.028 1.00 80.88 363 ALA A C 1
ATOM 2734 O O . ALA A 1 363 ? -104.542 -52.044 144.931 1.00 80.88 363 ALA A O 1
ATOM 2735 N N . ALA A 1 364 ? -103.953 -52.396 142.798 1.00 81.81 364 ALA A N 1
ATOM 2736 C CA . ALA A 1 364 ? -105.131 -53.187 142.455 1.00 81.81 364 ALA A CA 1
ATOM 2737 C C . ALA A 1 364 ? -105.116 -54.563 143.151 1.00 81.81 364 ALA A C 1
ATOM 2739 O O . ALA A 1 364 ? -106.166 -55.008 143.616 1.00 81.81 364 ALA A O 1
ATOM 2740 N N . GLU A 1 365 ? -103.948 -55.205 143.289 1.00 80.50 365 GLU A N 1
ATOM 2741 C CA . GLU A 1 365 ? -103.768 -56.424 144.094 1.00 80.50 365 GLU A CA 1
ATOM 2742 C C . GLU A 1 365 ? -104.011 -56.169 145.595 1.00 80.50 365 GLU A C 1
ATOM 2744 O O . GLU A 1 365 ? -104.744 -56.927 146.232 1.00 80.50 365 GLU A O 1
ATOM 2749 N N . GLU A 1 366 ? -103.487 -55.074 146.160 1.00 79.94 366 GLU A N 1
ATOM 2750 C CA . GLU A 1 366 ? -103.720 -54.685 147.562 1.00 79.94 366 GLU A CA 1
ATOM 2751 C C . GLU A 1 366 ? -105.187 -54.329 147.851 1.00 79.94 366 GLU A C 1
ATOM 2753 O O . GLU A 1 366 ? -105.732 -54.721 148.886 1.00 79.94 366 GLU A O 1
ATOM 2758 N N . LEU A 1 367 ? -105.858 -53.624 146.934 1.00 79.56 367 LEU A N 1
ATOM 2759 C CA . LEU A 1 367 ? -107.291 -53.338 147.030 1.00 79.56 367 LEU A CA 1
ATOM 2760 C C . LEU A 1 367 ? -108.122 -54.617 146.927 1.00 79.56 367 LEU A C 1
ATOM 2762 O O . LEU A 1 367 ? -109.076 -54.780 147.686 1.00 79.56 367 LEU A O 1
ATOM 2766 N N . SER A 1 368 ? -107.758 -55.540 146.031 1.00 79.81 368 SER A N 1
ATOM 2767 C CA . SER A 1 368 ? -108.412 -56.848 145.928 1.00 79.81 368 SER A CA 1
ATOM 2768 C C . SER A 1 368 ? -108.254 -57.652 147.226 1.00 79.81 368 SER A C 1
ATOM 2770 O O . SER A 1 368 ? -109.232 -58.218 147.717 1.00 79.81 368 SER A O 1
ATOM 2772 N N . SER A 1 369 ? -107.066 -57.608 147.841 1.00 76.31 369 SER A N 1
ATOM 2773 C CA . SER A 1 369 ? -106.786 -58.187 149.162 1.00 76.31 369 SER A CA 1
ATOM 2774 C C . SER A 1 369 ? -107.601 -57.525 150.287 1.00 76.31 369 SER A C 1
ATOM 2776 O O . SER A 1 369 ? -108.239 -58.220 151.075 1.00 76.31 369 SER A O 1
ATOM 2778 N N . SER A 1 370 ? -107.685 -56.189 150.325 1.00 74.44 370 SER A N 1
ATOM 2779 C CA . SER A 1 370 ? -108.498 -55.455 151.312 1.00 74.44 370 SER A CA 1
ATOM 2780 C C . SER A 1 370 ? -109.999 -55.720 151.166 1.00 74.44 370 SER A C 1
ATOM 2782 O O . SER A 1 370 ? -110.692 -55.855 152.170 1.00 74.44 370 SER A O 1
ATOM 2784 N N . ILE A 1 371 ? -110.523 -55.838 149.939 1.00 76.50 371 ILE A N 1
ATOM 2785 C CA . ILE A 1 371 ? -111.924 -56.224 149.699 1.00 76.50 371 ILE A CA 1
ATOM 2786 C C . ILE A 1 371 ? -112.175 -57.657 150.185 1.00 76.50 371 ILE A C 1
ATOM 2788 O O . ILE A 1 371 ? -113.211 -57.914 150.800 1.00 76.50 371 ILE A O 1
ATOM 2792 N N . ALA A 1 372 ? -111.230 -58.576 149.960 1.00 73.50 372 ALA A N 1
ATOM 2793 C CA . ALA A 1 372 ? -111.317 -59.942 150.472 1.00 73.50 372 ALA A CA 1
ATOM 2794 C C . ALA A 1 372 ? -111.283 -59.997 152.015 1.00 73.50 372 ALA A C 1
ATOM 2796 O O . ALA A 1 372 ? -112.012 -60.789 152.609 1.00 73.50 372 ALA A O 1
ATOM 2797 N N . GLU A 1 373 ? -110.500 -59.134 152.669 1.00 69.25 373 GLU A N 1
ATOM 2798 C CA . GLU A 1 373 ? -110.407 -59.048 154.134 1.00 69.25 373 GLU A CA 1
ATOM 2799 C C . GLU A 1 373 ? -111.635 -58.364 154.770 1.00 69.25 373 GLU A C 1
ATOM 2801 O O . GLU A 1 373 ? -112.153 -58.844 155.778 1.00 69.25 373 GLU A O 1
ATOM 2806 N N . ILE A 1 374 ? -112.187 -57.311 154.149 1.00 67.25 374 ILE A N 1
ATOM 2807 C CA . ILE A 1 374 ? -113.468 -56.703 154.564 1.00 67.25 374 ILE A CA 1
ATOM 2808 C C . ILE A 1 374 ? -114.606 -57.721 154.431 1.00 67.25 374 ILE A C 1
ATOM 2810 O O . ILE A 1 374 ? -115.426 -57.851 155.337 1.00 67.25 374 ILE A O 1
ATOM 2814 N N . ALA A 1 375 ? -114.638 -58.492 153.340 1.00 64.38 375 ALA A N 1
ATOM 2815 C CA . ALA A 1 375 ? -115.611 -59.569 153.171 1.00 64.38 375 ALA A CA 1
ATOM 2816 C C . ALA A 1 375 ? -115.477 -60.667 154.246 1.00 64.38 375 ALA A C 1
ATOM 2818 O O . ALA A 1 375 ? -116.454 -61.357 154.531 1.00 64.38 375 ALA A O 1
ATOM 2819 N N . ARG A 1 376 ? -114.294 -60.814 154.861 1.00 68.38 376 ARG A N 1
ATOM 2820 C CA . ARG A 1 376 ? -114.000 -61.802 155.907 1.00 68.38 376 ARG A CA 1
ATOM 2821 C C . ARG A 1 376 ? -114.325 -61.315 157.324 1.00 68.38 376 ARG A C 1
ATOM 2823 O O . ARG A 1 376 ? -114.717 -62.135 158.139 1.00 68.38 376 ARG A O 1
ATOM 2830 N N . GLN A 1 377 ? -114.181 -60.021 157.626 1.00 58.72 377 GLN A N 1
ATOM 2831 C CA . GLN A 1 377 ? -114.504 -59.454 158.950 1.00 58.72 377 GLN A CA 1
ATOM 2832 C C . GLN A 1 377 ? -116.003 -59.176 159.172 1.00 58.72 377 GLN A C 1
ATOM 2834 O O . GLN A 1 377 ? -116.409 -58.880 160.294 1.00 58.72 377 GLN A O 1
ATOM 2839 N N . VAL A 1 378 ? -116.821 -59.245 158.117 1.00 54.72 378 VAL A N 1
ATOM 2840 C CA . VAL A 1 378 ? -118.271 -58.961 158.155 1.00 54.72 378 VAL A CA 1
ATOM 2841 C C . VAL A 1 378 ? -119.126 -60.247 158.191 1.00 54.72 378 VAL A C 1
ATOM 2843 O O . VAL A 1 378 ? -120.340 -60.166 158.377 1.00 54.72 378 VAL A O 1
ATOM 2846 N N . ALA A 1 379 ? -118.506 -61.426 158.057 1.00 47.28 379 ALA A N 1
ATOM 2847 C CA . ALA A 1 379 ? -119.133 -62.748 158.187 1.00 47.28 379 ALA A CA 1
ATOM 2848 C C . ALA A 1 379 ? -118.812 -63.372 159.551 1.00 47.28 379 ALA A C 1
ATOM 2850 O O . ALA A 1 379 ? -119.719 -64.029 160.115 1.00 47.28 379 ALA A O 1
#

Sequence (379 aa):
MTMSLKALISMAVGFLLIAAFASTMFIVHNVNEQQRRIADVKTASHAVGSDSLQLVQEIHTIKYDVAQVQQWLTDVSATRGLDGLDDGPKQAKNFARDLNRVLAAAIRRSDTLGLRSLKDALQQVERSFTPYYDMGQRMAKAYIAFDPEGGNKLMAAFDQTTQTMQDSLNHTNTLTLLETAVEGAVGQMEENLTQIDRQGEVLFRSSLTSGALMTGVVIAVAFVLLRLILAPLGRITATMHRLAGGDHAVALPDLGRHDEIGAMAKAVQVFKDNTIKVARLTAEIEEQKKQAEAEKKKTLNDLSNTFEASVKGVVNGVASAATEMQSTAQSMSAISEETSRQATTVAAAAEQASANVQTVSAAAEELSSSIAEIARQVA

Nearest PDB structures (foldseek):
  8c5v-assembly1_I  TM=5.149E-01  e=2.086E-02  Escherichia coli
  8jh6-assembly1_B  TM=6.012E-01  e=1.635E-01  synthetic construct
  6x8n-assembly2_B  TM=5.803E-01  e=2.904E-01  synthetic construct
  7sqc-assembly1_1F  TM=2.485E-01  e=1.980E-01  Chlamydomonas reinhardtii
  5nnv-assembly4_D  TM=2.469E-01  e=1.110E+00  Bacillus subtilis subsp. subtilis str. 168

Secondary structure (DSSP, 8-state):
-PPPHHHHHHHHHHHHHHHHHHHHHHHHHHHHHHHHHHHHHHHHHHIIIIIHHHHHHHHHHHHHHHHHHHHHHHHHHHHTT-TT---HHHHHHHHHHHHHHHHHHHHHHHHHTT-HHHHHHHHHHHHHHHHHHHHHHHHHHHHHTT-HHHHHHHHHHHHHHHHHHHHHHHHTTHHHHHHHHHHHHHHHHHHHHHHHHHHHHHHHHHHHHHHHHHHHHHHHHHHHHIIIIIHHHHHHHHHHHHHHTT---PPPTTTT--SHHHHHHHHHHHHHHHHHHHHHHHHHHHHHHHHHHHHHHHHHHHHHHHHHHHHHHHHHHHHHHHHHHHHHHHHHHHHHHHHHHHHHHHHHHHHHHHHHHHHHHHHHHHHHHHHHHHHHH--

Foldseek 3Di:
DFDAPVRLVVVLVVVLVVLVVVLVVVLVVLVVVLVVLVVLLVLLVCLLPPLLVLLVVLLVLLLVLLVLLLVLLVVLLVVLCPPPSVCSLVSSVVSLVVNLVSLVVNLVSCVSLVVVLQNVLSVVCVVLVVVLSVLSVVLSVCSNVVNVVSNVVSNVVSVVSSVSSVCSSVVSVSVVSSVVSSVVSVVSSVVSVVVSVVSVVVSVVSSVVSVVVSVVSVVVSVVCCCVVPVVLVVQQVVVLVCVVVVPLVDDQPPCPDPYPSVVSSVVVVVVSVVVVVVVVVVVVVVVVVVVVVVVVVVVVVVVVVVVVVVVVVVVVVVVVVVVVVVVVVVVVVVVVVVVVVVVVVVVVVVVVVVVVVVVVVVVVVVVVVVVVVVVVVVD